Protein AF-A0A377WPY6-F1 (afdb_monomer)

pLDDT: mean 90.61, std 12.96, range [31.94, 98.88]

Nearest PDB structures (foldseek):
  1j2r-assembly1_A  TM=1.000E+00  e=8.757E-26  Escherichia coli
  3txy-assembly1_A-2  TM=9.665E-01  e=1.233E-16  Burkholderia thailandensis E264
  6xj4-assembly1_B  TM=8.701E-01  e=9.859E-12  Herbaspirillum sp. BH-1
  6azn-assembly1_B  TM=8.247E-01  e=2.607E-11  Rhizobium johnstonii 3841
  6azs-assembly1_A  TM=8.216E-01  e=1.786E-11  Rhizobium johnstonii 3841

Foldseek 3Di:
DDDDDLQQEAEEAEAQFPLFQVLQADPAHSVQLLLVLLVVVVVSVVSVHAYEYEHEDAPQVLPLADDDDDPDDDDPDGRDPRSHPHPVSSVDDPRHHYAYDHAQARPPPTCVVVVSVVSNHQEYAYAYPAQQTNRLNNLVVSLVVRHAYDYPLSSHGGSHHVSSVCCVPPPVVVSHPQPPPDDDPPQFAAFEEAQDQDDPLQVVLVRHDNLSSQLQGQEYEDEPQQDDQDDLVVLVVNVVSHDLSHAYEYEHYCCCAPVCVLPPCPVVLVVNCVSNVVCLSRHQEYEHEHDLPCFLVSVVSVLVNLVPDDPSHAYEYEYQHQVCQPPDPSVVSVLQSCLVSQHEYAWEACVQLVVDDCPDPLSVVCVVPPHPYDGDLDGSHQEYEYEYEHEPDLVVSQVVCVVVLQSVLVSSNRHHYYYYFHYSPRSCSLVSLVSNVVSNCVSPVSNDDHRPRDDPPDDD

Structure (mmCIF, N/CA/C/O backbone):
data_AF-A0A377WPY6-F1
#
_entry.id   AF-A0A377WPY6-F1
#
loop_
_atom_site.group_PDB
_atom_site.id
_atom_site.type_symbol
_atom_site.label_atom_id
_atom_site.label_alt_id
_atom_site.label_comp_id
_atom_site.label_asym_id
_atom_site.label_entity_id
_atom_site.label_seq_id
_atom_site.pdbx_PDB_ins_code
_atom_site.Cartn_x
_atom_site.Cartn_y
_atom_site.Cartn_z
_atom_site.occupancy
_atom_site.B_iso_or_equiv
_atom_site.auth_seq_id
_atom_site.auth_comp_id
_atom_site.auth_asym_id
_atom_site.auth_atom_id
_atom_site.pdbx_PDB_model_num
ATOM 1 N N . MET A 1 1 ? 4.861 -14.076 2.832 1.00 40.16 1 MET A N 1
ATOM 2 C CA . MET A 1 1 ? 5.402 -15.209 2.050 1.00 40.16 1 MET A CA 1
ATOM 3 C C . MET A 1 1 ? 4.706 -15.321 0.694 1.00 40.16 1 MET A C 1
ATOM 5 O O . MET A 1 1 ? 3.587 -15.801 0.670 1.00 40.16 1 MET A O 1
ATOM 9 N N . LEU A 1 2 ? 5.323 -14.868 -0.405 1.00 60.47 2 LEU A N 1
ATOM 10 C CA . LEU A 1 2 ? 4.762 -14.931 -1.771 1.00 60.47 2 LEU A CA 1
ATOM 11 C C . LEU A 1 2 ? 4.026 -16.261 -2.053 1.00 60.47 2 LEU A C 1
ATOM 13 O O . LEU A 1 2 ? 4.652 -17.319 -1.989 1.00 60.47 2 LEU A O 1
ATOM 17 N N . GLU A 1 3 ? 2.731 -16.201 -2.384 1.00 77.69 3 GLU A N 1
ATOM 18 C CA . GLU A 1 3 ? 1.949 -17.378 -2.789 1.00 77.69 3 GLU A CA 1
ATOM 19 C C . GLU A 1 3 ? 1.793 -17.418 -4.309 1.00 77.69 3 GLU A C 1
ATOM 21 O O . GLU A 1 3 ? 1.402 -16.433 -4.935 1.00 77.69 3 GLU A O 1
ATOM 26 N N . LEU A 1 4 ? 2.086 -18.576 -4.901 1.00 82.69 4 LEU A N 1
ATOM 27 C CA . LEU A 1 4 ? 1.912 -18.847 -6.324 1.00 82.69 4 LEU A CA 1
ATOM 28 C C . LEU A 1 4 ? 1.083 -20.114 -6.489 1.00 82.69 4 LEU A C 1
ATOM 30 O O . LEU A 1 4 ? 1.363 -21.136 -5.860 1.00 82.69 4 LEU A O 1
ATOM 34 N N . ASN A 1 5 ? 0.088 -20.070 -7.370 1.00 90.62 5 ASN A N 1
ATOM 35 C CA . ASN A 1 5 ? -0.619 -21.272 -7.777 1.00 90.62 5 ASN A CA 1
ATOM 36 C C . ASN A 1 5 ? 0.155 -21.930 -8.925 1.00 90.62 5 ASN A C 1
ATOM 38 O O . ASN A 1 5 ? 0.214 -21.426 -10.043 1.00 90.62 5 ASN A O 1
ATOM 42 N N . ALA A 1 6 ? 0.752 -23.088 -8.658 1.00 90.56 6 ALA A N 1
ATOM 43 C CA . ALA A 1 6 ? 1.558 -23.789 -9.651 1.00 90.56 6 ALA A CA 1
ATOM 44 C C . ALA A 1 6 ? 0.788 -24.122 -10.947 1.00 90.56 6 ALA A C 1
ATOM 46 O O . ALA A 1 6 ? 1.389 -24.176 -12.017 1.00 90.56 6 ALA A O 1
ATOM 47 N N . LYS A 1 7 ? -0.540 -24.306 -10.885 1.00 92.12 7 LYS A N 1
ATOM 48 C CA . LYS A 1 7 ? -1.349 -24.722 -12.045 1.00 92.12 7 LYS A CA 1
ATOM 49 C C . LYS A 1 7 ? -1.511 -23.641 -13.116 1.00 92.12 7 LYS A C 1
ATOM 51 O O . LYS A 1 7 ? -1.719 -23.987 -14.272 1.00 92.12 7 LYS A O 1
ATOM 56 N N . ASN A 1 8 ? -1.454 -22.366 -12.738 1.00 95.69 8 ASN A N 1
ATOM 57 C CA . ASN A 1 8 ? -1.579 -21.214 -13.641 1.00 95.69 8 ASN A CA 1
ATOM 58 C C . ASN A 1 8 ? -0.294 -20.367 -13.678 1.00 95.69 8 ASN A C 1
ATOM 60 O O . ASN A 1 8 ? -0.313 -19.241 -14.174 1.00 95.69 8 ASN A O 1
ATOM 64 N N . THR A 1 9 ? 0.818 -20.911 -13.172 1.00 97.88 9 THR A N 1
ATOM 65 C CA . THR A 1 9 ? 2.132 -20.264 -13.179 1.00 97.88 9 THR A CA 1
ATOM 66 C C . THR A 1 9 ? 3.077 -20.994 -14.124 1.00 97.88 9 THR A C 1
ATOM 68 O O . THR A 1 9 ? 3.122 -22.224 -14.127 1.00 97.88 9 THR A O 1
ATOM 71 N N . ALA A 1 10 ? 3.858 -20.247 -14.902 1.00 98.62 10 ALA A N 1
ATOM 72 C CA . ALA A 1 10 ? 4.946 -20.790 -15.709 1.00 98.62 10 ALA A CA 1
ATOM 73 C C . ALA A 1 10 ? 6.273 -20.085 -15.411 1.00 98.62 10 ALA A C 1
ATOM 75 O O . ALA A 1 10 ? 6.297 -18.901 -15.074 1.00 98.62 10 ALA A O 1
ATOM 76 N N . LEU A 1 11 ? 7.377 -20.811 -15.572 1.00 98.81 11 LEU A N 1
ATOM 77 C CA . LEU A 1 11 ? 8.723 -20.244 -15.549 1.00 98.81 11 LEU A CA 1
ATOM 78 C C . LEU A 1 11 ? 9.145 -19.892 -16.974 1.00 98.81 11 LEU A C 1
ATOM 80 O O . LEU A 1 11 ? 9.112 -20.752 -17.850 1.00 98.81 11 LEU A O 1
ATOM 84 N N . VAL A 1 12 ? 9.588 -18.658 -17.190 1.00 98.88 12 VAL A N 1
ATOM 85 C CA . VAL A 1 12 ? 10.176 -18.199 -18.451 1.00 98.88 12 VAL A CA 1
ATOM 86 C C . VAL A 1 12 ? 11.639 -17.840 -18.195 1.00 98.88 12 VAL A C 1
ATOM 88 O O . VAL A 1 12 ? 11.941 -16.893 -17.469 1.00 98.88 12 VAL A O 1
ATOM 91 N N . VAL A 1 13 ? 12.545 -18.619 -18.787 1.00 98.88 13 VAL A N 1
ATOM 92 C CA . VAL A 1 13 ? 14.000 -18.478 -18.639 1.00 98.88 13 VAL A CA 1
ATOM 93 C C . VAL A 1 13 ? 14.560 -17.778 -19.871 1.00 98.88 13 VAL A C 1
ATOM 95 O O . VAL A 1 13 ? 14.544 -18.348 -20.961 1.00 98.88 13 VAL A O 1
ATOM 98 N N . ILE A 1 14 ? 15.043 -16.546 -19.707 1.00 98.88 14 ILE A N 1
ATOM 99 C CA . ILE A 1 14 ? 15.533 -15.706 -20.804 1.00 98.88 14 ILE A CA 1
ATOM 100 C C . ILE A 1 14 ? 17.021 -15.939 -21.060 1.00 98.88 14 ILE A C 1
ATOM 102 O O . ILE A 1 14 ? 17.868 -15.602 -20.235 1.00 98.88 14 ILE A O 1
ATOM 106 N N . ASP A 1 15 ? 17.315 -16.474 -22.243 1.00 98.62 15 ASP A N 1
ATOM 107 C CA . ASP A 1 15 ? 18.626 -16.483 -22.896 1.00 98.62 15 ASP A CA 1
ATOM 108 C C . ASP A 1 15 ? 19.772 -17.044 -22.038 1.00 98.62 15 ASP A C 1
ATOM 110 O O . ASP A 1 15 ? 20.926 -16.637 -22.167 1.00 98.62 15 ASP A O 1
ATOM 114 N N . LEU A 1 16 ? 19.489 -18.033 -21.184 1.00 98.56 16 LEU A N 1
ATOM 115 C CA . LEU A 1 16 ? 20.530 -18.807 -20.499 1.00 98.56 16 LEU A CA 1
ATOM 116 C C . LEU A 1 16 ? 21.143 -19.839 -21.457 1.00 98.56 16 LEU A C 1
ATOM 118 O O . LEU A 1 16 ? 20.960 -21.045 -21.315 1.00 98.56 16 LEU A O 1
ATOM 122 N N . GLN A 1 17 ? 21.853 -19.324 -22.459 1.00 98.19 17 GLN A N 1
ATOM 123 C CA . GLN A 1 17 ? 22.607 -20.050 -23.481 1.00 98.19 17 GLN A CA 1
ATOM 124 C C . GLN A 1 17 ? 24.083 -19.635 -23.430 1.00 98.19 17 GLN A C 1
ATOM 126 O O . GLN A 1 17 ? 24.389 -18.491 -23.091 1.00 98.19 17 GLN A O 1
ATOM 131 N N . GLU A 1 18 ? 24.999 -20.532 -23.796 1.00 98.00 18 GLU A N 1
ATOM 132 C CA . GLU A 1 18 ? 26.454 -20.322 -23.684 1.00 98.00 18 GLU A CA 1
ATOM 133 C C . GLU A 1 18 ? 26.939 -19.059 -24.415 1.00 98.00 18 GLU A C 1
ATOM 135 O O . GLU A 1 18 ? 27.859 -18.391 -23.953 1.00 98.00 18 GLU A O 1
ATOM 140 N N . GLY A 1 19 ? 26.285 -18.671 -25.517 1.00 96.31 19 GLY A N 1
ATOM 141 C CA . GLY A 1 19 ? 26.597 -17.431 -26.234 1.00 96.31 19 GLY A CA 1
ATOM 142 C C . GLY A 1 19 ? 26.284 -16.139 -25.468 1.00 96.31 19 GLY A C 1
ATOM 143 O O . GLY A 1 19 ? 26.861 -15.099 -25.772 1.00 96.31 19 GLY A O 1
ATOM 144 N N . ILE A 1 20 ? 25.389 -16.194 -24.476 1.00 97.94 20 ILE A N 1
ATOM 145 C CA . ILE A 1 20 ? 24.901 -15.026 -23.727 1.00 97.94 20 ILE A CA 1
ATOM 146 C C . ILE A 1 20 ? 25.497 -14.942 -22.318 1.00 97.94 20 ILE A C 1
ATOM 148 O O . ILE A 1 20 ? 25.654 -13.842 -21.784 1.00 97.94 20 ILE A O 1
ATOM 152 N N . LEU A 1 21 ? 25.898 -16.070 -21.725 1.00 98.12 21 LEU A N 1
ATOM 153 C CA . LEU A 1 21 ? 26.500 -16.093 -20.387 1.00 98.12 21 LEU A CA 1
ATOM 154 C C . LEU A 1 21 ? 27.663 -15.096 -20.186 1.00 98.12 21 LEU A C 1
ATOM 156 O O . LEU A 1 21 ? 27.707 -14.479 -19.118 1.00 98.12 21 LEU A O 1
ATOM 160 N N . PRO A 1 22 ? 28.565 -14.857 -21.164 1.00 97.81 22 PRO A N 1
ATOM 161 C CA . PRO A 1 22 ? 29.652 -13.888 -21.007 1.00 97.81 22 PRO A CA 1
ATOM 162 C C . PRO A 1 22 ? 29.200 -12.437 -20.774 1.00 97.81 22 PRO A C 1
ATOM 164 O O . PRO A 1 22 ? 30.000 -11.626 -20.317 1.00 97.81 22 PRO A O 1
ATOM 167 N N . PHE A 1 23 ? 27.940 -12.094 -21.066 1.00 95.50 23 PHE A N 1
ATOM 168 C CA . PHE A 1 23 ? 27.394 -10.745 -20.872 1.00 95.50 23 PHE A CA 1
ATOM 169 C C . PHE A 1 23 ? 26.854 -10.492 -19.451 1.00 95.50 23 PHE A C 1
ATOM 171 O O . PHE A 1 23 ? 26.382 -9.391 -19.165 1.00 95.50 23 PHE A O 1
ATOM 178 N N . ALA A 1 24 ? 26.921 -11.478 -18.549 1.00 96.69 24 ALA A N 1
ATOM 179 C CA . ALA A 1 24 ? 26.562 -11.321 -17.139 1.00 96.69 24 ALA A CA 1
ATOM 180 C C . ALA A 1 24 ? 27.679 -10.616 -16.346 1.00 96.69 24 ALA A C 1
ATOM 182 O O . ALA A 1 24 ? 28.487 -11.256 -15.671 1.00 96.69 24 ALA A O 1
ATOM 183 N N . GLY A 1 25 ? 27.721 -9.288 -16.429 1.00 91.19 25 GLY A N 1
ATOM 184 C CA . GLY A 1 25 ? 28.657 -8.438 -15.692 1.00 91.19 25 GLY A CA 1
ATOM 185 C C . GLY A 1 25 ? 28.287 -8.194 -14.223 1.00 91.19 25 GLY A C 1
ATOM 186 O O . GLY A 1 25 ? 29.170 -7.868 -13.431 1.00 91.19 25 GLY A O 1
ATOM 187 N N . GLY A 1 26 ? 27.021 -8.367 -13.821 1.00 87.81 26 GLY A N 1
ATOM 188 C CA . GLY A 1 26 ? 26.612 -8.320 -12.411 1.00 87.81 26 GLY A CA 1
ATOM 189 C C . GLY A 1 26 ? 25.138 -7.958 -12.167 1.00 87.81 26 GLY A C 1
ATOM 190 O O . GLY A 1 26 ? 24.416 -7.633 -13.110 1.00 87.81 26 GLY A O 1
ATOM 191 N N . PRO A 1 27 ? 24.676 -7.998 -10.900 1.00 94.75 27 PRO A N 1
ATOM 192 C CA . PRO A 1 27 ? 25.446 -8.296 -9.687 1.00 94.75 27 PRO A CA 1
ATOM 193 C C . PRO A 1 27 ? 25.675 -9.798 -9.473 1.00 94.75 27 PRO A C 1
ATOM 195 O O . PRO A 1 27 ? 26.558 -10.181 -8.711 1.00 94.75 27 PRO A O 1
ATOM 198 N N . HIS A 1 28 ? 24.903 -10.648 -10.149 1.00 96.88 28 HIS A N 1
ATOM 199 C CA . HIS A 1 28 ? 25.000 -12.099 -10.040 1.00 96.88 28 HIS A CA 1
ATOM 200 C C . HIS A 1 28 ? 25.831 -12.665 -11.189 1.00 96.88 28 HIS A C 1
ATOM 202 O O . HIS A 1 28 ? 25.692 -12.248 -12.343 1.00 96.88 28 HIS A O 1
ATOM 208 N N . ARG A 1 29 ? 26.718 -13.612 -10.880 1.00 97.19 29 ARG A N 1
ATOM 209 C CA . ARG A 1 29 ? 27.566 -14.254 -11.890 1.00 97.19 29 ARG A CA 1
ATOM 210 C C . ARG A 1 29 ? 26.741 -15.208 -12.755 1.00 97.19 29 ARG A C 1
ATOM 212 O O . ARG A 1 29 ? 25.747 -15.763 -12.289 1.00 97.19 29 ARG A O 1
ATOM 219 N N . ALA A 1 30 ? 27.172 -15.443 -13.993 1.00 97.69 30 ALA A N 1
ATOM 220 C CA . ALA A 1 30 ? 26.471 -16.334 -14.922 1.00 97.69 30 ALA A CA 1
ATOM 221 C C . ALA A 1 30 ? 26.215 -17.737 -14.340 1.00 97.69 30 ALA A C 1
ATOM 223 O O . ALA A 1 30 ? 25.110 -18.261 -14.456 1.00 97.69 30 ALA A O 1
ATOM 224 N N . ASP A 1 31 ? 27.211 -18.329 -13.677 1.00 97.00 31 ASP A N 1
ATOM 225 C CA . ASP A 1 31 ? 27.114 -19.657 -13.067 1.00 97.00 31 ASP A CA 1
ATOM 226 C C . ASP A 1 31 ? 26.096 -19.703 -11.919 1.00 97.00 31 ASP A C 1
ATOM 228 O O . ASP A 1 31 ? 25.326 -20.660 -11.806 1.00 97.00 31 ASP A O 1
ATOM 232 N N . GLU A 1 32 ? 26.021 -18.639 -11.117 1.00 97.38 32 GLU A N 1
ATOM 233 C CA . GLU A 1 32 ? 25.013 -18.497 -10.065 1.00 97.38 32 GLU A CA 1
ATOM 234 C C . GLU A 1 32 ? 23.602 -18.364 -10.641 1.00 97.38 32 GLU A C 1
ATOM 236 O O . GLU A 1 32 ? 22.684 -19.040 -10.175 1.00 97.38 32 GLU A O 1
ATOM 241 N N . VAL A 1 33 ? 23.429 -17.518 -11.661 1.00 98.44 33 VAL A N 1
ATOM 242 C CA . VAL A 1 33 ? 22.142 -17.318 -12.338 1.00 98.44 33 VAL A CA 1
ATOM 243 C C . VAL A 1 33 ? 21.637 -18.633 -12.925 1.00 98.44 33 VAL A C 1
ATOM 245 O O . VAL A 1 33 ? 20.491 -19.010 -12.680 1.00 98.44 33 VAL A O 1
ATOM 248 N N . VAL A 1 34 ? 22.498 -19.372 -13.631 1.00 98.75 34 VAL A N 1
ATOM 249 C CA . VAL A 1 34 ? 22.153 -20.677 -14.207 1.00 98.75 34 VAL A CA 1
ATOM 250 C C . VAL A 1 34 ? 21.775 -21.680 -13.119 1.00 98.75 34 VAL A C 1
ATOM 252 O O . VAL A 1 34 ? 20.733 -22.324 -13.225 1.00 98.75 34 VAL A O 1
ATOM 255 N N . ALA A 1 35 ? 22.558 -21.781 -12.040 1.00 98.12 35 ALA A N 1
ATOM 256 C CA . ALA A 1 35 ? 22.253 -22.694 -10.940 1.00 98.12 35 ALA A CA 1
ATOM 257 C C . ALA A 1 35 ? 20.924 -22.346 -10.245 1.00 98.12 35 ALA A C 1
ATOM 259 O O . ALA A 1 35 ? 20.143 -23.231 -9.892 1.00 98.12 35 ALA A O 1
ATOM 260 N N . ARG A 1 36 ? 20.627 -21.056 -10.056 1.00 98.44 36 ARG A N 1
ATOM 261 C CA . ARG A 1 36 ? 19.370 -20.592 -9.448 1.00 98.44 36 ARG A CA 1
ATOM 262 C C . ARG A 1 36 ? 18.176 -20.844 -10.368 1.00 98.44 36 ARG A C 1
ATOM 264 O O . ARG A 1 36 ? 17.166 -21.369 -9.898 1.00 98.44 36 ARG A O 1
ATOM 271 N N . ALA A 1 37 ? 18.311 -20.560 -11.663 1.00 98.69 37 ALA A N 1
ATOM 272 C CA . ALA A 1 37 ? 17.295 -20.859 -12.669 1.00 98.69 37 ALA A CA 1
ATOM 273 C C . ALA A 1 37 ? 17.015 -22.366 -12.780 1.00 98.69 37 ALA A C 1
ATOM 275 O O . ALA A 1 37 ? 15.852 -22.756 -12.864 1.00 98.69 37 ALA A O 1
ATOM 276 N N . ALA A 1 38 ? 18.040 -23.218 -12.679 1.00 98.56 38 ALA A N 1
ATOM 277 C CA . ALA A 1 38 ? 17.876 -24.672 -12.643 1.00 98.56 38 ALA A CA 1
ATOM 278 C C . ALA A 1 38 ? 17.015 -25.123 -11.452 1.00 98.56 38 ALA A C 1
ATOM 280 O O . ALA A 1 38 ? 16.070 -25.891 -11.625 1.00 98.56 38 ALA A O 1
ATOM 281 N N . ARG A 1 39 ? 17.253 -24.569 -10.251 1.00 98.56 39 ARG A N 1
ATOM 282 C CA . ARG A 1 39 ? 16.420 -24.856 -9.064 1.00 98.56 39 ARG A CA 1
ATOM 283 C C . ARG A 1 39 ? 14.963 -24.436 -9.260 1.00 98.56 39 ARG A C 1
ATOM 285 O O . ARG A 1 39 ? 14.059 -25.157 -8.836 1.00 98.56 39 ARG A O 1
ATOM 292 N N . LEU A 1 40 ? 14.725 -23.283 -9.893 1.00 98.25 40 LEU A N 1
ATOM 293 C CA . LEU A 1 40 ? 13.372 -22.834 -10.235 1.00 98.25 40 LEU A CA 1
ATOM 294 C C . LEU A 1 40 ? 12.714 -23.784 -11.242 1.00 98.25 40 LEU A C 1
ATOM 296 O O . LEU A 1 40 ? 11.560 -24.166 -11.045 1.00 98.25 40 LEU A O 1
ATOM 300 N N . ALA A 1 41 ? 13.445 -24.194 -12.280 1.00 98.56 41 ALA A N 1
ATOM 301 C CA . ALA A 1 41 ? 12.956 -25.109 -13.305 1.00 98.56 41 ALA A CA 1
ATOM 302 C C . ALA A 1 41 ? 12.591 -26.473 -12.709 1.00 98.56 41 ALA A C 1
ATOM 304 O O . ALA A 1 41 ? 11.481 -26.957 -12.926 1.00 98.56 41 ALA A O 1
ATOM 305 N N . ASP A 1 42 ? 13.459 -27.050 -11.879 1.00 98.25 42 ASP A N 1
ATOM 306 C CA . ASP A 1 42 ? 13.192 -28.314 -11.191 1.00 98.25 42 ASP A CA 1
ATOM 307 C C . ASP A 1 42 ? 11.955 -28.228 -10.303 1.00 98.25 42 ASP A C 1
ATOM 309 O O . ASP A 1 42 ? 11.103 -29.121 -10.326 1.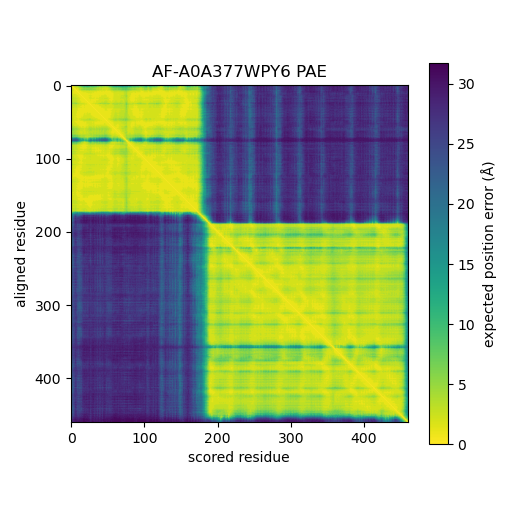00 98.25 42 ASP A O 1
ATOM 313 N N . LYS A 1 43 ? 11.802 -27.126 -9.560 1.00 97.56 43 LYS A N 1
ATOM 314 C CA . LYS A 1 43 ? 10.617 -26.922 -8.730 1.00 97.56 43 LYS A CA 1
ATOM 315 C C . LYS A 1 43 ? 9.349 -26.795 -9.574 1.00 97.56 43 LYS A C 1
ATOM 317 O O . LYS A 1 43 ? 8.341 -27.402 -9.220 1.00 97.56 43 LYS A O 1
ATOM 322 N N . CYS A 1 44 ? 9.393 -26.057 -10.682 1.00 97.75 44 CYS A N 1
ATOM 323 C CA . CYS A 1 44 ? 8.257 -25.908 -11.592 1.00 97.75 44 CYS A CA 1
ATOM 324 C C . CYS A 1 44 ? 7.844 -27.257 -12.191 1.00 97.75 44 CYS A C 1
ATOM 326 O O . CYS A 1 44 ? 6.674 -27.628 -12.102 1.00 97.75 44 CYS A O 1
ATOM 328 N N . ARG A 1 45 ? 8.807 -28.048 -12.681 1.00 97.62 45 ARG A N 1
ATOM 329 C CA . ARG A 1 45 ? 8.560 -29.401 -13.207 1.00 97.62 45 ARG A CA 1
ATOM 330 C C . ARG A 1 45 ? 7.916 -30.311 -12.162 1.00 97.62 45 ARG A C 1
ATOM 332 O O . ARG A 1 45 ? 6.911 -30.952 -12.454 1.00 97.62 45 ARG A O 1
ATOM 339 N N . GLN A 1 46 ? 8.427 -30.316 -10.927 1.00 97.25 46 GLN A N 1
ATOM 340 C CA . GLN A 1 46 ? 7.855 -31.099 -9.819 1.00 97.25 46 GLN A CA 1
ATOM 341 C C . GLN A 1 46 ? 6.404 -30.721 -9.494 1.00 97.25 46 GLN A C 1
ATOM 343 O O . GLN A 1 46 ? 5.665 -31.543 -8.959 1.00 97.25 46 GLN A O 1
ATOM 348 N N . GLN A 1 47 ? 6.001 -29.480 -9.771 1.00 96.12 47 GLN A N 1
ATOM 349 C CA . GLN A 1 47 ? 4.644 -28.988 -9.529 1.00 96.12 47 GLN A CA 1
ATOM 350 C C . GLN A 1 47 ? 3.750 -29.031 -10.780 1.00 96.12 47 GLN A C 1
ATOM 352 O O . GLN A 1 47 ? 2.587 -28.634 -10.713 1.00 96.12 47 GLN A O 1
ATOM 357 N N . GLY A 1 48 ? 4.269 -29.512 -11.915 1.00 95.25 48 GLY A N 1
ATOM 358 C CA . GLY A 1 48 ? 3.555 -29.535 -13.194 1.00 95.25 48 GLY A CA 1
ATOM 359 C C . GLY A 1 48 ? 3.406 -28.163 -13.862 1.00 95.25 48 GLY A C 1
ATOM 360 O O . GLY A 1 48 ? 2.637 -28.035 -14.813 1.00 95.25 48 GLY A O 1
ATOM 361 N N . SER A 1 49 ? 4.125 -27.143 -13.387 1.00 97.44 49 SER A N 1
ATOM 362 C CA . SER A 1 49 ? 4.184 -25.821 -14.013 1.00 97.44 49 SER A CA 1
ATOM 363 C C . SER A 1 49 ? 5.042 -25.877 -15.283 1.00 97.44 49 SER A C 1
ATOM 365 O O . SER A 1 49 ? 6.152 -26.417 -15.232 1.00 97.44 49 SER A O 1
ATOM 367 N N . PRO A 1 50 ? 4.592 -25.307 -16.416 1.00 98.38 50 PRO A N 1
ATOM 368 C CA . PRO A 1 50 ? 5.399 -25.261 -17.628 1.00 98.38 50 PRO A CA 1
ATOM 369 C C . PRO A 1 50 ? 6.713 -24.503 -17.413 1.00 98.38 50 PRO A C 1
ATOM 371 O O . PRO A 1 50 ? 6.731 -23.427 -16.812 1.00 98.38 50 PRO A O 1
ATOM 374 N N . VAL A 1 51 ? 7.798 -25.051 -17.955 1.00 98.81 51 VAL A N 1
ATOM 375 C CA . VAL A 1 51 ? 9.098 -24.383 -18.043 1.00 98.81 51 VAL A CA 1
ATOM 376 C C . VAL A 1 51 ? 9.340 -24.024 -19.502 1.00 98.81 51 VAL A C 1
ATOM 378 O O . VAL A 1 51 ? 9.331 -24.899 -20.368 1.00 98.81 51 VAL A O 1
ATOM 381 N N . ILE A 1 52 ? 9.518 -22.734 -19.771 1.00 98.88 52 ILE A N 1
ATOM 382 C CA . ILE A 1 52 ? 9.778 -22.188 -21.098 1.00 98.88 52 ILE A CA 1
ATOM 383 C C . ILE A 1 52 ? 11.228 -21.717 -21.161 1.00 98.88 52 ILE A C 1
ATOM 385 O O . ILE A 1 52 ? 11.633 -20.797 -20.450 1.00 98.88 52 ILE A O 1
ATOM 389 N N . MET A 1 53 ? 11.995 -22.345 -22.043 1.00 98.75 53 MET A N 1
ATOM 390 C CA . MET A 1 53 ? 13.399 -22.059 -22.297 1.00 98.75 53 MET A CA 1
ATOM 391 C C . MET A 1 53 ? 13.512 -21.153 -23.521 1.00 98.75 53 MET A C 1
ATOM 393 O O . MET A 1 53 ? 13.380 -21.609 -24.661 1.00 98.75 53 MET A O 1
ATOM 397 N N . VAL A 1 54 ? 13.763 -19.867 -23.288 1.00 98.81 54 VAL A N 1
ATOM 398 C CA . VAL A 1 54 ? 13.912 -18.872 -24.351 1.00 98.81 54 VAL A CA 1
ATOM 399 C C . VAL A 1 54 ? 15.381 -18.768 -24.758 1.00 98.81 54 VAL A C 1
ATOM 401 O O . VAL A 1 54 ? 16.262 -18.699 -23.903 1.00 98.81 54 VAL A O 1
ATOM 404 N N . ARG A 1 55 ? 15.639 -18.752 -26.068 1.00 98.50 55 ARG A N 1
ATOM 405 C CA . ARG A 1 55 ? 16.943 -18.430 -26.661 1.00 98.50 55 ARG A CA 1
ATOM 406 C C . ARG A 1 55 ? 16.810 -17.319 -27.690 1.00 98.50 55 ARG A C 1
ATOM 408 O O . ARG A 1 55 ? 15.776 -17.198 -28.352 1.00 98.50 55 ARG A O 1
ATOM 415 N N . VAL A 1 56 ? 17.885 -16.569 -27.890 1.00 98.19 56 VAL A N 1
ATOM 416 C CA . VAL A 1 56 ? 17.992 -15.505 -28.890 1.00 98.19 56 VAL A CA 1
ATOM 417 C C . VAL A 1 56 ? 19.067 -15.818 -29.921 1.00 98.19 56 VAL A C 1
ATOM 419 O O . VAL A 1 56 ? 20.109 -16.389 -29.607 1.00 98.19 56 VAL A O 1
ATOM 422 N N . GLY A 1 57 ? 18.829 -15.418 -31.165 1.00 96.06 57 GLY A N 1
ATOM 423 C CA . GLY A 1 57 ? 19.828 -15.423 -32.231 1.00 96.06 57 GLY A CA 1
ATOM 424 C C . GLY A 1 57 ? 19.179 -15.399 -33.607 1.00 96.06 57 GLY A C 1
ATOM 425 O O . GLY A 1 57 ? 17.961 -15.253 -33.724 1.00 96.06 57 GLY A O 1
ATOM 426 N N . TRP A 1 58 ? 19.981 -15.586 -34.649 1.00 95.69 58 TRP A N 1
ATOM 427 C CA . TRP A 1 58 ? 19.583 -15.417 -36.049 1.00 95.69 58 TRP A CA 1
ATOM 428 C C . TRP A 1 58 ? 20.201 -16.505 -36.926 1.00 95.69 58 TRP A C 1
ATOM 430 O O . TRP A 1 58 ? 21.117 -17.211 -36.494 1.00 95.69 58 TRP A O 1
ATOM 440 N N . SER A 1 59 ? 19.685 -16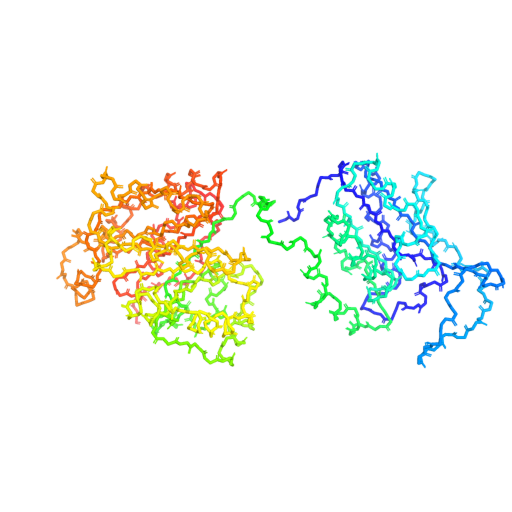.648 -38.143 1.00 93.69 59 SER A N 1
ATOM 441 C CA . SER A 1 59 ? 20.339 -17.422 -39.201 1.00 93.69 59 SER A CA 1
ATOM 442 C C . SER A 1 59 ? 21.700 -16.819 -39.566 1.00 93.69 59 SER A C 1
ATOM 444 O O . SER A 1 59 ? 21.982 -15.659 -39.263 1.00 93.69 59 SER A O 1
ATOM 446 N N . ALA A 1 60 ? 22.559 -17.598 -40.233 1.00 90.94 60 ALA A N 1
ATOM 447 C CA . ALA A 1 60 ? 23.904 -17.156 -40.624 1.00 90.94 60 ALA A CA 1
ATOM 448 C C . ALA A 1 60 ? 23.909 -15.904 -41.527 1.00 90.94 60 ALA A C 1
ATOM 450 O O . ALA A 1 60 ? 24.887 -15.163 -41.548 1.00 90.94 60 ALA A O 1
ATOM 451 N N . ASP A 1 61 ? 22.820 -15.659 -42.256 1.00 91.94 61 ASP A N 1
ATOM 452 C CA . ASP A 1 61 ? 22.621 -14.483 -43.107 1.00 91.94 61 ASP A CA 1
ATOM 453 C C . ASP A 1 61 ? 22.021 -13.274 -42.360 1.00 91.94 61 ASP A C 1
ATOM 455 O O . ASP A 1 61 ? 21.824 -12.213 -42.959 1.00 91.94 61 ASP A O 1
ATOM 459 N N . PHE A 1 62 ? 21.720 -13.421 -41.062 1.00 92.69 62 PHE A N 1
ATOM 460 C CA . PHE A 1 62 ? 21.064 -12.414 -40.228 1.00 92.69 62 PHE A CA 1
ATOM 461 C C . PHE A 1 62 ? 19.775 -11.862 -40.867 1.00 92.69 62 PHE A C 1
ATOM 463 O O . PHE A 1 62 ? 19.436 -10.681 -40.713 1.00 92.69 62 PHE A O 1
ATOM 470 N N . ALA A 1 63 ? 19.042 -12.690 -41.620 1.00 94.06 63 ALA A N 1
ATOM 471 C CA . ALA A 1 63 ? 17.813 -12.269 -42.284 1.00 94.06 63 ALA A CA 1
ATOM 472 C C . ALA A 1 63 ? 16.767 -11.756 -41.284 1.00 94.06 63 ALA A C 1
ATOM 474 O O . ALA A 1 63 ? 16.091 -10.767 -41.569 1.00 94.06 63 ALA A O 1
ATOM 475 N N . GLU A 1 64 ? 16.686 -12.372 -40.102 1.00 95.56 64 GLU A N 1
ATOM 476 C CA . GLU A 1 64 ? 15.679 -12.073 -39.081 1.00 95.56 64 GLU A CA 1
ATOM 477 C C . GLU A 1 64 ? 16.097 -10.957 -38.108 1.00 95.56 64 GLU A C 1
ATOM 479 O O . GLU A 1 64 ? 15.324 -10.593 -37.222 1.00 95.56 64 GLU A O 1
ATOM 484 N N . ALA A 1 65 ? 17.319 -10.428 -38.230 1.00 93.56 65 ALA A N 1
ATOM 485 C CA . ALA A 1 65 ? 17.830 -9.393 -37.337 1.00 93.56 65 ALA A CA 1
ATOM 486 C C . ALA A 1 65 ? 17.235 -8.013 -37.647 1.00 93.56 65 ALA A C 1
ATOM 488 O O . ALA A 1 65 ? 17.011 -7.652 -38.806 1.00 93.56 65 ALA A O 1
ATOM 489 N N . LEU A 1 66 ? 17.047 -7.207 -36.598 1.00 93.38 66 LEU A N 1
ATOM 490 C CA . LEU A 1 66 ? 16.764 -5.778 -36.728 1.00 93.38 66 LEU A CA 1
ATOM 491 C C . LEU A 1 66 ? 17.970 -5.065 -37.363 1.00 93.38 66 LEU A C 1
ATOM 493 O O . LEU A 1 66 ? 19.115 -5.315 -36.992 1.00 93.38 66 LEU A O 1
ATOM 497 N N . LYS A 1 67 ? 17.704 -4.191 -38.341 1.00 92.50 67 LYS A N 1
ATOM 498 C CA . LYS A 1 67 ? 18.717 -3.526 -39.194 1.00 92.50 67 LYS A CA 1
ATOM 499 C C . LYS A 1 67 ? 18.620 -2.001 -39.165 1.00 92.50 67 LYS A C 1
ATOM 501 O O . LYS A 1 67 ? 19.297 -1.319 -39.929 1.00 92.50 67 LYS A O 1
ATOM 506 N N . GLN A 1 68 ? 17.745 -1.465 -38.322 1.00 91.94 68 GLN A N 1
ATOM 507 C CA . GLN A 1 68 ? 17.575 -0.032 -38.144 1.00 91.94 68 GLN A CA 1
ATOM 508 C C . GLN A 1 68 ? 18.861 0.573 -37.553 1.00 91.94 68 GLN A C 1
ATOM 510 O O . GLN A 1 68 ? 19.495 -0.068 -36.711 1.00 91.94 68 GLN A O 1
ATOM 515 N N . PRO A 1 69 ? 19.257 1.786 -37.978 1.00 91.44 69 PRO A N 1
ATOM 516 C CA . PRO A 1 69 ? 20.430 2.452 -37.428 1.00 91.44 69 PRO A CA 1
ATOM 517 C C . PRO A 1 69 ? 20.206 2.806 -35.952 1.00 91.44 69 PRO A C 1
ATOM 519 O O . PRO A 1 69 ? 19.129 3.275 -35.581 1.00 91.44 69 PRO A O 1
ATOM 522 N N . VAL A 1 70 ? 21.232 2.594 -35.128 1.00 91.94 70 VAL A N 1
ATOM 523 C CA . VAL A 1 70 ? 21.253 2.921 -33.694 1.00 91.94 70 VAL A CA 1
ATOM 524 C C . VAL A 1 70 ? 22.634 3.446 -33.300 1.00 91.94 70 VAL A C 1
ATOM 526 O O . VAL A 1 70 ? 23.628 3.096 -33.934 1.00 91.94 70 VAL A O 1
ATOM 529 N N . ASP A 1 71 ? 22.711 4.242 -32.233 1.00 88.81 71 ASP A N 1
ATOM 530 C CA . ASP A 1 71 ? 23.962 4.888 -31.802 1.00 88.81 71 ASP A CA 1
ATOM 531 C C . ASP A 1 71 ? 25.049 3.884 -31.385 1.00 88.81 71 ASP A C 1
ATOM 533 O O . ASP A 1 71 ? 26.232 4.077 -31.657 1.00 88.81 71 ASP A O 1
ATOM 537 N N . ALA A 1 72 ? 24.643 2.787 -30.740 1.00 84.69 72 ALA A N 1
ATOM 538 C CA . ALA A 1 72 ? 25.519 1.709 -30.289 1.00 84.69 72 ALA A CA 1
ATOM 539 C C . ALA A 1 72 ? 25.213 0.423 -31.064 1.00 84.69 72 ALA A C 1
ATOM 541 O O . ALA A 1 72 ? 24.618 -0.523 -30.543 1.00 84.69 72 ALA A O 1
ATOM 542 N N . GLN A 1 73 ? 25.577 0.405 -32.345 1.00 76.94 73 GLN A N 1
ATOM 543 C CA . GLN A 1 73 ? 25.346 -0.757 -33.191 1.00 76.94 73 GLN A CA 1
ATOM 544 C C . GLN A 1 73 ? 26.325 -1.881 -32.838 1.00 76.94 73 GLN A C 1
ATOM 546 O O . GLN A 1 73 ? 27.541 -1.728 -32.952 1.00 76.94 73 GLN A O 1
ATOM 551 N N . ALA A 1 74 ? 25.791 -3.027 -32.416 1.00 70.00 74 ALA A N 1
ATOM 552 C CA . ALA A 1 74 ? 26.592 -4.236 -32.287 1.00 70.00 74 ALA A CA 1
ATOM 553 C C . ALA A 1 74 ? 27.090 -4.657 -33.680 1.00 70.00 74 ALA A C 1
ATOM 555 O O . ALA A 1 74 ? 26.319 -4.665 -34.644 1.00 70.00 74 ALA A O 1
ATOM 556 N N . GLY A 1 75 ? 28.374 -4.998 -33.795 1.00 62.00 75 GLY A N 1
ATOM 557 C CA . GLY A 1 75 ? 28.922 -5.527 -35.041 1.00 62.00 75 GLY A CA 1
ATOM 558 C C . GLY A 1 75 ? 28.221 -6.830 -35.429 1.00 62.00 75 GLY A C 1
ATOM 559 O O . GLY A 1 75 ? 27.983 -7.688 -34.577 1.00 62.00 75 GLY A O 1
ATOM 560 N N . ALA A 1 76 ? 27.892 -6.992 -36.713 1.00 62.56 76 ALA A N 1
ATOM 561 C CA . ALA A 1 76 ? 27.426 -8.269 -37.242 1.00 62.56 76 ALA A CA 1
ATOM 562 C C . ALA A 1 76 ? 28.604 -9.254 -37.246 1.00 62.56 76 ALA A C 1
ATOM 564 O O . ALA A 1 76 ? 29.414 -9.278 -38.172 1.00 62.56 76 ALA A O 1
ATOM 565 N N . HIS A 1 77 ? 28.734 -10.024 -36.170 1.00 71.81 77 HIS A N 1
ATOM 566 C CA . HIS A 1 77 ? 29.742 -11.068 -36.034 1.00 71.81 77 HIS A CA 1
ATOM 567 C C . HIS A 1 77 ? 29.092 -12.434 -36.203 1.00 71.81 77 HIS A C 1
ATOM 569 O O . HIS A 1 77 ? 27.982 -12.656 -35.724 1.00 71.81 77 HIS A O 1
ATOM 575 N N . THR A 1 78 ? 29.795 -13.364 -36.849 1.00 81.06 78 THR A N 1
ATOM 576 C CA . THR A 1 78 ? 29.390 -14.771 -36.880 1.00 81.06 78 THR A CA 1
ATOM 577 C C . THR A 1 78 ? 29.173 -15.262 -35.451 1.00 81.06 78 THR A C 1
ATOM 579 O O . THR A 1 78 ? 30.056 -15.114 -34.604 1.00 81.06 78 THR A O 1
ATOM 582 N N . LEU A 1 79 ? 27.996 -15.827 -35.179 1.00 87.75 79 LEU A N 1
ATOM 583 C CA . LEU A 1 79 ? 27.695 -16.403 -33.872 1.00 87.75 79 LEU A CA 1
ATOM 584 C C . LEU A 1 79 ? 28.650 -17.586 -33.617 1.00 87.75 79 LEU A C 1
ATOM 586 O O . LEU A 1 79 ? 28.841 -18.402 -34.523 1.00 87.75 79 LEU A O 1
ATOM 590 N N . PRO A 1 80 ? 29.261 -17.700 -32.425 1.00 91.00 80 PRO A N 1
ATOM 591 C CA . PRO A 1 80 ? 30.135 -18.824 -32.104 1.00 91.00 80 PRO A CA 1
ATOM 592 C C . PRO A 1 80 ? 29.363 -20.151 -32.151 1.00 91.00 80 PRO A C 1
ATOM 594 O O . PRO A 1 80 ? 28.152 -20.180 -31.938 1.00 91.00 80 PRO A O 1
ATOM 597 N N . GLU A 1 81 ? 30.058 -21.267 -32.388 1.00 93.19 81 GLU A N 1
ATOM 598 C CA . GLU A 1 81 ? 29.421 -22.589 -32.542 1.00 93.19 81 GLU A CA 1
ATOM 599 C C . GLU A 1 81 ? 28.562 -22.993 -31.333 1.00 93.19 81 GLU A C 1
ATOM 601 O O . GLU A 1 81 ? 27.516 -23.621 -31.486 1.00 93.19 81 GLU A O 1
ATOM 606 N N . ASN A 1 82 ? 28.963 -22.587 -30.125 1.00 96.06 82 ASN A N 1
ATOM 607 C CA . ASN A 1 82 ? 28.236 -22.868 -28.891 1.00 96.06 82 ASN A CA 1
ATOM 608 C C . ASN A 1 82 ? 27.091 -21.883 -28.604 1.00 96.06 82 ASN A C 1
ATOM 610 O O . ASN A 1 82 ? 26.440 -22.028 -27.576 1.00 96.06 82 ASN A O 1
ATOM 614 N N . TRP A 1 83 ? 26.816 -20.897 -29.467 1.00 96.75 83 TRP A N 1
ATOM 615 C CA . TRP A 1 83 ? 25.865 -19.814 -29.185 1.00 96.75 83 TRP A CA 1
ATOM 616 C C . TRP A 1 83 ? 24.514 -20.313 -28.670 1.00 96.75 83 TRP A C 1
ATOM 618 O O . TRP A 1 83 ? 23.966 -19.764 -27.717 1.00 96.75 83 TRP A O 1
ATOM 628 N N . TRP A 1 84 ? 23.998 -21.370 -29.296 1.00 96.69 84 TRP A N 1
ATOM 629 C CA . TRP A 1 84 ? 22.692 -21.956 -29.010 1.00 96.69 84 TRP A CA 1
ATOM 630 C C . TRP A 1 84 ? 22.709 -22.991 -27.881 1.00 96.69 84 TRP A C 1
ATOM 632 O O . TRP A 1 84 ? 21.643 -23.445 -27.468 1.00 96.69 84 TRP A O 1
ATOM 642 N N . THR A 1 85 ? 23.878 -23.403 -27.399 1.00 98.00 85 THR A N 1
ATOM 643 C CA . THR A 1 85 ? 24.004 -24.469 -26.403 1.00 98.00 85 THR A CA 1
ATOM 644 C C . THR A 1 85 ? 23.414 -24.018 -25.071 1.00 98.00 85 THR A C 1
ATOM 646 O O . THR A 1 85 ? 23.734 -22.939 -24.579 1.00 98.00 85 THR A O 1
ATOM 649 N N . TYR A 1 86 ? 22.546 -24.838 -24.474 1.00 98.06 86 TYR A N 1
ATOM 650 C CA . TYR A 1 86 ? 22.129 -24.636 -23.088 1.00 98.06 86 TYR A CA 1
ATOM 651 C C . TYR A 1 86 ? 23.221 -25.172 -22.151 1.00 98.06 86 TYR A C 1
ATOM 653 O O . TYR A 1 86 ? 23.691 -26.292 -22.375 1.00 98.06 86 TYR A O 1
ATOM 661 N N . PRO A 1 87 ? 23.587 -24.446 -21.084 1.00 97.50 87 PRO A N 1
ATOM 662 C CA . PRO A 1 87 ? 24.520 -24.949 -20.086 1.00 97.50 87 PRO A CA 1
ATOM 663 C C . PRO A 1 87 ? 23.989 -26.233 -19.455 1.00 97.50 87 PRO A C 1
ATOM 665 O O . PRO A 1 87 ? 22.819 -26.303 -19.072 1.00 97.50 87 PRO A O 1
ATOM 668 N N . ALA A 1 88 ? 24.844 -27.244 -19.293 1.00 97.00 88 ALA A N 1
ATOM 669 C CA . ALA A 1 88 ? 24.430 -28.532 -18.726 1.00 97.00 88 ALA A CA 1
ATOM 670 C C . ALA A 1 88 ? 23.807 -28.381 -17.323 1.00 97.00 88 ALA A C 1
ATOM 672 O O . ALA A 1 88 ? 22.844 -29.065 -16.984 1.00 97.00 88 ALA A O 1
ATOM 673 N N . THR A 1 89 ? 24.312 -27.430 -16.532 1.00 96.00 89 THR A N 1
ATOM 674 C CA . THR A 1 89 ? 23.814 -27.098 -15.189 1.00 96.00 89 THR A CA 1
ATOM 675 C C . THR A 1 89 ? 22.408 -26.505 -15.178 1.00 96.00 89 THR A C 1
ATOM 677 O O . THR A 1 89 ? 21.751 -26.588 -14.146 1.00 96.00 89 THR A O 1
ATOM 680 N N . LEU A 1 90 ? 21.914 -25.960 -16.298 1.00 97.62 90 LEU A N 1
ATOM 681 C CA . LEU A 1 90 ? 20.527 -25.497 -16.412 1.00 97.62 90 LEU A CA 1
ATOM 682 C C . LEU A 1 90 ? 19.532 -26.670 -16.368 1.00 97.62 90 LEU A C 1
ATOM 684 O O . LEU A 1 90 ? 18.357 -26.476 -16.058 1.00 97.62 90 LEU A O 1
ATOM 688 N N . GLY A 1 91 ? 19.995 -27.887 -16.683 1.00 96.81 91 GLY A N 1
ATOM 689 C CA . GLY A 1 91 ? 19.192 -29.102 -16.591 1.00 96.81 91 GLY A CA 1
ATOM 690 C C . GLY A 1 91 ? 17.973 -29.074 -17.510 1.00 96.81 91 GLY A C 1
ATOM 691 O O . GLY A 1 91 ? 16.877 -29.434 -17.082 1.00 96.81 91 GLY A O 1
ATOM 692 N N . LYS A 1 92 ? 18.130 -28.584 -18.746 1.00 97.25 92 LYS A N 1
ATOM 693 C CA . LYS A 1 92 ? 17.063 -28.563 -19.756 1.00 97.25 92 LYS A CA 1
ATOM 694 C C . LYS A 1 92 ? 16.560 -29.987 -20.034 1.00 97.25 92 LYS A C 1
ATOM 696 O O . LYS A 1 92 ? 17.357 -30.886 -20.285 1.00 97.25 92 LYS A O 1
ATOM 701 N N . GLN A 1 93 ? 15.244 -30.167 -20.003 1.00 97.69 93 GLN A N 1
ATOM 702 C CA . GLN A 1 93 ? 14.548 -31.433 -20.235 1.00 97.69 93 GLN A CA 1
ATOM 703 C C . GLN A 1 93 ? 13.811 -31.410 -21.580 1.00 97.69 93 GLN A C 1
ATOM 705 O O . GLN A 1 93 ? 13.503 -30.346 -22.117 1.00 97.69 93 GLN A O 1
ATOM 710 N N . GLU A 1 94 ? 13.481 -32.589 -22.106 1.00 97.12 94 GLU A N 1
ATOM 711 C CA . GLU A 1 94 ? 12.687 -32.734 -23.338 1.00 97.12 94 GLU A CA 1
ATOM 712 C C . GLU A 1 94 ? 11.258 -32.181 -23.185 1.00 97.12 94 GLU A C 1
ATOM 714 O O . GLU A 1 94 ? 10.668 -31.688 -24.140 1.00 97.12 94 GLU A O 1
ATOM 719 N N . SER A 1 95 ? 10.714 -32.200 -21.964 1.00 96.06 95 SER A N 1
ATOM 720 C CA . SER A 1 95 ? 9.392 -31.650 -21.649 1.00 96.06 95 SER A CA 1
ATOM 721 C C . SER A 1 95 ? 9.334 -30.119 -21.616 1.00 96.06 95 SER A C 1
ATOM 723 O O . SER A 1 95 ? 8.239 -29.561 -21.528 1.00 96.06 95 SER A O 1
ATOM 725 N N . ASP A 1 96 ? 10.483 -29.437 -21.606 1.00 98.44 96 ASP A N 1
ATOM 726 C CA . ASP A 1 96 ? 10.522 -27.977 -21.556 1.00 98.44 96 ASP A CA 1
ATOM 727 C C . ASP A 1 96 ? 10.127 -27.389 -22.916 1.00 98.44 96 ASP A C 1
ATOM 729 O O . ASP A 1 96 ? 10.535 -27.871 -23.973 1.00 98.44 96 ASP A O 1
ATOM 733 N N . ILE A 1 97 ? 9.360 -26.303 -22.897 1.00 98.62 97 ILE A N 1
ATOM 734 C CA . ILE A 1 97 ? 8.922 -25.620 -24.115 1.00 98.62 97 ILE A CA 1
ATOM 735 C C . ILE A 1 97 ? 10.071 -24.746 -24.611 1.00 98.62 97 ILE A C 1
ATOM 737 O O . ILE A 1 97 ? 10.600 -23.931 -23.858 1.00 98.62 97 ILE A O 1
ATOM 741 N N . GLU A 1 98 ? 10.447 -24.878 -25.878 1.00 98.50 98 GLU A N 1
ATOM 742 C CA . GLU A 1 98 ? 11.457 -24.015 -26.489 1.00 98.50 98 GLU A CA 1
ATOM 743 C C . GLU A 1 98 ? 10.826 -22.832 -27.209 1.00 98.50 98 GLU A C 1
ATOM 745 O O . GLU A 1 98 ? 9.913 -23.001 -28.013 1.00 98.50 98 GLU A O 1
ATOM 750 N N . VAL A 1 99 ? 11.373 -21.642 -26.973 1.00 98.62 99 VAL A N 1
ATOM 751 C CA . VAL A 1 99 ? 11.020 -20.428 -27.711 1.00 98.62 99 VAL A CA 1
ATOM 752 C C . VAL A 1 99 ? 12.296 -19.810 -28.267 1.00 98.62 99 VAL A C 1
ATOM 754 O O . VAL A 1 99 ? 13.240 -19.535 -27.529 1.00 98.62 99 VAL A O 1
ATOM 757 N N . THR A 1 100 ? 12.326 -19.565 -29.576 1.00 98.44 100 THR A N 1
ATOM 758 C CA . THR A 1 100 ? 13.425 -18.836 -30.224 1.00 98.44 100 THR A CA 1
ATOM 759 C C . THR A 1 100 ? 12.948 -17.448 -30.620 1.00 98.44 100 THR A C 1
ATOM 761 O O . THR A 1 100 ? 12.065 -17.318 -31.466 1.00 98.44 100 THR A O 1
ATOM 764 N N . LYS A 1 101 ? 13.540 -16.406 -30.032 1.00 98.38 101 LYS A N 1
ATOM 765 C CA . LYS A 1 101 ? 13.248 -15.002 -30.359 1.00 98.38 101 LYS A CA 1
ATOM 766 C C . LYS A 1 101 ? 14.352 -14.384 -31.217 1.00 98.38 101 LYS A C 1
ATOM 768 O O . LYS A 1 101 ? 15.502 -14.819 -31.181 1.00 98.38 101 LYS A O 1
ATOM 773 N N . ARG A 1 102 ? 14.004 -13.343 -31.980 1.00 98.00 102 ARG A N 1
ATOM 774 C CA . ARG A 1 102 ? 14.907 -12.656 -32.931 1.00 98.00 102 ARG A CA 1
ATOM 775 C C . ARG A 1 102 ? 15.244 -11.217 -32.516 1.00 98.00 102 ARG A C 1
ATOM 777 O O . ARG A 1 102 ? 15.862 -10.472 -33.270 1.00 98.00 102 ARG A O 1
ATOM 784 N N . GLN A 1 103 ? 14.860 -10.840 -31.300 1.00 97.06 103 GLN A N 1
ATOM 785 C CA . GLN A 1 103 ? 15.065 -9.525 -30.698 1.00 97.06 103 GLN A CA 1
ATOM 786 C C . GLN A 1 103 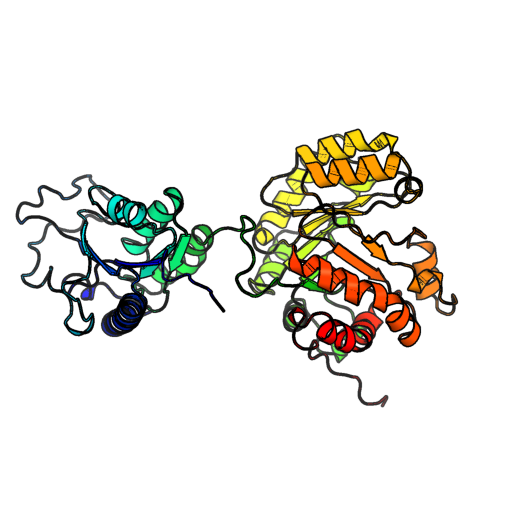? 15.079 -9.649 -29.164 1.00 97.06 103 GLN A C 1
ATOM 788 O O . GLN A 1 103 ? 15.128 -10.754 -28.618 1.00 97.06 103 GLN A O 1
ATOM 793 N N . TRP A 1 104 ? 15.041 -8.520 -28.454 1.00 98.00 104 TRP A N 1
ATOM 794 C CA . TRP A 1 104 ? 15.103 -8.496 -26.991 1.00 98.00 104 TRP A CA 1
ATOM 795 C C . TRP A 1 104 ? 13.894 -9.165 -26.329 1.00 98.00 104 TRP A C 1
ATOM 797 O O . TRP A 1 104 ? 14.082 -10.144 -25.609 1.00 98.00 104 TRP A O 1
ATOM 807 N N . GLY A 1 105 ? 12.675 -8.680 -26.588 1.00 97.25 105 GLY A N 1
ATOM 808 C CA . GLY A 1 105 ? 11.446 -9.221 -25.996 1.00 97.25 105 GLY A CA 1
ATOM 809 C C . GLY A 1 105 ? 11.055 -10.587 -26.565 1.00 97.25 105 GLY A C 1
ATOM 810 O O . GLY A 1 105 ? 11.157 -10.815 -27.773 1.00 97.25 105 GLY A O 1
ATOM 811 N N . ALA A 1 106 ? 10.585 -11.489 -25.702 1.00 98.56 106 ALA A N 1
ATOM 812 C CA . ALA A 1 106 ? 10.282 -12.875 -26.062 1.00 98.56 106 ALA A CA 1
ATOM 813 C C . ALA A 1 106 ? 8.899 -13.107 -26.691 1.00 98.56 106 ALA A C 1
ATOM 815 O O . ALA A 1 106 ? 8.622 -14.231 -27.096 1.00 98.56 106 ALA A O 1
ATOM 816 N N . PHE A 1 107 ? 8.041 -12.086 -26.788 1.00 98.56 107 PHE A N 1
ATOM 817 C CA . PHE A 1 107 ? 6.682 -12.219 -27.333 1.00 98.56 107 PHE A CA 1
ATOM 818 C C . PHE A 1 107 ? 6.596 -11.988 -28.845 1.00 98.56 107 PHE A C 1
ATOM 820 O O . PHE A 1 107 ? 5.919 -12.729 -29.553 1.00 98.56 107 PHE A O 1
ATOM 827 N N . TYR A 1 108 ? 7.269 -10.957 -29.360 1.00 97.44 108 TYR A N 1
ATOM 828 C CA . TYR A 1 108 ? 7.144 -10.580 -30.767 1.00 97.44 108 TYR A CA 1
ATOM 829 C C . TYR A 1 108 ? 7.696 -11.673 -31.696 1.00 97.44 108 TYR A C 1
ATOM 831 O O . TYR A 1 108 ? 8.855 -12.072 -31.580 1.00 97.44 108 TYR A O 1
ATOM 839 N N . GLY A 1 109 ? 6.867 -12.150 -32.628 1.00 97.12 109 GLY A N 1
ATOM 840 C CA . GLY A 1 109 ? 7.258 -13.170 -33.605 1.00 97.12 109 GLY A CA 1
ATOM 841 C C . GLY A 1 109 ? 7.471 -14.575 -33.025 1.00 97.12 109 GLY A C 1
ATOM 842 O O . GLY A 1 109 ? 8.054 -15.413 -33.708 1.00 97.12 109 GLY A O 1
ATOM 843 N N . THR A 1 110 ? 7.019 -14.841 -31.795 1.00 98.62 110 THR A N 1
ATOM 844 C CA . THR A 1 110 ? 7.087 -16.168 -31.161 1.00 98.62 110 THR A CA 1
ATOM 845 C C . THR A 1 110 ? 5.692 -16.696 -30.824 1.00 98.62 110 THR A C 1
ATOM 847 O O . THR A 1 110 ? 4.688 -15.996 -30.963 1.00 98.62 110 THR A O 1
ATOM 850 N N . ASP A 1 111 ? 5.615 -17.938 -30.353 1.00 98.00 111 ASP A N 1
ATOM 851 C CA . ASP A 1 111 ? 4.391 -18.547 -29.837 1.00 98.00 111 ASP A CA 1
ATOM 852 C C . ASP A 1 111 ? 4.250 -18.432 -28.306 1.00 98.00 111 ASP A C 1
ATOM 854 O O . ASP A 1 111 ? 3.353 -19.055 -27.738 1.00 98.00 111 ASP A O 1
ATOM 858 N N . LEU A 1 112 ? 5.072 -17.621 -27.622 1.00 98.75 112 LEU A N 1
ATOM 859 C CA . LEU A 1 112 ? 5.086 -17.536 -26.153 1.00 98.75 112 LEU A CA 1
ATOM 860 C C . LEU A 1 112 ? 3.703 -17.205 -25.566 1.00 98.75 112 LEU A C 1
ATOM 862 O O . LEU A 1 112 ? 3.212 -17.929 -24.701 1.00 98.75 112 LEU A O 1
ATOM 866 N N . GLU A 1 113 ? 3.037 -16.150 -26.049 1.00 98.50 113 GLU A N 1
ATOM 867 C CA . GLU A 1 113 ? 1.691 -15.788 -25.575 1.00 98.50 113 GLU A CA 1
ATOM 868 C C . GLU A 1 113 ? 0.674 -16.901 -25.847 1.00 98.50 113 GLU A C 1
ATOM 870 O O . GLU A 1 113 ? -0.149 -17.223 -24.986 1.00 98.50 113 GLU A O 1
ATOM 875 N N . LEU A 1 114 ? 0.746 -17.516 -27.031 1.00 97.69 114 LEU A N 1
ATOM 876 C CA . LEU A 1 114 ? -0.142 -18.606 -27.421 1.00 97.69 114 LEU A CA 1
ATOM 877 C C . LEU A 1 114 ? 0.013 -19.795 -26.468 1.00 97.69 114 LEU A C 1
ATOM 879 O O . LEU A 1 114 ? -0.996 -20.325 -25.995 1.00 97.69 114 LEU A O 1
ATOM 883 N N . GLN A 1 115 ? 1.253 -20.188 -26.161 1.00 98.19 115 GLN A N 1
ATOM 884 C CA . GLN A 1 115 ? 1.562 -21.266 -25.221 1.00 98.19 115 GLN A CA 1
ATOM 885 C C . GLN A 1 115 ? 1.016 -20.945 -23.829 1.00 98.19 115 GLN A C 1
ATOM 887 O O . GLN A 1 115 ? 0.318 -21.774 -23.246 1.00 98.19 115 GLN A O 1
ATOM 892 N N . LEU A 1 116 ? 1.278 -19.740 -23.315 1.00 98.44 116 LEU A N 1
ATOM 893 C CA . LEU A 1 116 ? 0.829 -19.317 -21.988 1.00 98.44 116 LEU A CA 1
ATOM 894 C C . LEU A 1 116 ? -0.703 -19.331 -21.885 1.00 98.44 116 LEU A C 1
ATOM 896 O O . LEU A 1 116 ? -1.260 -20.007 -21.017 1.00 98.44 116 LEU A O 1
ATOM 900 N N . ARG A 1 117 ? -1.408 -18.670 -22.813 1.00 96.56 117 ARG A N 1
ATOM 901 C CA . ARG A 1 117 ? -2.876 -18.567 -22.766 1.00 96.56 117 ARG A CA 1
ATOM 902 C C . ARG A 1 117 ? -3.567 -19.914 -22.947 1.00 96.56 117 ARG A C 1
ATOM 904 O O . ARG A 1 117 ? -4.493 -20.225 -22.202 1.00 96.56 117 ARG A O 1
ATOM 911 N N . ARG A 1 118 ? -3.124 -20.745 -23.900 1.00 96.12 118 ARG A N 1
ATOM 912 C CA . ARG A 1 118 ? -3.746 -22.063 -24.143 1.00 96.12 118 ARG A CA 1
ATOM 913 C C . ARG A 1 118 ? -3.509 -23.062 -23.015 1.00 96.12 118 ARG A C 1
ATOM 915 O O . ARG A 1 118 ? -4.274 -24.013 -22.890 1.00 96.12 118 ARG A O 1
ATOM 922 N N . ARG A 1 119 ? -2.482 -22.844 -22.193 1.00 97.81 119 ARG A N 1
ATOM 923 C CA . ARG A 1 119 ? -2.182 -23.652 -21.002 1.00 97.81 119 ARG A CA 1
ATOM 924 C C . ARG A 1 119 ? -2.811 -23.087 -19.725 1.00 97.81 119 ARG A C 1
ATOM 926 O O . ARG A 1 119 ? -2.578 -23.639 -18.658 1.00 97.81 119 ARG A O 1
ATOM 933 N N . GLY A 1 120 ? -3.609 -22.019 -19.826 1.00 96.31 120 GLY A N 1
ATOM 934 C CA . GLY A 1 120 ? -4.269 -21.398 -18.677 1.00 96.31 120 GLY A CA 1
ATOM 935 C C . GLY A 1 120 ? -3.304 -20.689 -17.726 1.00 96.31 120 GLY A C 1
ATOM 936 O O . GLY A 1 120 ? -3.598 -20.577 -16.539 1.00 96.31 120 GLY A O 1
ATOM 937 N N . ILE A 1 121 ? -2.149 -20.243 -18.229 1.00 98.19 121 ILE A N 1
ATOM 938 C CA . ILE A 1 121 ? -1.163 -19.511 -17.437 1.00 98.19 121 ILE A CA 1
ATOM 939 C C . ILE A 1 121 ? -1.584 -18.049 -17.348 1.00 98.19 121 ILE A C 1
ATOM 941 O O . ILE A 1 121 ? -1.815 -17.404 -18.369 1.00 98.19 121 ILE A O 1
ATOM 945 N N . ASP A 1 122 ? -1.655 -17.529 -16.128 1.00 94.88 122 ASP A N 1
ATOM 946 C CA . ASP A 1 122 ? -1.879 -16.109 -15.853 1.00 94.88 122 ASP A CA 1
ATOM 947 C C . ASP A 1 122 ? -0.686 -15.452 -15.148 1.00 94.88 122 ASP A C 1
ATOM 949 O O . ASP A 1 122 ? -0.632 -14.227 -15.078 1.00 94.88 122 ASP A O 1
ATOM 953 N N . THR A 1 123 ? 0.277 -16.242 -14.659 1.00 96.44 123 THR A N 1
ATOM 954 C CA . THR A 1 123 ? 1.412 -15.768 -13.864 1.00 96.44 123 THR A CA 1
ATOM 955 C C . THR A 1 123 ? 2.733 -16.288 -14.426 1.00 96.44 123 THR A C 1
ATOM 957 O O . THR A 1 123 ? 2.883 -17.473 -14.719 1.00 96.44 123 THR A O 1
ATOM 960 N N . ILE A 1 124 ? 3.713 -15.398 -14.571 1.00 98.56 124 ILE A N 1
ATOM 961 C CA . ILE A 1 124 ? 5.041 -15.702 -15.103 1.00 98.56 124 ILE A CA 1
ATOM 962 C C . ILE A 1 124 ? 6.086 -15.440 -14.020 1.00 98.56 124 ILE A C 1
ATOM 964 O O . ILE A 1 124 ? 6.211 -14.319 -13.526 1.00 98.56 124 ILE A O 1
ATOM 968 N N . ILE A 1 125 ? 6.871 -16.466 -13.692 1.00 98.44 125 ILE A N 1
ATOM 969 C CA . ILE A 1 125 ? 8.162 -16.296 -13.023 1.00 98.44 125 ILE A CA 1
ATOM 970 C C . ILE A 1 125 ? 9.185 -16.029 -14.124 1.00 98.44 125 ILE A C 1
ATOM 972 O O . ILE A 1 125 ? 9.368 -16.867 -15.005 1.00 98.44 125 ILE A O 1
ATOM 976 N N . LEU A 1 126 ? 9.828 -14.867 -14.100 1.00 98.81 126 LEU A N 1
ATOM 977 C CA . LEU A 1 126 ? 10.772 -14.438 -15.124 1.00 98.81 126 LEU A CA 1
ATOM 978 C C . LEU A 1 126 ? 12.182 -14.350 -14.536 1.00 98.81 126 LEU A C 1
ATOM 980 O O . LEU A 1 126 ? 12.386 -13.749 -13.479 1.00 98.81 126 LEU A O 1
ATOM 984 N N . CYS A 1 127 ? 13.148 -14.942 -15.232 1.00 98.75 127 CYS A N 1
ATOM 985 C CA . CYS A 1 127 ? 14.566 -14.886 -14.886 1.00 98.75 127 CYS A CA 1
ATOM 986 C C . CYS A 1 127 ? 15.438 -14.884 -16.150 1.00 98.75 127 CYS A C 1
ATOM 988 O O . CYS A 1 127 ? 14.928 -15.118 -17.249 1.00 98.75 127 CYS A O 1
ATOM 990 N N . GLY A 1 128 ? 16.743 -14.638 -16.014 1.00 98.69 128 GLY A N 1
ATOM 991 C CA . GLY A 1 128 ? 17.697 -14.779 -17.118 1.00 98.69 128 GLY A CA 1
ATOM 992 C C . GLY A 1 128 ? 18.615 -13.579 -17.356 1.00 98.69 128 GLY A C 1
ATOM 993 O O . GLY A 1 128 ? 18.843 -12.754 -16.470 1.00 98.69 128 GLY A O 1
ATOM 994 N N . ILE A 1 129 ? 19.177 -13.497 -18.565 1.00 98.50 129 ILE A N 1
ATOM 995 C CA . ILE A 1 129 ? 20.167 -12.479 -18.955 1.00 98.50 129 ILE A CA 1
ATOM 996 C C . ILE A 1 129 ? 19.747 -11.837 -20.290 1.00 98.50 129 ILE A C 1
ATOM 998 O O . ILE A 1 129 ? 19.368 -12.532 -21.217 1.00 98.50 129 ILE A O 1
ATOM 1002 N N . SER A 1 130 ? 19.799 -10.517 -20.485 1.00 97.56 130 SER A N 1
ATOM 1003 C CA . SER A 1 130 ? 20.131 -9.462 -19.517 1.00 97.56 130 SER A CA 1
ATOM 1004 C C . SER A 1 130 ? 18.878 -8.866 -18.867 1.00 97.56 130 SER A C 1
ATOM 1006 O O . SER A 1 130 ? 17.853 -8.678 -19.532 1.00 97.56 130 SER A O 1
ATOM 1008 N N . THR A 1 131 ? 19.005 -8.506 -17.590 1.00 97.75 131 THR A N 1
ATOM 1009 C CA . THR A 1 131 ? 17.961 -7.936 -16.724 1.00 97.75 131 THR A CA 1
ATOM 1010 C C . THR A 1 131 ? 17.255 -6.753 -17.370 1.00 97.75 131 THR A C 1
ATOM 1012 O O . THR A 1 131 ? 16.040 -6.778 -17.513 1.00 97.75 131 THR A O 1
ATOM 1015 N N . ASN A 1 132 ? 18.007 -5.751 -17.821 1.00 96.12 132 ASN A N 1
ATOM 1016 C CA . ASN A 1 132 ? 17.472 -4.500 -18.362 1.00 96.12 132 ASN A CA 1
ATOM 1017 C C . ASN A 1 132 ? 17.241 -4.528 -19.885 1.00 96.12 132 ASN A C 1
ATOM 1019 O O . ASN A 1 132 ? 16.886 -3.509 -20.467 1.00 96.12 132 ASN A O 1
ATOM 1023 N N . ILE A 1 133 ? 17.480 -5.668 -20.549 1.00 97.50 133 ILE A N 1
ATOM 1024 C CA . ILE A 1 133 ? 17.387 -5.798 -22.014 1.00 97.50 133 ILE A CA 1
ATOM 1025 C C . ILE A 1 133 ? 16.326 -6.836 -22.387 1.00 97.50 133 ILE A C 1
ATOM 1027 O O . ILE A 1 133 ? 15.171 -6.488 -22.637 1.00 97.50 133 ILE A O 1
ATOM 1031 N N . GLY A 1 134 ? 16.696 -8.120 -22.424 1.00 97.44 134 GLY A N 1
ATOM 1032 C CA . GLY A 1 134 ? 15.806 -9.202 -22.843 1.00 97.44 134 GLY A CA 1
ATOM 1033 C C . GLY A 1 134 ? 14.747 -9.525 -21.793 1.00 97.44 134 GLY A C 1
ATOM 1034 O O . GLY A 1 134 ? 13.569 -9.675 -22.126 1.00 97.44 134 GLY A O 1
ATOM 1035 N N . VAL A 1 135 ? 15.155 -9.571 -20.521 1.00 98.69 135 VAL A N 1
ATOM 1036 C CA . VAL A 1 135 ? 14.251 -9.801 -19.387 1.00 98.69 135 VAL A CA 1
ATOM 1037 C C . VAL A 1 135 ? 13.270 -8.635 -19.269 1.00 98.69 135 VAL A C 1
ATOM 1039 O O . VAL A 1 135 ? 12.064 -8.860 -19.305 1.00 98.69 135 VAL A O 1
ATOM 1042 N N . GLU A 1 136 ? 13.748 -7.388 -19.230 1.00 98.19 136 GLU A N 1
ATOM 1043 C CA . GLU A 1 136 ? 12.880 -6.211 -19.108 1.00 98.19 136 GLU A CA 1
ATOM 1044 C C . GLU A 1 136 ? 11.918 -6.028 -20.284 1.00 98.19 136 GLU A C 1
ATOM 1046 O O . GLU A 1 136 ? 10.729 -5.809 -20.055 1.00 98.19 136 GLU A O 1
ATOM 1051 N N . SER A 1 137 ? 12.378 -6.177 -21.531 1.00 98.06 137 SER A N 1
ATOM 1052 C CA . SER A 1 137 ? 11.481 -6.091 -22.695 1.00 98.06 137 SER A CA 1
ATOM 1053 C C . SER A 1 137 ? 10.367 -7.139 -22.615 1.00 98.06 137 SER A C 1
ATOM 1055 O O . SER A 1 137 ? 9.203 -6.846 -22.882 1.00 98.06 137 SER A O 1
ATOM 1057 N N . THR A 1 138 ? 10.713 -8.359 -22.190 1.00 98.69 138 THR A N 1
ATOM 1058 C CA . THR A 1 138 ? 9.737 -9.437 -21.996 1.00 98.69 138 THR A CA 1
ATOM 1059 C C . THR A 1 138 ? 8.779 -9.128 -20.846 1.00 98.69 138 THR A C 1
ATOM 1061 O O . THR A 1 138 ? 7.580 -9.345 -20.994 1.00 98.69 138 THR A O 1
ATOM 1064 N N . ALA A 1 139 ? 9.270 -8.582 -19.732 1.00 97.94 139 ALA A N 1
ATOM 1065 C CA . ALA A 1 139 ? 8.442 -8.187 -18.595 1.00 97.94 139 ALA A CA 1
ATOM 1066 C C . ALA A 1 139 ? 7.440 -7.086 -18.970 1.00 97.94 139 ALA A C 1
ATOM 1068 O O . ALA A 1 139 ? 6.253 -7.215 -18.683 1.00 97.94 139 ALA A O 1
ATOM 1069 N N . ARG A 1 140 ? 7.886 -6.034 -19.667 1.00 94.69 140 ARG A N 1
ATOM 1070 C CA . ARG A 1 140 ? 7.011 -4.951 -20.143 1.00 94.69 140 ARG A CA 1
ATOM 1071 C C . ARG A 1 140 ? 5.876 -5.502 -21.003 1.00 94.69 140 ARG A C 1
ATOM 1073 O O . ARG A 1 140 ? 4.713 -5.237 -20.717 1.00 94.69 140 ARG A O 1
ATOM 1080 N N . ASN A 1 141 ? 6.201 -6.348 -21.985 1.00 97.00 141 ASN A N 1
ATOM 1081 C CA . ASN A 1 141 ? 5.188 -6.974 -22.835 1.00 97.00 141 ASN A CA 1
ATOM 1082 C C . ASN A 1 141 ? 4.255 -7.908 -22.051 1.00 97.00 141 ASN A C 1
ATOM 1084 O O . ASN A 1 141 ? 3.047 -7.847 -22.243 1.00 97.00 141 ASN A O 1
ATOM 1088 N N . ALA A 1 142 ? 4.778 -8.755 -21.159 1.00 96.56 142 ALA A N 1
ATOM 1089 C CA . ALA A 1 142 ? 3.950 -9.648 -20.348 1.00 96.56 142 ALA A CA 1
ATOM 1090 C C . ALA A 1 142 ? 2.925 -8.873 -19.507 1.00 96.56 142 ALA A C 1
ATOM 1092 O O . ALA A 1 142 ? 1.756 -9.258 -19.462 1.00 96.56 142 ALA A O 1
ATOM 1093 N N . TRP A 1 143 ? 3.351 -7.772 -18.884 1.00 91.69 143 TRP A N 1
ATOM 1094 C CA . TRP A 1 143 ? 2.475 -6.907 -18.100 1.00 91.69 143 TRP A CA 1
ATOM 1095 C C . TRP A 1 143 ? 1.401 -6.237 -18.967 1.00 91.69 143 TRP A C 1
ATOM 1097 O O . TRP A 1 143 ? 0.219 -6.317 -18.637 1.00 91.69 143 TRP A O 1
ATOM 1107 N N . GLU A 1 144 ? 1.779 -5.655 -20.112 1.00 81.44 144 GLU A N 1
ATOM 1108 C CA . GLU A 1 144 ? 0.830 -5.044 -21.060 1.00 81.44 144 GLU A CA 1
ATOM 1109 C C . GLU A 1 144 ? -0.188 -6.058 -21.612 1.00 81.44 144 GLU A C 1
ATOM 1111 O O . GLU A 1 144 ? -1.349 -5.723 -21.838 1.00 81.44 144 GLU A O 1
ATOM 1116 N N . LEU A 1 145 ? 0.221 -7.320 -21.776 1.00 84.50 145 LEU A N 1
ATOM 1117 C CA . LEU A 1 145 ? -0.638 -8.431 -22.203 1.00 84.50 145 LEU A CA 1
ATOM 1118 C C . LEU A 1 145 ? -1.510 -9.007 -21.068 1.00 84.50 145 LEU A C 1
ATOM 1120 O O . LEU A 1 145 ? -2.313 -9.918 -21.313 1.00 84.50 145 LEU A O 1
ATOM 1124 N N . GLY A 1 146 ? -1.381 -8.486 -19.844 1.00 83.25 146 GLY A N 1
ATOM 1125 C CA . GLY A 1 146 ? -2.211 -8.825 -18.689 1.00 83.25 146 GLY A CA 1
ATOM 1126 C C . GLY A 1 146 ? -1.753 -10.040 -17.876 1.00 83.25 146 GLY A C 1
ATOM 1127 O O . GLY A 1 146 ? -2.556 -10.577 -17.111 1.00 83.25 146 GLY A O 1
ATOM 1128 N N . PHE A 1 147 ? -0.506 -10.497 -18.027 1.00 92.62 147 PHE A N 1
ATOM 1129 C CA . PHE A 1 147 ? 0.067 -11.533 -17.161 1.00 92.62 147 PHE A CA 1
ATOM 1130 C C . PHE A 1 147 ? 0.579 -10.929 -15.846 1.00 92.62 147 PHE A C 1
ATOM 1132 O O . PHE A 1 147 ? 1.169 -9.849 -15.824 1.00 92.62 147 PHE A O 1
ATOM 1139 N N . ASN A 1 148 ? 0.412 -11.657 -14.742 1.00 90.88 148 ASN A N 1
ATOM 1140 C CA . ASN A 1 148 ? 1.078 -11.340 -13.482 1.00 90.88 148 ASN A CA 1
ATOM 1141 C C . ASN A 1 148 ? 2.567 -11.696 -13.595 1.00 90.88 148 ASN A C 1
ATOM 1143 O O . ASN A 1 148 ? 2.916 -12.721 -14.183 1.00 90.88 148 ASN A O 1
ATOM 1147 N N . LEU A 1 149 ? 3.444 -10.897 -12.986 1.00 92.38 149 LEU A N 1
ATOM 1148 C CA . LEU A 1 149 ? 4.890 -11.112 -13.040 1.00 92.38 149 LEU A CA 1
ATOM 1149 C C . LEU A 1 149 ? 5.513 -11.259 -11.659 1.00 92.38 149 LEU A C 1
ATOM 1151 O O . LEU A 1 149 ? 5.288 -10.447 -10.760 1.00 92.38 149 LEU A O 1
ATOM 1155 N N . VAL A 1 150 ? 6.386 -12.255 -11.549 1.00 94.62 150 VAL A N 1
ATOM 1156 C CA . VAL A 1 150 ? 7.363 -12.403 -10.474 1.00 94.62 150 VAL A CA 1
ATOM 1157 C C . VAL A 1 150 ? 8.744 -12.424 -11.103 1.00 94.62 150 VAL A C 1
ATOM 1159 O O . VAL A 1 150 ? 9.061 -13.320 -11.878 1.00 94.62 150 VAL A O 1
ATOM 1162 N N . ILE A 1 151 ? 9.579 -11.447 -10.766 1.00 97.12 151 ILE A N 1
ATOM 1163 C CA . ILE A 1 151 ? 10.974 -11.431 -11.206 1.00 97.12 151 ILE A CA 1
ATOM 1164 C C . ILE A 1 151 ? 11.809 -12.148 -10.149 1.00 97.12 151 ILE A C 1
ATOM 1166 O O . ILE A 1 151 ? 11.827 -11.724 -8.992 1.00 97.12 151 ILE A O 1
ATOM 1170 N N . ALA A 1 152 ? 12.485 -13.229 -10.533 1.00 96.62 152 ALA A N 1
ATOM 1171 C CA . ALA A 1 152 ? 13.437 -13.907 -9.660 1.00 96.62 152 ALA A CA 1
ATOM 1172 C C . ALA A 1 152 ? 14.772 -13.154 -9.706 1.00 96.62 152 ALA A C 1
ATOM 1174 O O . ALA A 1 152 ? 15.648 -13.486 -10.499 1.00 96.62 152 ALA A O 1
ATOM 1175 N N . GLU A 1 153 ? 14.877 -12.098 -8.894 1.00 95.50 153 GLU A N 1
ATOM 1176 C CA . GLU A 1 153 ? 15.992 -11.141 -8.896 1.00 95.50 153 GLU A CA 1
ATOM 1177 C C . GLU A 1 153 ? 17.364 -11.817 -8.849 1.00 95.50 153 GLU A C 1
ATOM 1179 O O . GLU A 1 153 ? 18.215 -11.552 -9.693 1.00 95.50 153 GLU A O 1
ATOM 1184 N N . ASP A 1 154 ? 17.554 -12.763 -7.930 1.00 95.06 154 ASP A N 1
ATOM 1185 C CA . ASP A 1 154 ? 18.823 -13.468 -7.773 1.00 95.06 154 ASP A CA 1
ATOM 1186 C C . ASP A 1 154 ? 19.127 -14.436 -8.931 1.00 95.06 154 ASP A C 1
ATOM 1188 O O . ASP A 1 154 ? 20.265 -14.876 -9.086 1.00 95.06 154 ASP A O 1
ATOM 1192 N N . ALA A 1 155 ? 18.150 -14.742 -9.785 1.00 98.25 155 ALA A N 1
ATOM 1193 C CA . ALA A 1 155 ? 18.315 -15.489 -11.030 1.00 98.25 155 ALA A CA 1
ATOM 1194 C C . ALA A 1 155 ? 18.356 -14.569 -12.270 1.00 98.25 155 ALA A C 1
ATOM 1196 O O . ALA A 1 155 ? 18.081 -15.016 -13.386 1.00 98.25 155 ALA A O 1
ATOM 1197 N N . CYS A 1 156 ? 18.710 -13.296 -12.090 1.00 98.50 156 CYS A N 1
ATOM 1198 C CA . CYS A 1 156 ? 18.929 -12.334 -13.165 1.00 98.50 156 CYS A CA 1
ATOM 1199 C C . CYS A 1 156 ? 20.357 -11.776 -13.130 1.00 98.50 156 CYS A C 1
ATOM 1201 O O . CYS A 1 156 ? 21.010 -11.738 -12.094 1.00 98.50 156 CYS A O 1
ATOM 1203 N N . SER A 1 157 ? 20.874 -11.329 -14.271 1.00 98.12 157 SER A N 1
ATOM 1204 C CA . SER A 1 157 ? 22.109 -10.529 -14.320 1.00 98.12 157 SER A CA 1
ATOM 1205 C C . SER A 1 157 ? 22.067 -9.565 -15.497 1.00 98.12 157 SER A C 1
ATOM 1207 O O . SER A 1 157 ? 21.238 -9.721 -16.397 1.00 98.12 157 SER A O 1
ATOM 1209 N N . ALA A 1 158 ? 22.891 -8.526 -15.475 1.00 97.31 158 ALA A N 1
ATOM 1210 C CA . ALA A 1 158 ? 23.010 -7.541 -16.545 1.00 97.31 158 ALA A CA 1
ATOM 1211 C C . ALA A 1 158 ? 24.477 -7.287 -16.898 1.00 97.31 158 ALA A C 1
ATOM 1213 O O . ALA A 1 158 ? 25.372 -7.857 -16.278 1.00 97.31 158 ALA A O 1
ATOM 1214 N N . ALA A 1 159 ? 24.738 -6.410 -17.871 1.00 93.50 159 ALA A N 1
ATOM 1215 C CA . ALA A 1 159 ? 26.108 -6.026 -18.217 1.00 93.50 159 ALA A CA 1
ATOM 1216 C C . ALA A 1 159 ? 26.813 -5.248 -17.085 1.00 93.50 159 ALA A C 1
ATOM 1218 O O . ALA A 1 159 ? 28.040 -5.246 -17.018 1.00 93.50 159 ALA A O 1
ATOM 1219 N N . SER A 1 160 ? 26.063 -4.646 -16.155 1.00 91.75 160 SER A N 1
ATOM 1220 C CA . SER A 1 160 ? 26.585 -4.127 -14.888 1.00 91.75 160 SER A CA 1
ATOM 1221 C C . SER A 1 160 ? 25.558 -4.241 -13.757 1.00 91.75 160 SER A C 1
ATOM 1223 O O . SER A 1 160 ? 24.348 -4.257 -13.990 1.00 91.75 160 SER A O 1
ATOM 1225 N N . ALA A 1 161 ? 26.040 -4.256 -12.510 1.00 82.12 161 ALA A N 1
ATOM 1226 C CA . ALA A 1 161 ? 25.175 -4.244 -11.329 1.00 82.12 161 ALA A CA 1
ATOM 1227 C C . ALA A 1 161 ? 24.265 -3.002 -11.268 1.00 82.12 161 ALA A C 1
ATOM 1229 O O . ALA A 1 161 ? 23.120 -3.103 -10.841 1.00 82.12 161 ALA A O 1
ATOM 1230 N N . GLU A 1 162 ? 24.745 -1.848 -11.738 1.00 88.75 162 GLU A N 1
ATOM 1231 C CA . GLU A 1 162 ? 23.958 -0.611 -11.814 1.00 88.75 162 GLU A CA 1
ATOM 1232 C C . GLU A 1 162 ? 22.760 -0.760 -12.760 1.00 88.75 162 GLU A C 1
ATOM 1234 O O . GLU A 1 162 ? 21.635 -0.413 -12.403 1.00 88.75 162 GLU A O 1
ATOM 1239 N N . GLN A 1 163 ? 22.982 -1.325 -13.949 1.00 84.19 163 GLN A N 1
ATOM 1240 C CA . GLN A 1 163 ? 21.918 -1.546 -14.928 1.00 84.19 163 GLN A CA 1
ATOM 1241 C C . GLN A 1 163 ? 20.878 -2.546 -14.423 1.00 84.19 163 GLN A C 1
ATOM 1243 O O . GLN A 1 163 ? 19.683 -2.307 -14.578 1.00 84.19 163 GLN A O 1
ATOM 1248 N N . HIS A 1 164 ? 21.321 -3.629 -13.779 1.00 93.25 164 HIS A N 1
ATOM 1249 C CA . HIS A 1 164 ? 20.423 -4.556 -13.093 1.00 93.25 164 HIS A CA 1
ATOM 1250 C C . HIS A 1 164 ? 19.583 -3.831 -12.036 1.00 93.25 164 HIS A C 1
ATOM 1252 O O . HIS A 1 164 ? 18.356 -3.937 -12.040 1.00 93.25 164 HIS A O 1
ATOM 1258 N N . GLN A 1 165 ? 20.239 -3.070 -11.152 1.00 79.75 165 GLN A N 1
ATOM 1259 C CA . GLN A 1 165 ? 19.566 -2.400 -10.047 1.00 79.75 165 GLN A CA 1
ATOM 1260 C C . GLN A 1 165 ? 18.542 -1.385 -10.544 1.00 79.75 165 GLN A C 1
ATOM 1262 O O . GLN A 1 165 ? 17.439 -1.347 -10.014 1.00 79.75 165 GLN A O 1
ATOM 1267 N N . SER A 1 166 ? 18.864 -0.621 -11.591 1.00 73.12 166 SER A N 1
ATOM 1268 C CA . SER A 1 166 ? 17.948 0.366 -12.162 1.00 73.12 166 SER A CA 1
ATOM 1269 C C . SER A 1 166 ? 16.615 -0.259 -12.589 1.00 73.12 166 SER A C 1
ATOM 1271 O O . SER A 1 166 ? 15.551 0.257 -12.242 1.00 73.12 166 SER A O 1
ATOM 1273 N N . SER A 1 167 ? 16.649 -1.412 -13.264 1.00 83.12 167 SER A N 1
ATOM 1274 C CA . SER A 1 167 ? 15.429 -2.144 -13.621 1.00 83.12 167 SER A CA 1
ATOM 1275 C C . SER A 1 167 ? 14.711 -2.699 -12.390 1.00 83.12 167 SER A C 1
ATOM 1277 O O . SER A 1 167 ? 13.489 -2.574 -12.293 1.00 83.12 167 SER A O 1
ATOM 1279 N N . MET A 1 168 ? 15.450 -3.266 -11.429 1.00 83.06 168 MET A N 1
ATOM 1280 C CA . MET A 1 168 ? 14.884 -3.823 -10.190 1.00 83.06 168 MET A CA 1
ATOM 1281 C C . MET A 1 168 ? 14.191 -2.782 -9.312 1.00 83.06 168 MET A C 1
ATOM 1283 O O . MET A 1 168 ? 13.179 -3.105 -8.694 1.00 83.06 168 MET A O 1
ATOM 1287 N N . THR A 1 169 ? 14.688 -1.546 -9.266 1.00 68.31 169 THR A N 1
ATOM 1288 C CA . THR A 1 169 ? 14.141 -0.498 -8.394 1.00 68.31 169 THR A CA 1
ATOM 1289 C C . THR A 1 169 ? 13.132 0.398 -9.087 1.00 68.31 169 THR A C 1
ATOM 1291 O O . THR A 1 169 ? 12.188 0.846 -8.443 1.00 68.31 169 THR A O 1
ATOM 1294 N N . HIS A 1 170 ? 13.310 0.682 -10.378 1.00 70.38 170 HIS A N 1
ATOM 1295 C CA . HIS A 1 170 ? 12.523 1.715 -11.057 1.00 70.38 170 HIS A CA 1
ATOM 1296 C C . HIS A 1 170 ? 11.532 1.159 -12.075 1.00 70.38 170 HIS A C 1
ATOM 1298 O O . HIS A 1 170 ? 10.545 1.827 -12.375 1.00 70.38 170 HIS A O 1
ATOM 1304 N N . ILE A 1 171 ? 11.772 -0.042 -12.611 1.00 81.06 171 ILE A N 1
ATOM 1305 C CA . ILE A 1 171 ? 10.960 -0.595 -13.699 1.00 81.06 171 ILE A CA 1
ATOM 1306 C C . ILE A 1 171 ? 10.097 -1.757 -13.217 1.00 81.06 171 ILE A C 1
ATOM 1308 O O . ILE A 1 171 ? 8.870 -1.673 -13.234 1.00 81.06 171 ILE A O 1
ATOM 1312 N N . PHE A 1 172 ? 10.704 -2.845 -12.744 1.00 82.25 172 PHE A N 1
ATOM 1313 C CA . PHE A 1 172 ? 9.957 -4.037 -12.348 1.00 82.25 172 PHE A CA 1
ATOM 1314 C C . PHE A 1 172 ? 8.916 -3.801 -11.251 1.00 82.25 172 PHE A C 1
ATOM 1316 O O . PHE A 1 172 ? 7.855 -4.410 -11.362 1.00 82.25 172 PHE A O 1
ATOM 1323 N N . PRO A 1 173 ? 9.106 -2.922 -10.247 1.00 77.00 173 PRO A N 1
ATOM 1324 C CA . PRO A 1 173 ? 8.062 -2.647 -9.263 1.00 77.00 173 PRO A CA 1
ATOM 1325 C C . PRO A 1 173 ? 6.773 -2.075 -9.870 1.00 77.00 173 PRO A C 1
ATOM 1327 O O . PRO A 1 173 ? 5.702 -2.338 -9.335 1.00 77.00 173 PRO A O 1
ATOM 1330 N N . ALA A 1 174 ? 6.855 -1.369 -11.005 1.00 59.69 174 ALA A N 1
ATOM 1331 C CA . ALA A 1 174 ? 5.689 -0.865 -11.738 1.00 59.69 174 ALA A CA 1
ATOM 1332 C C . ALA A 1 174 ? 4.986 -1.946 -12.589 1.00 59.69 174 ALA A C 1
ATOM 1334 O O . ALA A 1 174 ? 3.815 -1.792 -12.927 1.00 59.69 174 ALA A O 1
ATOM 1335 N N . HIS A 1 175 ? 5.691 -3.033 -12.928 1.00 46.38 175 HIS A N 1
ATOM 1336 C CA . HIS A 1 175 ? 5.173 -4.177 -13.697 1.00 46.38 175 HIS A CA 1
ATOM 1337 C C . HIS A 1 175 ? 4.832 -5.396 -12.834 1.00 46.38 175 HIS A C 1
ATOM 1339 O O . HIS A 1 175 ? 4.179 -6.333 -13.299 1.00 46.38 175 HIS A O 1
ATOM 1345 N N . ARG A 1 176 ? 5.249 -5.399 -11.563 1.00 47.94 176 ARG A N 1
ATOM 1346 C CA . ARG A 1 176 ? 4.617 -6.235 -10.541 1.00 47.94 176 ARG A CA 1
ATOM 1347 C C . ARG A 1 176 ? 3.134 -5.875 -10.526 1.00 47.94 176 ARG A C 1
ATOM 1349 O O . ARG A 1 176 ? 2.808 -4.726 -10.814 1.00 47.94 176 ARG A O 1
ATOM 1356 N N . PRO A 1 177 ? 2.233 -6.815 -10.210 1.00 38.22 177 PRO A N 1
ATOM 1357 C CA . PRO A 1 177 ? 0.817 -6.511 -10.057 1.00 38.22 177 PRO A CA 1
ATOM 1358 C C . PRO A 1 177 ? 0.632 -5.269 -9.172 1.00 38.22 177 PRO A C 1
ATOM 1360 O O . PRO A 1 177 ? 0.757 -5.327 -7.950 1.00 38.22 177 PRO A O 1
ATOM 1363 N N . GLY A 1 178 ? 0.402 -4.119 -9.805 1.00 35.38 178 GLY A N 1
ATOM 1364 C CA . GLY A 1 178 ? 0.153 -2.867 -9.126 1.00 35.38 178 GLY A CA 1
ATOM 1365 C C . GLY A 1 178 ? -1.258 -2.945 -8.596 1.00 35.38 178 GLY A C 1
ATOM 1366 O O . GLY A 1 178 ? -2.179 -2.964 -9.400 1.00 35.38 178 GLY A O 1
ATOM 1367 N N . ALA A 1 179 ? -1.388 -3.081 -7.277 1.00 35.94 179 ALA A N 1
ATOM 1368 C CA . ALA A 1 179 ? -2.449 -2.570 -6.403 1.00 35.94 179 ALA A CA 1
ATOM 1369 C C . ALA A 1 179 ? -3.911 -2.508 -6.911 1.00 35.94 179 ALA A C 1
ATOM 1371 O O . ALA A 1 179 ? -4.737 -1.833 -6.304 1.00 35.94 179 ALA A O 1
ATOM 1372 N N . GLN A 1 180 ? -4.311 -3.254 -7.938 1.00 32.72 180 GLN A N 1
ATOM 1373 C CA . GLN A 1 180 ? -5.681 -3.709 -8.039 1.00 32.72 180 GLN A CA 1
ATOM 1374 C C . GLN A 1 180 ? -5.833 -4.741 -6.944 1.00 32.72 180 GLN A C 1
ATOM 1376 O O . GLN A 1 180 ? -5.154 -5.762 -6.954 1.00 32.72 180 GLN A O 1
ATOM 1381 N N . TYR A 1 181 ? -6.702 -4.410 -5.997 1.00 36.91 181 TYR A N 1
ATOM 1382 C CA . TYR A 1 181 ? -7.166 -5.183 -4.853 1.00 36.91 181 TYR A CA 1
ATOM 1383 C C . TYR A 1 181 ? -7.509 -6.648 -5.209 1.00 36.91 181 TYR A C 1
ATOM 1385 O O . TYR A 1 181 ? -8.672 -7.054 -5.229 1.00 36.91 181 TYR A O 1
ATOM 1393 N N . ARG A 1 182 ? -6.500 -7.465 -5.505 1.00 31.94 182 ARG A N 1
ATOM 1394 C CA . ARG A 1 182 ? -6.552 -8.920 -5.475 1.00 31.94 182 ARG A CA 1
ATOM 1395 C C . ARG A 1 182 ? -6.098 -9.298 -4.079 1.00 31.94 182 ARG A C 1
ATOM 1397 O O . ARG A 1 182 ? -5.068 -8.816 -3.621 1.00 31.94 182 ARG A O 1
ATOM 1404 N N . GLY A 1 183 ? -6.958 -10.043 -3.389 1.00 31.95 183 GLY A N 1
ATOM 1405 C CA . GLY A 1 183 ? -6.799 -10.397 -1.985 1.00 31.95 183 GLY A CA 1
ATOM 1406 C C . GLY A 1 183 ? -5.368 -10.805 -1.653 1.00 31.95 183 GLY A C 1
ATOM 1407 O O . GLY A 1 183 ? -4.727 -11.534 -2.403 1.00 31.95 183 GLY A O 1
ATOM 1408 N N . ASP A 1 184 ? -4.908 -10.267 -0.535 1.00 33.25 184 ASP A N 1
ATOM 1409 C CA . ASP A 1 184 ? -3.610 -10.503 0.072 1.00 33.25 184 ASP A CA 1
ATOM 1410 C C . ASP A 1 184 ? -3.267 -12.008 0.132 1.00 33.25 184 ASP A C 1
ATOM 1412 O O . ASP A 1 184 ? -4.032 -12.771 0.732 1.00 33.25 184 ASP A O 1
ATOM 1416 N N . PRO A 1 185 ? -2.144 -12.456 -0.463 1.00 32.00 185 PRO A N 1
ATOM 1417 C CA . PRO A 1 185 ? -1.658 -13.826 -0.335 1.00 32.00 185 PRO A CA 1
ATOM 1418 C C . PRO A 1 185 ? -1.024 -14.099 1.042 1.00 32.00 185 PRO A C 1
ATOM 1420 O O . PRO A 1 185 ? -0.450 -15.159 1.269 1.00 32.00 185 PRO A O 1
ATOM 1423 N N . HIS A 1 186 ? -1.072 -13.166 1.998 1.00 38.56 186 HIS A N 1
ATOM 1424 C CA . HIS A 1 186 ? -0.852 -13.438 3.421 1.00 38.56 186 HIS A CA 1
ATOM 1425 C C . HIS A 1 186 ? -2.154 -13.093 4.122 1.00 38.56 186 HIS A C 1
ATOM 1427 O O . HIS A 1 186 ? -2.520 -11.928 4.157 1.00 38.56 186 HIS A O 1
ATOM 1433 N N . GLY A 1 187 ? -2.886 -14.102 4.607 1.00 41.12 187 GLY A N 1
ATOM 1434 C CA . GLY A 1 187 ? -4.269 -13.968 5.080 1.00 41.12 187 GLY A CA 1
ATOM 1435 C C . GLY A 1 187 ? -4.605 -12.597 5.671 1.00 41.12 187 GLY A C 1
ATOM 1436 O O . GLY A 1 187 ? -4.205 -12.328 6.791 1.00 41.12 187 GLY A O 1
ATOM 1437 N N . ALA A 1 188 ? -5.301 -11.765 4.890 1.00 50.53 188 ALA A N 1
ATOM 1438 C CA . ALA A 1 188 ? -5.654 -10.366 5.149 1.00 50.53 188 ALA A CA 1
ATOM 1439 C C . ALA A 1 188 ? -4.719 -9.596 6.122 1.00 50.53 188 ALA A C 1
ATOM 1441 O O . ALA A 1 188 ? -4.742 -9.750 7.335 1.00 50.53 188 ALA A O 1
ATOM 1442 N N . MET A 1 189 ? -3.909 -8.660 5.651 1.00 73.94 189 MET A N 1
ATOM 1443 C CA . MET A 1 189 ? -3.186 -7.793 6.590 1.00 73.94 189 MET A CA 1
ATOM 1444 C C . MET A 1 189 ? -4.147 -6.841 7.344 1.00 73.94 189 MET A C 1
ATOM 1446 O O . MET A 1 189 ? -5.134 -6.352 6.789 1.00 73.94 189 MET A O 1
ATOM 1450 N N . ILE A 1 190 ? -3.879 -6.581 8.630 1.00 90.00 190 ILE A N 1
ATOM 1451 C CA . ILE A 1 190 ? -4.466 -5.464 9.393 1.00 90.00 190 ILE A CA 1
ATOM 1452 C C . ILE A 1 190 ? -3.395 -4.389 9.578 1.00 90.00 190 ILE A C 1
ATOM 1454 O O . ILE A 1 190 ? -2.247 -4.691 9.907 1.00 90.00 190 ILE A O 1
ATOM 1458 N N . TYR A 1 191 ? -3.770 -3.127 9.390 1.00 94.88 191 TYR A N 1
ATOM 1459 C CA . TYR A 1 191 ? -2.881 -1.995 9.630 1.00 94.88 191 TYR A CA 1
ATOM 1460 C C . TYR A 1 191 ? -3.184 -1.369 10.985 1.00 94.88 191 TYR A C 1
ATOM 1462 O O . TYR A 1 191 ? -4.321 -0.977 11.243 1.00 94.88 191 TYR A O 1
ATOM 1470 N N . ILE A 1 192 ? -2.176 -1.288 11.852 1.00 95.81 192 ILE A N 1
ATOM 1471 C CA . ILE A 1 192 ? -2.308 -0.764 13.209 1.00 95.81 192 ILE A CA 1
ATOM 1472 C C . ILE A 1 192 ? -1.251 0.311 13.422 1.00 95.81 192 ILE A C 1
ATOM 1474 O O . ILE A 1 192 ? -0.055 0.065 13.265 1.00 95.81 192 ILE A O 1
ATOM 1478 N N . GLY A 1 193 ? -1.705 1.499 13.805 1.00 95.88 193 GLY A N 1
ATOM 1479 C CA . GLY A 1 193 ? -0.851 2.667 13.942 1.00 95.88 193 GLY A CA 1
ATOM 1480 C C . GLY A 1 193 ? -1.341 3.653 14.991 1.00 95.88 193 GLY A C 1
ATOM 1481 O O . GLY A 1 193 ? -2.333 3.440 15.692 1.00 95.88 193 GLY A O 1
ATOM 1482 N N . LEU A 1 194 ? -0.624 4.766 15.078 1.00 95.88 194 LEU A N 1
ATOM 1483 C CA . LEU A 1 194 ? -0.857 5.882 15.991 1.00 95.88 194 LEU A CA 1
ATOM 1484 C C . LEU A 1 194 ? -1.157 7.161 15.176 1.00 95.88 194 LEU A C 1
ATOM 1486 O O . LEU A 1 194 ? -0.829 7.228 13.991 1.00 95.88 194 LEU A O 1
ATOM 1490 N N . PRO A 1 195 ? -1.750 8.205 15.780 1.00 92.56 195 PRO A N 1
ATOM 1491 C CA . PRO A 1 195 ? -2.039 9.503 15.135 1.00 92.56 195 PRO A CA 1
ATOM 1492 C C . PRO A 1 195 ? -0.836 10.412 14.874 1.00 92.56 195 PRO A C 1
ATOM 1494 O O . PRO A 1 195 ? -1.006 11.541 14.404 1.00 92.56 195 PRO A O 1
ATOM 1497 N N . GLN A 1 196 ? 0.356 9.957 15.252 1.00 92.12 196 GLN A N 1
ATOM 1498 C CA . GLN A 1 196 ? 1.638 10.598 15.002 1.00 92.12 196 GLN A CA 1
ATOM 1499 C C . GLN A 1 196 ? 2.759 9.582 15.233 1.00 92.12 196 GLN A C 1
ATOM 1501 O O . GLN A 1 196 ? 2.568 8.590 15.936 1.00 92.12 196 GLN A O 1
ATOM 1506 N N . TRP A 1 197 ? 3.936 9.860 14.681 1.00 91.56 197 TRP A N 1
ATOM 1507 C CA . TRP A 1 197 ? 5.111 8.986 14.762 1.00 91.56 197 TRP A CA 1
ATOM 1508 C C . TRP A 1 197 ? 6.185 9.470 15.747 1.00 91.56 197 TRP A C 1
ATOM 1510 O O . TRP A 1 197 ? 7.200 8.807 15.925 1.00 91.56 197 TRP A O 1
ATOM 1520 N N . SER A 1 198 ? 6.005 10.625 16.392 1.00 89.25 198 SER A N 1
ATOM 1521 C CA . SER A 1 198 ? 6.970 11.143 17.367 1.00 89.25 198 SER A CA 1
ATOM 1522 C C . SER A 1 198 ? 6.289 11.899 18.502 1.00 89.25 198 SER A C 1
ATOM 1524 O O . SER A 1 198 ? 5.256 12.538 18.318 1.00 89.25 198 SER A O 1
ATOM 1526 N N . HIS A 1 199 ? 6.871 11.830 19.698 1.00 90.50 199 HIS A N 1
ATOM 1527 C CA . HIS A 1 199 ? 6.463 12.614 20.861 1.00 90.50 199 HIS A CA 1
ATOM 1528 C C . HIS A 1 199 ? 7.650 12.720 21.837 1.00 90.50 199 HIS A C 1
ATOM 1530 O O . HIS A 1 199 ? 8.358 11.727 22.010 1.00 90.50 199 HIS A O 1
ATOM 1536 N N . PRO A 1 200 ? 7.876 13.849 22.542 1.00 90.25 200 PRO A N 1
ATOM 1537 C CA . PRO A 1 200 ? 9.018 13.984 23.457 1.00 90.25 200 PRO A CA 1
ATOM 1538 C C . PRO A 1 200 ? 9.100 12.878 24.523 1.00 90.25 200 PRO A C 1
ATOM 1540 O O . PRO A 1 200 ? 10.169 12.336 24.788 1.00 90.25 200 PRO A O 1
ATOM 1543 N N . LYS A 1 201 ? 7.955 12.464 25.085 1.00 87.88 201 LYS A N 1
ATOM 1544 C CA . LYS A 1 201 ? 7.886 11.359 26.065 1.00 87.88 201 LYS A CA 1
ATOM 1545 C C . LYS A 1 201 ? 8.123 9.962 25.461 1.00 87.88 201 LYS A C 1
ATOM 1547 O O . LYS A 1 201 ? 8.209 9.004 26.226 1.00 87.88 201 LYS A O 1
ATOM 1552 N N . TRP A 1 202 ? 8.204 9.831 24.135 1.00 89.62 202 TRP A N 1
ATOM 1553 C CA . TRP A 1 202 ? 8.515 8.570 23.448 1.00 89.62 202 TRP A CA 1
ATOM 1554 C C . TRP A 1 202 ? 10.005 8.407 23.138 1.00 89.62 202 TRP A C 1
ATOM 1556 O O . TRP A 1 202 ? 10.437 7.292 22.873 1.00 89.62 202 TRP A O 1
ATOM 1566 N N . VAL A 1 203 ? 10.812 9.468 23.266 1.00 85.44 203 VAL A N 1
ATOM 1567 C CA . VAL A 1 203 ? 12.275 9.408 23.081 1.00 85.44 203 VAL A CA 1
ATOM 1568 C C . VAL A 1 203 ? 12.903 8.352 23.993 1.00 85.44 203 VAL A C 1
ATOM 1570 O O . VAL A 1 203 ? 13.706 7.539 23.550 1.00 85.44 203 VAL A O 1
ATOM 1573 N N . ARG A 1 204 ? 12.461 8.297 25.256 1.00 80.75 204 ARG A N 1
ATOM 1574 C CA . ARG A 1 204 ? 12.877 7.279 26.240 1.00 80.75 204 ARG A CA 1
ATOM 1575 C C . ARG A 1 204 ? 12.449 5.847 25.892 1.00 80.75 204 ARG A C 1
ATOM 1577 O O . ARG A 1 204 ? 12.955 4.912 26.492 1.00 80.75 204 ARG A O 1
ATOM 1584 N N . LEU A 1 205 ? 11.505 5.689 24.965 1.00 80.62 205 LEU A N 1
ATOM 1585 C CA . LEU A 1 205 ? 11.034 4.402 24.450 1.00 80.62 205 LEU A CA 1
ATOM 1586 C C . LEU A 1 205 ? 11.756 4.023 23.142 1.00 80.62 205 LEU A C 1
ATOM 1588 O O . LEU A 1 205 ? 11.358 3.071 22.486 1.00 80.62 205 LEU A O 1
ATOM 1592 N N . GLY A 1 206 ? 12.767 4.791 22.720 1.00 80.38 206 GLY A N 1
ATOM 1593 C CA . GLY A 1 206 ? 13.495 4.575 21.465 1.00 80.38 206 GLY A CA 1
ATOM 1594 C C . GLY A 1 206 ? 12.825 5.172 20.222 1.00 80.38 206 GLY A C 1
ATOM 1595 O O . GLY A 1 206 ? 13.465 5.283 19.182 1.00 80.38 206 GLY A O 1
ATOM 1596 N N . ILE A 1 207 ? 11.581 5.654 20.318 1.00 87.56 207 ILE A N 1
ATOM 1597 C CA . ILE A 1 207 ? 10.851 6.232 19.180 1.00 87.56 207 ILE A CA 1
ATOM 1598 C C . ILE A 1 207 ? 11.202 7.720 19.053 1.00 87.56 207 ILE A C 1
ATOM 1600 O O . ILE A 1 207 ? 10.538 8.599 19.611 1.00 87.56 207 ILE A O 1
ATOM 1604 N N . THR A 1 208 ? 12.286 8.000 18.331 1.00 87.12 208 THR A N 1
ATOM 1605 C CA . THR A 1 208 ? 12.820 9.362 18.124 1.00 87.12 208 THR A CA 1
ATOM 1606 C C . THR A 1 208 ? 12.584 9.905 16.716 1.00 87.12 208 THR A C 1
ATOM 1608 O O . THR A 1 208 ? 12.652 11.115 16.495 1.00 87.12 208 THR A O 1
ATOM 1611 N N . SER A 1 209 ? 12.274 9.028 15.763 1.00 91.62 209 SER A N 1
ATOM 1612 C CA . SER A 1 209 ? 12.108 9.346 14.349 1.00 91.62 209 SER A CA 1
ATOM 1613 C C . SER A 1 209 ? 10.990 8.503 13.729 1.00 91.62 209 SER A C 1
ATOM 1615 O O . SER A 1 209 ? 10.505 7.546 14.333 1.00 91.62 209 SER A O 1
ATOM 1617 N N . LEU A 1 210 ? 10.588 8.856 12.505 1.00 93.88 210 LEU A N 1
ATOM 1618 C CA . LEU A 1 210 ? 9.663 8.042 11.713 1.00 93.88 210 LEU A CA 1
ATOM 1619 C C . LEU A 1 210 ? 10.253 6.664 11.374 1.00 93.88 210 LEU A C 1
ATOM 1621 O O . LEU A 1 210 ? 9.513 5.690 11.334 1.00 93.88 210 LEU A O 1
ATOM 1625 N N . GLU A 1 211 ? 11.570 6.579 11.181 1.00 92.19 211 GLU A N 1
ATOM 1626 C CA . GLU A 1 211 ? 12.257 5.313 10.917 1.00 92.19 211 GLU A CA 1
ATOM 1627 C C . GLU A 1 211 ? 12.144 4.361 12.109 1.00 92.19 211 GLU A C 1
ATOM 1629 O O . GLU A 1 211 ? 11.743 3.213 11.943 1.00 92.19 211 GLU A O 1
ATOM 1634 N N . GLU A 1 212 ? 12.404 4.852 13.324 1.00 90.00 212 GLU A N 1
ATOM 1635 C CA . GLU A 1 212 ? 12.226 4.052 14.540 1.00 90.00 212 GLU A CA 1
ATOM 1636 C C . GLU A 1 212 ? 10.753 3.689 14.753 1.00 90.00 212 GLU A C 1
ATOM 1638 O O . GLU A 1 212 ? 10.429 2.552 15.081 1.00 90.00 212 GLU A O 1
ATOM 1643 N N . TYR A 1 213 ? 9.832 4.621 14.494 1.00 93.50 213 TYR A N 1
ATOM 1644 C CA . TYR A 1 213 ? 8.398 4.342 14.554 1.00 93.50 213 TYR A CA 1
ATOM 1645 C C . TYR A 1 213 ? 7.975 3.211 13.599 1.00 93.50 213 TYR A C 1
ATOM 1647 O O . TYR A 1 213 ? 7.225 2.316 13.996 1.00 93.50 213 TYR A O 1
ATOM 1655 N N . ALA A 1 214 ? 8.480 3.219 12.362 1.00 91.62 214 ALA A N 1
ATOM 1656 C CA . ALA A 1 214 ? 8.163 2.226 11.337 1.00 91.62 214 ALA A CA 1
ATOM 1657 C C . ALA A 1 214 ? 8.700 0.820 11.658 1.00 91.62 214 ALA A C 1
ATOM 1659 O O . ALA A 1 214 ? 8.229 -0.157 11.087 1.00 91.62 214 ALA A O 1
ATOM 1660 N N . ARG A 1 215 ? 9.628 0.682 12.615 1.00 88.44 215 ARG A N 1
ATOM 1661 C CA . ARG A 1 215 ? 10.049 -0.632 13.139 1.00 88.44 215 ARG A CA 1
ATOM 1662 C C . ARG A 1 215 ? 9.014 -1.259 14.077 1.00 88.44 215 ARG A C 1
ATOM 1664 O O . ARG A 1 215 ? 9.064 -2.462 14.323 1.00 88.44 215 ARG A O 1
ATOM 1671 N N . HIS A 1 216 ? 8.094 -0.458 14.617 1.00 87.75 216 HIS A N 1
ATOM 1672 C CA . HIS A 1 216 ? 7.106 -0.882 15.612 1.00 87.75 216 HIS A CA 1
ATOM 1673 C C . HIS A 1 216 ? 5.682 -0.976 15.057 1.00 87.75 216 HIS A C 1
ATOM 1675 O O . HIS A 1 216 ? 4.905 -1.808 15.520 1.00 87.75 216 HIS A O 1
ATOM 1681 N N . PHE A 1 217 ? 5.338 -0.133 14.084 1.00 92.62 217 PHE A N 1
ATOM 1682 C CA . PHE A 1 217 ? 4.002 -0.050 13.498 1.00 92.62 217 PHE A CA 1
ATOM 1683 C C . PHE A 1 217 ? 4.079 -0.118 11.976 1.00 92.62 217 PHE A C 1
ATOM 1685 O O . PHE A 1 217 ? 5.027 0.380 11.378 1.00 92.62 217 PHE A O 1
ATOM 1692 N N . ASN A 1 218 ? 3.056 -0.691 11.343 1.00 92.62 218 ASN A N 1
ATOM 1693 C CA . ASN A 1 218 ? 2.991 -0.821 9.884 1.00 92.62 218 ASN A CA 1
ATOM 1694 C C . ASN A 1 218 ? 2.235 0.333 9.205 1.00 92.62 218 ASN A C 1
ATOM 1696 O O . ASN A 1 218 ? 2.188 0.404 7.976 1.00 92.62 218 ASN A O 1
ATOM 1700 N N . CYS A 1 219 ? 1.636 1.245 9.972 1.00 96.19 219 CYS A N 1
ATOM 1701 C CA . CYS A 1 219 ? 1.025 2.444 9.424 1.00 96.19 219 CYS A CA 1
ATOM 1702 C C . CYS A 1 219 ? 1.051 3.623 10.395 1.00 96.19 219 CYS A C 1
ATOM 1704 O O . CYS A 1 219 ? 1.271 3.464 11.595 1.00 96.19 219 CYS A O 1
ATOM 1706 N N . VAL A 1 220 ? 0.776 4.819 9.872 1.00 96.44 220 VAL A N 1
ATOM 1707 C CA . VAL A 1 220 ? 0.568 6.017 10.691 1.00 96.44 220 VAL A CA 1
ATOM 1708 C C . VAL A 1 220 ? -0.578 6.875 10.171 1.00 96.44 220 VAL A C 1
ATOM 1710 O O . VAL A 1 220 ? -0.761 7.044 8.963 1.00 96.44 220 VAL A O 1
ATOM 1713 N N . GLU A 1 221 ? -1.349 7.437 11.102 1.00 94.81 221 GLU A N 1
ATOM 1714 C CA . GLU A 1 221 ? -2.373 8.439 10.818 1.00 94.81 221 GLU A CA 1
ATOM 1715 C C . GLU A 1 221 ? -1.696 9.821 10.769 1.00 94.81 221 GLU A C 1
ATOM 1717 O O . GLU A 1 221 ? -1.356 10.422 11.783 1.00 94.81 221 GLU A O 1
ATOM 1722 N N . GLY A 1 222 ? -1.476 10.330 9.560 1.00 84.31 222 GLY A N 1
ATOM 1723 C CA . GLY A 1 222 ? -0.899 11.636 9.275 1.00 84.31 222 GLY A CA 1
ATOM 1724 C C . GLY A 1 222 ? -1.926 12.762 9.394 1.00 84.31 222 GLY A C 1
ATOM 1725 O O . GLY A 1 222 ? -2.719 13.018 8.487 1.00 84.31 222 GLY A O 1
ATOM 1726 N N . ASN A 1 223 ? -1.879 13.478 10.518 1.00 82.75 223 ASN A N 1
ATOM 1727 C CA . ASN A 1 223 ? -2.740 14.634 10.791 1.00 82.75 223 ASN A CA 1
ATOM 1728 C C . ASN A 1 223 ? -2.188 15.970 10.266 1.00 82.75 223 ASN A C 1
ATOM 1730 O O . ASN A 1 223 ? -2.920 16.957 10.214 1.00 82.75 223 ASN A O 1
ATOM 1734 N N . THR A 1 224 ? -0.910 16.021 9.892 1.00 81.50 224 THR A N 1
ATOM 1735 C CA . THR A 1 224 ? -0.210 17.252 9.486 1.00 81.50 224 THR A CA 1
ATOM 1736 C C . THR A 1 224 ? -0.864 17.922 8.279 1.00 81.50 224 THR A C 1
ATOM 1738 O O . THR A 1 224 ? -1.087 19.132 8.296 1.00 81.50 224 THR A O 1
ATOM 1741 N N . THR A 1 225 ? -1.267 17.121 7.292 1.00 88.12 225 THR A N 1
ATOM 1742 C CA . THR A 1 225 ? -1.889 17.566 6.037 1.00 88.12 225 THR A CA 1
ATOM 1743 C C . THR A 1 225 ? -3.232 18.262 6.226 1.00 88.12 225 THR A C 1
ATOM 1745 O O . THR A 1 225 ? -3.629 19.041 5.365 1.00 88.12 225 THR A O 1
ATOM 1748 N N . LEU A 1 226 ? -3.915 18.045 7.358 1.00 90.25 226 LEU A N 1
ATOM 1749 C CA . LEU A 1 226 ? -5.139 18.774 7.693 1.00 90.25 226 LEU A CA 1
ATOM 1750 C C . LEU A 1 226 ? -4.867 20.276 7.863 1.00 90.25 226 LEU A C 1
ATOM 1752 O O . LEU A 1 226 ? -5.699 21.095 7.478 1.00 90.25 226 LEU A O 1
ATOM 1756 N N . TYR A 1 227 ? -3.721 20.629 8.451 1.00 88.00 227 TYR A N 1
ATOM 1757 C CA . TYR A 1 227 ? -3.384 22.004 8.823 1.00 88.00 227 TYR A CA 1
ATOM 1758 C C . TYR A 1 227 ? -2.480 22.688 7.801 1.00 88.00 227 TYR A C 1
ATOM 1760 O O . TYR A 1 227 ? -2.636 23.880 7.554 1.00 88.00 227 TYR A O 1
ATOM 1768 N N . ALA A 1 228 ? -1.534 21.947 7.222 1.00 90.06 228 ALA A N 1
ATOM 1769 C CA . ALA A 1 228 ? -0.598 22.473 6.241 1.00 90.06 228 ALA A CA 1
ATOM 1770 C C . ALA A 1 228 ? -0.096 21.364 5.314 1.00 90.06 228 ALA A C 1
ATOM 1772 O O . ALA A 1 228 ? 0.152 20.237 5.747 1.00 90.06 228 ALA A O 1
ATOM 1773 N N . LEU A 1 229 ? 0.114 21.704 4.043 1.00 91.19 229 LEU A N 1
ATOM 1774 C CA . LEU A 1 229 ? 0.777 20.798 3.115 1.00 91.19 229 LEU A CA 1
ATOM 1775 C C . LEU A 1 229 ? 2.275 20.710 3.445 1.00 91.19 229 LEU A C 1
ATOM 1777 O O . LEU A 1 229 ? 2.918 21.742 3.660 1.00 91.19 229 LEU A O 1
ATOM 1781 N N . PRO A 1 230 ? 2.851 19.497 3.490 1.00 92.12 230 PRO A N 1
ATOM 1782 C CA . PRO A 1 230 ? 4.278 19.332 3.705 1.00 92.12 230 PRO A CA 1
ATOM 1783 C C . PRO A 1 230 ? 5.073 19.867 2.511 1.00 92.12 230 PRO A C 1
ATOM 1785 O O . PRO A 1 230 ? 4.621 19.862 1.361 1.00 92.12 230 PRO A O 1
ATOM 1788 N N . LYS A 1 231 ? 6.300 20.312 2.785 1.00 92.56 231 LYS A N 1
ATOM 1789 C CA . LYS A 1 231 ? 7.243 20.660 1.722 1.00 92.56 231 LYS A CA 1
ATOM 1790 C C . LYS A 1 231 ? 7.757 19.385 1.025 1.00 92.56 231 LYS A C 1
ATOM 1792 O O . LYS A 1 231 ? 7.851 18.356 1.699 1.00 92.56 231 LYS A O 1
ATOM 1797 N N . PRO A 1 232 ? 8.107 19.426 -0.274 1.00 91.19 232 PRO A N 1
ATOM 1798 C CA . PRO A 1 232 ? 8.533 18.239 -1.020 1.00 91.19 232 PRO A CA 1
ATOM 1799 C C . PRO A 1 232 ? 9.704 17.490 -0.372 1.00 91.19 232 PRO A C 1
ATOM 1801 O O . PRO A 1 232 ? 9.689 16.266 -0.306 1.00 91.19 232 PRO A O 1
ATOM 1804 N N . GLU A 1 233 ? 10.671 18.212 0.196 1.00 93.56 233 GLU A N 1
ATOM 1805 C CA . GLU A 1 233 ? 11.824 17.633 0.891 1.00 93.56 233 GLU A CA 1
ATOM 1806 C C . GLU A 1 233 ? 11.432 16.833 2.144 1.00 93.56 233 GLU A C 1
ATOM 1808 O O . GLU A 1 233 ? 12.070 15.838 2.482 1.00 93.56 233 GLU A O 1
ATOM 1813 N N . ILE A 1 234 ? 10.347 17.225 2.818 1.00 93.31 234 ILE A N 1
ATOM 1814 C CA . ILE A 1 234 ? 9.819 16.493 3.974 1.00 93.31 234 ILE A CA 1
ATOM 1815 C C . ILE A 1 234 ? 9.148 15.197 3.516 1.00 93.31 234 ILE A C 1
ATOM 1817 O O . ILE A 1 234 ? 9.328 14.161 4.149 1.00 93.31 234 ILE A O 1
ATOM 1821 N N . VAL A 1 235 ? 8.416 15.244 2.401 1.00 94.69 235 VAL A N 1
ATOM 1822 C CA . VAL A 1 235 ? 7.753 14.071 1.813 1.00 94.69 235 VAL A CA 1
ATOM 1823 C C . VAL A 1 235 ? 8.782 13.051 1.321 1.00 94.69 235 VAL A C 1
ATOM 1825 O O . VAL A 1 235 ? 8.650 11.867 1.623 1.00 94.69 235 VAL A O 1
ATOM 1828 N N . ALA A 1 236 ? 9.839 13.507 0.642 1.00 91.50 236 ALA A N 1
ATOM 1829 C CA . ALA A 1 236 ? 10.953 12.656 0.223 1.00 91.50 236 ALA A CA 1
ATOM 1830 C C . ALA A 1 236 ? 11.627 11.980 1.427 1.00 91.50 236 ALA A C 1
ATOM 1832 O O . ALA A 1 236 ? 11.817 10.767 1.438 1.00 91.50 236 ALA A O 1
ATOM 1833 N N . ARG A 1 237 ? 11.875 12.735 2.504 1.00 94.19 237 ARG A N 1
ATOM 1834 C CA . ARG A 1 237 ? 12.433 12.176 3.739 1.00 94.19 237 ARG A CA 1
ATOM 1835 C C . ARG A 1 237 ? 11.515 11.136 4.386 1.00 94.19 237 ARG A C 1
ATOM 1837 O O . ARG A 1 237 ? 12.004 10.143 4.912 1.00 94.19 237 ARG A O 1
ATOM 1844 N N . TRP A 1 238 ? 10.195 11.334 4.366 1.00 95.88 238 TRP A N 1
ATOM 1845 C CA . TRP A 1 238 ? 9.256 10.322 4.866 1.00 95.88 238 TRP A CA 1
ATOM 1846 C C . TRP A 1 238 ? 9.322 9.021 4.064 1.00 95.88 238 TRP A C 1
ATOM 1848 O O . TRP A 1 238 ? 9.221 7.942 4.650 1.00 95.88 238 TRP A O 1
ATOM 1858 N N . TYR A 1 239 ? 9.529 9.116 2.748 1.00 93.75 239 TYR A N 1
ATOM 1859 C CA . TYR A 1 239 ? 9.774 7.954 1.900 1.00 93.75 239 TYR A CA 1
ATOM 1860 C C . TYR A 1 239 ? 11.088 7.263 2.298 1.00 93.75 239 TYR A C 1
ATOM 1862 O O . TYR A 1 239 ? 11.098 6.080 2.611 1.00 93.75 239 TYR A O 1
ATOM 1870 N N . GLU A 1 240 ? 12.198 7.987 2.401 1.00 93.88 240 GLU A N 1
ATOM 1871 C CA . GLU A 1 240 ? 13.492 7.391 2.777 1.00 93.88 240 GLU A CA 1
ATOM 1872 C C . GLU A 1 240 ? 13.477 6.713 4.159 1.00 93.88 240 GLU A C 1
ATOM 1874 O O . GLU A 1 240 ? 14.140 5.702 4.365 1.00 93.88 240 GLU A O 1
ATOM 1879 N N . GLN A 1 241 ? 12.696 7.243 5.103 1.00 93.50 241 GLN A N 1
ATOM 1880 C CA . GLN A 1 241 ? 12.618 6.744 6.480 1.00 93.50 241 GLN A CA 1
ATOM 1881 C C . GLN A 1 241 ? 11.657 5.566 6.677 1.00 93.50 241 GLN A C 1
ATOM 1883 O O . GLN A 1 241 ? 11.506 5.095 7.800 1.00 93.50 241 GLN A O 1
ATOM 1888 N N . THR A 1 242 ? 10.963 5.104 5.637 1.00 93.50 242 THR A N 1
ATOM 1889 C CA . THR A 1 242 ? 9.993 4.004 5.754 1.00 93.50 242 THR A CA 1
ATOM 1890 C C . THR A 1 242 ? 10.301 2.878 4.767 1.00 93.50 242 THR A C 1
ATOM 1892 O O . THR A 1 242 ? 11.026 3.069 3.792 1.00 93.50 242 THR A O 1
ATOM 1895 N N . HIS A 1 243 ? 9.780 1.679 5.032 1.00 86.69 243 HIS A N 1
ATOM 1896 C CA . HIS A 1 243 ? 9.902 0.518 4.141 1.00 86.69 243 HIS A CA 1
ATOM 1897 C C . HIS A 1 243 ? 8.632 0.337 3.295 1.00 86.69 243 HIS A C 1
ATOM 1899 O O . HIS A 1 243 ? 7.604 0.964 3.551 1.00 86.69 243 HIS A O 1
ATOM 1905 N N . ASP A 1 244 ? 8.687 -0.541 2.293 1.00 86.25 244 ASP A N 1
ATOM 1906 C CA . ASP A 1 244 ? 7.625 -0.695 1.286 1.00 86.25 244 ASP A CA 1
ATOM 1907 C C . ASP A 1 244 ? 6.315 -1.291 1.809 1.00 86.25 244 ASP A C 1
ATOM 1909 O O . ASP A 1 244 ? 5.283 -1.136 1.159 1.00 86.25 244 ASP A O 1
ATOM 1913 N N . ASP A 1 245 ? 6.314 -1.911 2.989 1.00 87.12 245 ASP A N 1
ATOM 1914 C CA . ASP A 1 245 ? 5.090 -2.413 3.636 1.00 87.12 245 ASP A CA 1
ATOM 1915 C C . ASP A 1 245 ? 4.443 -1.373 4.563 1.00 87.12 245 ASP A C 1
ATOM 1917 O O . ASP A 1 245 ? 3.304 -1.551 4.998 1.00 87.12 245 ASP A O 1
ATOM 1921 N N . PHE A 1 246 ? 5.138 -0.267 4.846 1.00 93.56 246 PHE A N 1
ATOM 1922 C CA . PHE A 1 246 ? 4.618 0.801 5.688 1.00 93.56 246 PHE A CA 1
ATOM 1923 C C . PHE A 1 246 ? 3.590 1.644 4.929 1.00 93.56 246 PHE A C 1
ATOM 1925 O O . PHE A 1 246 ? 3.745 1.925 3.736 1.00 93.56 246 PHE A O 1
ATOM 1932 N N . ARG A 1 247 ? 2.520 2.066 5.609 1.00 96.44 247 ARG A N 1
ATOM 1933 C CA . ARG A 1 247 ? 1.440 2.846 4.992 1.00 96.44 247 ARG A CA 1
ATOM 1934 C C . ARG A 1 247 ? 1.151 4.151 5.723 1.00 96.44 247 ARG A C 1
ATOM 1936 O O . ARG A 1 247 ? 0.880 4.177 6.920 1.00 96.44 247 ARG A O 1
ATOM 1943 N N . PHE A 1 248 ? 1.107 5.243 4.973 1.00 96.94 248 PHE A N 1
ATOM 1944 C CA . PHE A 1 248 ? 0.609 6.524 5.456 1.00 96.94 248 PHE A CA 1
ATOM 1945 C C . PHE A 1 248 ? -0.879 6.642 5.171 1.00 96.94 248 PHE A C 1
ATOM 1947 O O . PHE A 1 248 ? -1.326 6.415 4.048 1.00 96.94 248 PHE A O 1
ATOM 1954 N N . CYS A 1 249 ? -1.647 7.063 6.165 1.00 97.31 249 CYS A N 1
ATOM 1955 C CA . CYS A 1 249 ? -2.978 7.589 5.920 1.00 97.31 249 CYS A CA 1
ATOM 1956 C C . CYS A 1 249 ? -2.917 9.100 6.111 1.00 97.31 249 CYS A C 1
ATOM 1958 O O . CYS A 1 249 ? -2.498 9.540 7.177 1.00 97.31 249 CYS A O 1
ATOM 1960 N N . PHE A 1 250 ? -3.401 9.902 5.161 1.00 96.94 250 PHE A N 1
ATOM 1961 C CA . PHE A 1 250 ? -3.427 11.364 5.308 1.00 96.94 250 PHE A CA 1
ATOM 1962 C C . PHE A 1 250 ? -4.837 11.942 5.270 1.00 96.94 250 PHE A C 1
ATOM 1964 O O . PHE A 1 250 ? -5.668 11.571 4.438 1.00 96.94 250 PHE A O 1
ATOM 1971 N N . LYS A 1 251 ? -5.086 12.925 6.140 1.00 96.19 251 LYS A N 1
ATOM 1972 C CA . LYS A 1 251 ? -6.281 13.765 6.034 1.00 96.19 251 LYS A CA 1
ATOM 1973 C C . LYS A 1 251 ? -6.180 14.675 4.825 1.00 96.19 251 LYS A C 1
ATOM 1975 O O . LYS A 1 251 ? -5.119 15.243 4.565 1.00 96.19 251 LYS A O 1
ATOM 1980 N N . PHE A 1 252 ? -7.303 14.901 4.162 1.00 97.12 252 PHE A N 1
ATOM 1981 C CA . PHE A 1 252 ? -7.418 16.050 3.275 1.00 97.12 252 PHE A CA 1
ATOM 1982 C C . PHE A 1 252 ? -7.273 17.360 4.073 1.00 97.12 252 PHE A C 1
ATOM 1984 O O . PHE A 1 252 ? -7.723 17.428 5.224 1.00 97.12 252 PHE A O 1
ATOM 1991 N N . PRO A 1 253 ? -6.705 18.416 3.466 1.00 97.31 253 PRO A N 1
ATOM 1992 C CA . PRO A 1 253 ? -6.606 19.737 4.076 1.00 97.31 253 PRO A CA 1
ATOM 1993 C C . PRO A 1 253 ? -7.942 20.300 4.578 1.00 97.31 253 PRO A C 1
ATOM 1995 O O . PRO A 1 253 ? -9.011 20.069 3.999 1.00 97.31 253 PRO A O 1
ATOM 1998 N N . ALA A 1 254 ? -7.887 21.107 5.640 1.00 95.75 254 ALA A N 1
ATOM 1999 C CA . ALA A 1 254 ? -9.049 21.836 6.149 1.00 95.75 254 ALA A CA 1
ATOM 2000 C C . ALA A 1 254 ? -9.570 22.874 5.141 1.00 95.75 254 ALA A C 1
ATOM 2002 O O . ALA A 1 254 ? -10.764 23.175 5.137 1.00 95.75 254 ALA A O 1
ATOM 2003 N N . THR A 1 255 ? -8.710 23.377 4.251 1.00 96.12 255 THR A N 1
ATOM 2004 C CA . THR A 1 255 ? -9.105 24.247 3.131 1.00 96.12 255 THR A CA 1
ATOM 2005 C C . THR A 1 255 ? -10.116 23.556 2.213 1.00 96.12 255 THR A C 1
ATOM 2007 O O . THR A 1 255 ? -11.087 24.182 1.809 1.00 96.12 255 THR A O 1
ATOM 2010 N N . ILE A 1 256 ? -9.966 22.248 1.981 1.00 96.62 256 ILE A N 1
ATOM 2011 C CA . ILE A 1 256 ? -10.894 21.435 1.181 1.00 96.62 256 ILE A CA 1
ATOM 2012 C C . ILE A 1 256 ? -12.139 21.057 1.996 1.00 96.62 256 ILE A C 1
ATOM 2014 O O . ILE A 1 256 ? -13.273 21.301 1.585 1.00 96.62 256 ILE A O 1
ATOM 2018 N N . SER A 1 257 ? -11.935 20.461 3.173 1.00 94.75 257 SER A N 1
ATOM 2019 C CA . SER A 1 257 ? -13.015 19.821 3.941 1.00 94.75 257 SER A CA 1
ATOM 2020 C C . SER A 1 257 ? -13.874 20.782 4.770 1.00 94.75 257 SER A C 1
ATOM 2022 O O . SER A 1 257 ? -15.064 20.530 4.940 1.00 94.75 257 SER A O 1
ATOM 2024 N N . HIS A 1 258 ? -13.297 21.869 5.295 1.00 94.25 258 HIS A N 1
ATOM 2025 C CA . HIS A 1 258 ? -13.974 22.786 6.222 1.00 94.25 258 HIS A CA 1
ATOM 2026 C C . HIS A 1 258 ? -14.255 24.156 5.597 1.00 94.25 258 HIS A C 1
ATOM 2028 O O . HIS A 1 258 ? -15.342 24.687 5.794 1.00 94.25 258 HIS A O 1
ATOM 2034 N N . GLN A 1 259 ? -13.294 24.732 4.867 1.00 94.19 259 GLN A N 1
ATOM 2035 C CA . GLN A 1 259 ? -13.423 26.094 4.330 1.00 94.19 259 GLN A CA 1
ATOM 2036 C C . GLN A 1 259 ? -14.202 26.105 3.013 1.00 94.19 259 GLN 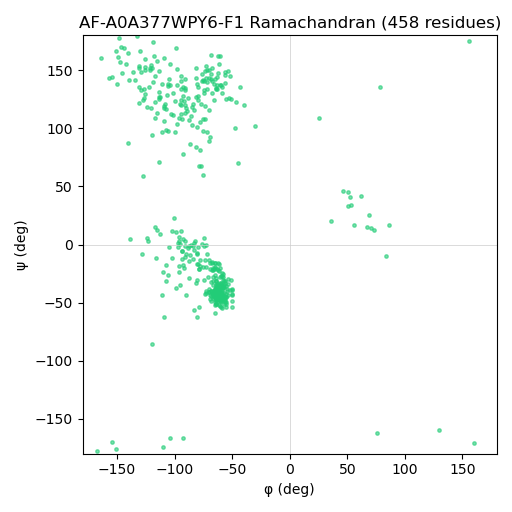A C 1
ATOM 2038 O O . GLN A 1 259 ? -15.237 26.757 2.918 1.00 94.19 259 GLN A O 1
ATOM 2043 N N . ALA A 1 260 ? -13.748 25.337 2.019 1.00 94.50 260 ALA A N 1
ATOM 2044 C CA . ALA A 1 260 ? -14.434 25.201 0.736 1.00 94.50 260 ALA A CA 1
ATOM 2045 C C . ALA A 1 260 ? -15.650 24.260 0.803 1.00 94.50 260 ALA A C 1
ATOM 2047 O O . ALA A 1 260 ? -16.462 24.224 -0.122 1.00 94.50 260 ALA A O 1
ATOM 2048 N N . ALA A 1 261 ? -15.777 23.482 1.888 1.00 95.12 261 ALA A N 1
ATOM 2049 C CA . ALA A 1 261 ? -16.845 22.504 2.094 1.00 95.12 261 ALA A CA 1
ATOM 2050 C C . ALA A 1 261 ? -17.077 21.630 0.845 1.00 95.12 261 ALA A C 1
ATOM 2052 O O . ALA A 1 261 ? -18.217 21.432 0.417 1.00 95.12 261 ALA A O 1
ATOM 2053 N N . LEU A 1 262 ? -15.972 21.141 0.265 1.00 97.31 262 LEU A N 1
ATOM 2054 C CA . LEU A 1 262 ? -15.913 20.268 -0.915 1.00 97.31 262 LEU A CA 1
ATOM 2055 C C . LEU A 1 262 ? -16.375 20.896 -2.242 1.00 97.31 262 LEU A C 1
ATOM 2057 O O . LEU A 1 262 ? -16.620 20.177 -3.208 1.00 97.31 262 LEU A O 1
ATOM 2061 N N . ARG A 1 263 ? -16.506 22.224 -2.321 1.00 96.06 263 ARG A N 1
ATOM 2062 C CA . ARG A 1 263 ? -16.940 22.938 -3.534 1.00 96.06 263 ARG A CA 1
ATOM 2063 C C . ARG A 1 263 ? -15.755 23.636 -4.192 1.00 96.06 263 ARG A C 1
ATOM 2065 O O . ARG A 1 263 ? -14.938 24.222 -3.491 1.00 96.06 263 ARG A O 1
ATOM 2072 N N . HIS A 1 264 ? -15.669 23.580 -5.523 1.00 94.56 264 HIS A N 1
ATOM 2073 C CA . HIS A 1 264 ? -14.611 24.238 -6.311 1.00 94.56 264 HIS A CA 1
ATOM 2074 C C . HIS A 1 264 ? -13.189 23.921 -5.801 1.00 94.56 264 HIS A C 1
ATOM 2076 O O . HIS A 1 264 ? -12.365 24.810 -5.606 1.00 94.56 264 HIS A O 1
ATOM 2082 N N . CYS A 1 265 ? -12.924 22.642 -5.517 1.00 94.62 265 CYS A N 1
ATOM 2083 C CA . CYS A 1 265 ? -11.692 22.185 -4.865 1.00 94.62 265 CYS A CA 1
ATOM 2084 C C . CYS A 1 265 ? -10.635 21.643 -5.844 1.00 94.62 265 CYS A C 1
ATOM 2086 O O . CYS A 1 265 ? -9.674 21.032 -5.387 1.00 94.62 265 CYS A O 1
ATOM 2088 N N . ASP A 1 266 ? -10.792 21.815 -7.158 1.00 93.06 266 ASP A N 1
ATOM 2089 C CA . ASP A 1 266 ? -9.951 21.145 -8.164 1.00 93.06 266 ASP A CA 1
ATOM 2090 C C . ASP A 1 266 ? -8.464 21.506 -8.028 1.00 93.06 266 ASP A C 1
ATOM 2092 O O . ASP A 1 266 ? -7.606 20.621 -7.984 1.00 93.06 266 ASP A O 1
ATOM 2096 N N . GLU A 1 267 ? -8.156 22.796 -7.868 1.00 94.81 267 GLU A N 1
ATOM 2097 C CA . GLU A 1 267 ? -6.783 23.279 -7.663 1.00 94.81 267 GLU A CA 1
ATOM 2098 C C . GLU A 1 267 ? -6.205 22.797 -6.325 1.00 94.81 267 GLU A C 1
ATOM 2100 O O . GLU A 1 267 ? -5.083 22.294 -6.279 1.00 94.81 267 GLU A O 1
ATOM 2105 N N . LEU A 1 268 ? -6.994 22.872 -5.245 1.00 95.56 268 LEU A N 1
ATOM 2106 C CA . LEU A 1 268 ? -6.575 22.427 -3.911 1.00 95.56 268 LEU A CA 1
ATOM 2107 C C . LEU A 1 268 ? -6.288 20.919 -3.876 1.00 95.56 268 LEU A C 1
ATOM 2109 O O . LEU A 1 268 ? -5.315 20.482 -3.262 1.00 95.56 268 LEU A O 1
ATOM 2113 N N . SER A 1 269 ? -7.131 20.121 -4.533 1.00 95.00 269 SER A N 1
ATOM 2114 C CA . SER A 1 269 ? -6.953 18.674 -4.658 1.00 95.00 269 SER A CA 1
ATOM 2115 C C . SER A 1 269 ? -5.728 18.348 -5.504 1.00 95.00 269 SER A C 1
ATOM 2117 O O . SER A 1 269 ? -4.925 17.504 -5.109 1.00 95.00 269 SER A O 1
ATOM 2119 N N . SER A 1 270 ? -5.547 19.045 -6.628 1.00 94.88 270 SER A N 1
ATOM 2120 C CA . SER A 1 270 ? -4.384 18.868 -7.502 1.00 94.88 270 SER A CA 1
ATOM 2121 C C . SER A 1 270 ? -3.083 19.182 -6.769 1.00 94.88 270 SER A C 1
ATOM 2123 O O . SER A 1 270 ? -2.143 18.390 -6.837 1.00 94.88 270 SER A O 1
ATOM 2125 N N . GLU A 1 271 ? -3.033 20.277 -6.001 1.00 95.56 271 GLU A N 1
ATOM 2126 C CA . GLU A 1 271 ? -1.863 20.591 -5.182 1.00 95.56 271 GLU A CA 1
ATOM 2127 C C . GLU A 1 271 ? -1.633 19.510 -4.118 1.00 95.56 271 GLU A C 1
ATOM 2129 O O . GLU A 1 271 ? -0.518 19.007 -3.991 1.00 95.56 271 GLU A O 1
ATOM 2134 N N . PHE A 1 272 ? -2.673 19.100 -3.387 1.00 96.06 272 PHE A N 1
ATOM 2135 C CA . PHE A 1 272 ? -2.566 18.058 -2.363 1.00 96.06 272 PHE A CA 1
ATOM 2136 C C . PHE A 1 272 ? -1.973 16.751 -2.914 1.00 96.06 272 PHE A C 1
ATOM 2138 O O . PHE A 1 272 ? -1.012 16.226 -2.343 1.00 96.06 272 PHE A O 1
ATOM 2145 N N . PHE A 1 273 ? -2.490 16.254 -4.041 1.00 95.62 273 PHE A N 1
ATOM 2146 C CA . PHE A 1 273 ? -1.974 15.037 -4.668 1.00 95.62 273 PHE A CA 1
ATOM 2147 C C . PHE A 1 273 ? -0.569 15.230 -5.236 1.00 95.62 273 PHE A C 1
ATOM 2149 O O . PHE A 1 273 ? 0.270 14.354 -5.049 1.00 95.62 273 PHE A O 1
ATOM 2156 N N . ALA A 1 274 ? -0.267 16.375 -5.855 1.00 93.62 274 ALA A N 1
ATOM 2157 C CA . ALA A 1 274 ? 1.074 16.661 -6.360 1.00 93.62 274 ALA A CA 1
ATOM 2158 C C . ALA A 1 274 ? 2.123 16.666 -5.236 1.00 93.62 274 ALA A C 1
ATOM 2160 O O . ALA A 1 274 ? 3.214 16.122 -5.405 1.00 93.62 274 ALA A O 1
ATOM 2161 N N . ARG A 1 275 ? 1.790 17.220 -4.060 1.00 94.19 275 ARG A N 1
ATOM 2162 C CA . ARG A 1 275 ? 2.692 17.210 -2.895 1.00 94.19 275 ARG A CA 1
ATOM 2163 C C . ARG A 1 275 ? 2.971 15.806 -2.379 1.00 94.19 275 ARG A C 1
ATOM 2165 O O . ARG A 1 275 ? 4.088 15.547 -1.943 1.00 94.19 275 ARG A O 1
ATOM 2172 N N . LEU A 1 276 ? 1.974 14.924 -2.398 1.00 95.38 276 LEU A N 1
ATOM 2173 C CA . LEU A 1 276 ? 2.076 13.568 -1.850 1.00 95.38 276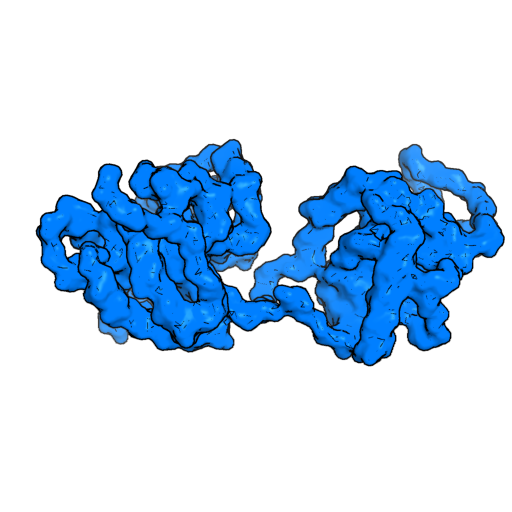 LEU A CA 1
ATOM 2174 C C . LEU A 1 276 ? 2.400 12.498 -2.897 1.00 95.38 276 LEU A C 1
ATOM 2176 O O . LEU A 1 276 ? 2.616 11.348 -2.526 1.00 95.38 276 LEU A O 1
ATOM 2180 N N . ALA A 1 277 ? 2.506 12.866 -4.176 1.00 92.94 277 ALA A N 1
ATOM 2181 C CA . ALA A 1 277 ? 2.853 11.962 -5.268 1.00 92.94 277 ALA A CA 1
ATOM 2182 C C . ALA A 1 277 ? 4.118 11.118 -5.001 1.00 92.94 277 ALA A C 1
ATOM 2184 O O . ALA A 1 277 ? 4.073 9.921 -5.284 1.00 92.94 277 ALA A O 1
ATOM 2185 N N . PRO A 1 278 ? 5.202 11.643 -4.382 1.00 94.06 278 PRO A N 1
ATOM 2186 C CA . PRO A 1 278 ? 6.369 10.818 -4.054 1.00 94.06 278 PRO A CA 1
ATOM 2187 C C . PRO A 1 278 ? 6.076 9.670 -3.074 1.00 94.06 278 PRO A C 1
ATOM 2189 O O . PRO A 1 278 ? 6.817 8.696 -3.035 1.00 94.06 278 PRO A O 1
ATOM 2192 N N . LEU A 1 279 ? 5.000 9.762 -2.286 1.00 93.94 279 LEU A N 1
ATOM 2193 C CA . LEU A 1 279 ? 4.560 8.716 -1.361 1.00 93.94 279 LEU A CA 1
ATOM 2194 C C . LEU A 1 279 ? 3.478 7.802 -1.945 1.00 93.94 279 LEU A C 1
ATOM 2196 O O . LEU A 1 279 ? 3.006 6.936 -1.216 1.00 93.94 279 LEU A O 1
ATOM 2200 N N . ALA A 1 280 ? 3.074 7.963 -3.212 1.00 92.19 280 ALA A N 1
ATOM 2201 C CA . ALA A 1 280 ? 1.894 7.300 -3.780 1.00 92.19 280 ALA A CA 1
ATOM 2202 C C . ALA A 1 280 ? 1.856 5.779 -3.537 1.00 92.19 280 ALA A C 1
ATOM 2204 O O . ALA A 1 280 ? 0.819 5.255 -3.134 1.00 92.19 280 ALA A O 1
ATOM 2205 N N . SER A 1 281 ? 2.991 5.085 -3.683 1.00 89.00 281 SER A N 1
ATOM 2206 C CA . SER A 1 281 ? 3.114 3.634 -3.453 1.00 89.00 281 SER A CA 1
ATOM 2207 C C . SER A 1 281 ? 2.945 3.206 -1.987 1.00 89.00 281 SER A C 1
ATOM 2209 O O . SER A 1 281 ? 2.714 2.032 -1.704 1.00 89.00 281 SER A O 1
ATOM 2211 N N . ARG A 1 282 ? 3.040 4.150 -1.046 1.00 94.38 282 ARG A N 1
ATOM 2212 C CA . ARG A 1 282 ? 2.943 3.936 0.405 1.00 94.38 282 ARG A CA 1
ATOM 2213 C C . ARG A 1 282 ? 1.736 4.629 1.024 1.00 94.38 282 ARG A C 1
ATOM 2215 O O . ARG A 1 282 ? 1.636 4.713 2.247 1.00 94.38 282 ARG A O 1
ATOM 2222 N N . ILE A 1 283 ? 0.792 5.101 0.215 1.00 95.94 283 ILE A N 1
ATOM 2223 C CA . ILE A 1 283 ? -0.486 5.597 0.719 1.00 95.94 283 ILE A CA 1
ATOM 2224 C C . ILE A 1 283 ? -1.406 4.416 1.020 1.00 95.94 283 ILE A C 1
ATOM 2226 O O . ILE A 1 283 ? -1.695 3.591 0.160 1.00 95.94 283 ILE A O 1
ATOM 2230 N N . GLY A 1 284 ? -1.882 4.353 2.261 1.00 94.88 284 GLY A N 1
ATOM 2231 C CA . GLY A 1 284 ? -2.957 3.462 2.678 1.00 94.88 284 GLY A CA 1
ATOM 2232 C C . GLY A 1 284 ? -4.324 4.030 2.319 1.00 94.88 284 GLY A C 1
ATOM 2233 O O . GLY A 1 284 ? -5.057 3.455 1.520 1.00 94.88 284 GLY A O 1
ATOM 2234 N N . GLN A 1 285 ? -4.661 5.184 2.898 1.00 96.12 285 GLN A N 1
ATOM 2235 C CA . GLN A 1 285 ? -5.945 5.842 2.674 1.00 96.12 285 GLN A CA 1
ATOM 2236 C C . GLN A 1 285 ? -5.831 7.364 2.806 1.00 96.12 285 GLN A C 1
ATOM 2238 O O . GLN A 1 285 ? -5.226 7.878 3.749 1.00 96.12 285 GLN A O 1
ATOM 2243 N N . TYR A 1 286 ? -6.484 8.093 1.905 1.00 97.69 286 TYR A N 1
ATOM 2244 C CA . TYR A 1 286 ? -6.792 9.506 2.115 1.00 97.69 286 TYR A CA 1
ATOM 2245 C C . TYR A 1 286 ? -8.177 9.639 2.734 1.00 97.69 286 TYR A C 1
ATOM 2247 O O . TYR A 1 286 ? -9.105 8.988 2.264 1.00 97.69 286 TYR A O 1
ATOM 2255 N N . TRP A 1 287 ? -8.380 10.484 3.745 1.00 96.94 287 TRP A N 1
ATOM 2256 C CA . TRP A 1 287 ? -9.738 10.660 4.275 1.00 96.94 287 TRP A CA 1
ATOM 2257 C C . TRP A 1 287 ? -10.149 12.093 4.559 1.00 96.94 287 TRP A C 1
ATOM 2259 O O . TRP A 1 287 ? -9.356 12.965 4.918 1.00 96.94 287 TRP A O 1
ATOM 2269 N N . LEU A 1 288 ? -11.446 12.322 4.381 1.00 97.00 288 LEU A N 1
ATOM 2270 C CA . LEU A 1 288 ? -12.127 13.569 4.666 1.00 97.00 288 LEU A CA 1
ATOM 2271 C C . LEU A 1 288 ? -12.631 13.537 6.102 1.00 97.00 288 LEU A C 1
ATOM 2273 O O . LEU A 1 288 ? -13.486 12.725 6.444 1.00 97.00 288 LEU A O 1
ATOM 2277 N N . GLN A 1 289 ? -12.139 14.445 6.938 1.00 96.25 289 GLN A N 1
ATOM 2278 C CA . GLN A 1 289 ? -12.764 14.731 8.223 1.00 96.25 289 GLN A CA 1
ATOM 2279 C C . GLN A 1 289 ? -13.722 15.906 8.045 1.00 96.25 289 GLN A C 1
ATOM 2281 O O . GLN A 1 289 ? -13.269 17.035 7.883 1.00 96.25 289 GLN A O 1
ATOM 2286 N N . LEU A 1 290 ? -15.029 15.652 8.074 1.00 96.94 290 LEU A N 1
ATOM 2287 C CA . LEU A 1 290 ? -16.045 16.682 7.858 1.00 96.94 290 LEU A CA 1
ATOM 2288 C C . LEU A 1 290 ? -16.465 17.338 9.186 1.00 96.94 290 LEU A C 1
ATOM 2290 O O . LEU A 1 290 ? -16.558 16.651 10.212 1.00 96.94 290 LEU A O 1
ATOM 2294 N N . PRO A 1 291 ? -16.715 18.662 9.208 1.00 95.06 291 PRO A N 1
ATOM 2295 C CA . PRO A 1 291 ? -17.162 19.354 10.412 1.00 95.06 291 PRO A CA 1
ATOM 2296 C C . PRO A 1 291 ? -18.584 18.939 10.811 1.00 95.06 291 PRO A C 1
ATOM 2298 O O . PRO A 1 291 ? -19.351 18.412 10.009 1.00 95.06 291 PRO A O 1
ATOM 2301 N N . ALA A 1 292 ? -18.970 19.229 12.056 1.00 94.56 292 ALA A N 1
ATOM 2302 C CA . ALA A 1 292 ? -20.323 18.952 12.548 1.00 94.56 292 ALA A CA 1
ATOM 2303 C C . ALA A 1 292 ? -21.414 19.768 11.833 1.00 94.56 292 ALA A C 1
ATOM 2305 O O . ALA A 1 292 ? -22.580 19.413 11.930 1.00 94.56 292 ALA A O 1
ATOM 2306 N N . THR A 1 293 ? -21.040 20.835 11.122 1.00 95.62 293 THR A N 1
ATOM 2307 C CA . THR A 1 293 ? -21.934 21.654 10.292 1.00 95.62 293 THR A CA 1
ATOM 2308 C C . THR A 1 293 ? -22.224 21.040 8.923 1.00 95.62 293 THR A C 1
ATOM 2310 O O . THR A 1 293 ? -23.181 21.459 8.285 1.00 95.62 293 THR A O 1
ATOM 2313 N N . PHE A 1 294 ? -21.430 20.063 8.467 1.00 97.62 294 PHE A N 1
ATOM 2314 C CA . PHE A 1 294 ? -21.653 19.381 7.192 1.00 97.62 294 PHE A CA 1
ATOM 2315 C C . PHE A 1 294 ? -22.780 18.361 7.358 1.00 97.62 294 PHE A C 1
ATOM 2317 O O . PHE A 1 294 ? -22.585 17.322 7.994 1.00 97.62 294 PHE A O 1
ATOM 2324 N N . GLY A 1 295 ? -23.960 18.668 6.824 1.00 97.12 295 GLY A N 1
ATOM 2325 C CA . GLY A 1 295 ? -25.181 17.900 7.060 1.00 97.12 295 GLY A CA 1
ATOM 2326 C C . GLY A 1 295 ? -25.670 17.125 5.834 1.00 97.12 295 GLY A C 1
ATOM 2327 O O . GLY A 1 295 ? -25.026 17.119 4.784 1.00 97.12 295 GLY A O 1
ATOM 2328 N N . PRO A 1 296 ? -26.850 16.485 5.920 1.00 97.69 296 PRO A N 1
ATOM 2329 C CA . PRO A 1 296 ? -27.417 15.699 4.817 1.00 97.69 296 PRO A CA 1
ATOM 2330 C C . PRO A 1 296 ? -27.628 16.505 3.528 1.00 97.69 296 PRO A C 1
ATOM 2332 O O . PRO A 1 296 ? -27.484 15.979 2.427 1.00 97.69 296 PRO A O 1
ATOM 2335 N N . ARG A 1 297 ? -27.901 17.810 3.653 1.00 97.56 297 ARG A N 1
ATOM 2336 C CA . ARG A 1 297 ? -28.072 18.730 2.516 1.00 97.56 297 ARG A CA 1
ATOM 2337 C C . ARG A 1 297 ? -26.794 18.920 1.692 1.00 97.56 297 ARG A C 1
ATOM 2339 O O . ARG A 1 297 ? -26.883 19.338 0.542 1.00 97.56 297 ARG A O 1
ATOM 2346 N N . ASP A 1 298 ? -25.632 18.610 2.262 1.00 98.00 298 ASP A N 1
ATOM 2347 C CA . ASP A 1 298 ? -24.329 18.753 1.615 1.00 98.00 298 ASP A CA 1
ATOM 2348 C C . ASP A 1 298 ? -23.855 17.471 0.910 1.00 98.00 298 ASP A C 1
ATOM 2350 O O . ASP A 1 298 ? -22.851 17.503 0.198 1.00 98.00 298 ASP A O 1
ATOM 2354 N N . LEU A 1 299 ? -24.580 16.350 1.042 1.00 98.38 299 LEU A N 1
ATOM 2355 C CA . LEU A 1 299 ? -24.226 15.082 0.391 1.00 98.38 299 LEU A CA 1
ATOM 2356 C C . LEU A 1 299 ? -23.973 15.206 -1.126 1.00 98.38 299 LEU A C 1
ATOM 2358 O O . LEU A 1 299 ? -23.001 14.612 -1.587 1.00 98.38 299 LEU A O 1
ATOM 2362 N N . PRO A 1 300 ? -24.730 15.999 -1.915 1.00 98.31 300 PRO A N 1
ATOM 2363 C CA . PRO A 1 300 ? -24.413 16.191 -3.332 1.00 98.31 300 PRO A CA 1
ATOM 2364 C C . PRO A 1 300 ? -23.005 16.752 -3.586 1.00 98.31 300 PRO A C 1
ATOM 2366 O O . PRO A 1 300 ? -22.351 16.337 -4.539 1.00 98.31 300 PRO A O 1
ATOM 2369 N N . ALA A 1 301 ? -22.512 17.651 -2.723 1.00 98.19 301 ALA A N 1
ATOM 2370 C CA . ALA A 1 301 ? -21.150 18.177 -2.827 1.00 98.19 301 ALA A CA 1
ATOM 2371 C C . ALA A 1 301 ? -20.107 17.104 -2.482 1.00 98.19 301 ALA A C 1
ATOM 2373 O O . ALA A 1 301 ? -19.086 17.005 -3.159 1.00 98.19 301 ALA A O 1
ATOM 2374 N N . LEU A 1 302 ? -20.387 16.255 -1.483 1.00 98.56 302 LEU A N 1
ATOM 2375 C CA . LEU A 1 302 ? -19.538 15.104 -1.164 1.00 98.56 302 LEU A CA 1
ATOM 2376 C C . LEU A 1 302 ? -19.427 14.142 -2.350 1.00 98.56 302 LEU A C 1
ATOM 2378 O O . LEU A 1 302 ? -18.327 13.721 -2.689 1.00 98.56 302 LEU A O 1
ATOM 2382 N N . TRP A 1 303 ? -20.549 13.814 -2.989 1.00 98.38 303 TRP A N 1
ATOM 2383 C CA . TRP A 1 303 ? -20.574 12.916 -4.141 1.00 98.38 303 TRP A CA 1
ATOM 2384 C C . TRP A 1 303 ? -19.798 13.479 -5.319 1.00 98.38 303 TRP A C 1
ATOM 2386 O O . TRP A 1 303 ? -18.910 12.801 -5.822 1.00 98.38 303 TRP A O 1
ATOM 2396 N N . HIS A 1 304 ? -20.056 14.736 -5.682 1.00 98.00 304 HIS A N 1
ATOM 2397 C CA . HIS A 1 304 ? -19.325 15.402 -6.753 1.00 98.00 304 HIS A CA 1
ATOM 2398 C C . HIS A 1 304 ? -17.810 15.414 -6.499 1.00 98.00 304 HIS A C 1
ATOM 2400 O O . HIS A 1 304 ? -17.036 15.063 -7.386 1.00 98.00 304 HIS A O 1
ATOM 2406 N N . PHE A 1 305 ? -17.394 15.742 -5.271 1.00 98.31 305 PHE A N 1
ATOM 2407 C CA . PHE A 1 305 ? -15.986 15.731 -4.888 1.00 98.31 305 PHE A CA 1
ATOM 2408 C C . PHE A 1 305 ? -15.372 14.332 -5.006 1.00 98.31 305 PHE A C 1
ATOM 2410 O O . PHE A 1 305 ? -14.358 14.175 -5.676 1.00 98.31 305 PHE A O 1
ATOM 2417 N N . LEU A 1 306 ? -15.993 13.311 -4.398 1.00 98.19 306 LEU A N 1
ATOM 2418 C CA . LEU A 1 306 ? -15.496 11.929 -4.427 1.00 98.19 306 LEU A CA 1
ATOM 2419 C C . LEU A 1 306 ? -15.441 11.356 -5.852 1.00 98.19 306 LEU A C 1
ATOM 2421 O O . LEU A 1 306 ? -14.504 10.632 -6.192 1.00 98.19 306 LEU A O 1
ATOM 2425 N N . ASP A 1 307 ? -16.417 11.694 -6.694 1.00 97.12 307 ASP A N 1
ATOM 2426 C CA . ASP A 1 307 ? -16.480 11.231 -8.081 1.00 97.12 307 ASP A CA 1
ATOM 2427 C C . ASP A 1 307 ? -15.334 11.818 -8.924 1.00 97.12 307 ASP A C 1
ATOM 2429 O O . ASP A 1 307 ? -14.811 11.118 -9.796 1.00 97.12 307 ASP A O 1
ATOM 2433 N N . GLY A 1 308 ? -14.874 13.032 -8.598 1.00 95.62 308 GLY A N 1
ATOM 2434 C CA . GLY A 1 308 ? -13.729 13.700 -9.227 1.00 95.62 308 GLY A CA 1
ATOM 2435 C C . GLY A 1 308 ? -12.345 13.264 -8.728 1.00 95.62 308 GLY A C 1
ATOM 2436 O O . GLY A 1 308 ? -11.340 13.654 -9.320 1.00 95.62 308 GLY A O 1
ATOM 2437 N N . LEU A 1 309 ? -12.250 12.453 -7.667 1.00 96.50 309 LEU A N 1
ATOM 2438 C CA . LEU A 1 309 ? -10.954 12.007 -7.144 1.00 96.50 309 LEU A CA 1
ATOM 2439 C C . LEU A 1 309 ? -10.283 10.947 -8.044 1.00 96.50 309 LEU A C 1
ATOM 2441 O O . LEU A 1 309 ? -10.997 10.133 -8.655 1.00 96.50 309 LEU A O 1
ATOM 2445 N N . PRO A 1 310 ? -8.930 10.901 -8.078 1.00 94.62 310 PRO A N 1
ATOM 2446 C CA . PRO A 1 310 ? -8.168 9.845 -8.751 1.00 94.62 310 PRO A CA 1
ATOM 2447 C C . PRO A 1 310 ? -8.611 8.439 -8.327 1.00 94.62 310 PRO A C 1
ATOM 2449 O O . PRO A 1 310 ? -8.973 8.218 -7.178 1.00 94.62 310 PRO A O 1
ATOM 2452 N N . LYS A 1 311 ? -8.586 7.460 -9.236 1.00 90.69 311 LYS A N 1
ATOM 2453 C CA . LYS A 1 311 ? -9.102 6.105 -8.943 1.00 90.69 311 LYS A CA 1
ATOM 2454 C C . LYS A 1 311 ? -8.059 5.142 -8.370 1.00 90.69 311 LYS A C 1
ATOM 2456 O O . LYS A 1 311 ? -8.433 4.072 -7.902 1.00 90.69 311 LYS A O 1
ATOM 2461 N N . ASP A 1 312 ? -6.792 5.547 -8.346 1.00 87.56 312 ASP A N 1
ATOM 2462 C CA . ASP A 1 312 ? -5.675 4.709 -7.888 1.00 87.56 312 ASP A CA 1
ATOM 2463 C C . ASP A 1 312 ? -5.526 4.665 -6.358 1.00 87.56 312 ASP A C 1
ATOM 2465 O O . ASP A 1 312 ? -4.726 3.892 -5.833 1.00 87.56 312 ASP A O 1
ATOM 2469 N N . PHE A 1 313 ? -6.293 5.475 -5.619 1.00 95.06 313 PHE A N 1
ATOM 2470 C CA . PHE A 1 313 ? -6.218 5.547 -4.160 1.00 95.06 313 PHE A CA 1
ATOM 2471 C C . PHE A 1 313 ? -7.500 5.076 -3.480 1.00 95.06 313 PHE A C 1
ATOM 2473 O O . PHE A 1 313 ? -8.596 5.109 -4.036 1.00 95.06 313 PHE A O 1
ATOM 2480 N N . SER A 1 314 ? -7.354 4.688 -2.215 1.00 96.00 314 SER A N 1
ATOM 2481 C CA . SER A 1 314 ? -8.481 4.402 -1.333 1.00 96.00 314 SER A CA 1
ATOM 2482 C C . SER A 1 314 ? -8.854 5.629 -0.510 1.00 96.00 314 SER A C 1
ATOM 2484 O O . SER A 1 314 ? -7.986 6.356 -0.016 1.00 96.00 314 SER A O 1
ATOM 2486 N N . TYR A 1 315 ? -10.161 5.829 -0.331 1.00 98.19 315 TYR A N 1
ATOM 2487 C CA . TYR A 1 315 ? -10.706 7.007 0.336 1.00 98.19 315 TYR A CA 1
ATOM 2488 C C . TYR A 1 315 ? -11.542 6.662 1.564 1.00 98.19 315 TYR A C 1
ATOM 2490 O O . TYR A 1 315 ? -12.163 5.597 1.633 1.00 98.19 315 TYR A O 1
ATOM 2498 N N . GLY A 1 316 ? -11.574 7.589 2.519 1.00 97.94 316 GLY A N 1
ATOM 2499 C CA . GLY A 1 316 ? -12.400 7.530 3.717 1.00 97.94 316 GLY A CA 1
ATOM 2500 C C . GLY A 1 316 ? -13.189 8.820 3.964 1.00 97.94 316 GLY A C 1
ATOM 2501 O O . GLY A 1 316 ? -12.757 9.909 3.586 1.00 97.94 316 GLY A O 1
ATOM 2502 N N . VAL A 1 317 ? -14.329 8.720 4.646 1.00 98.31 317 VAL A N 1
ATOM 2503 C CA . VAL A 1 317 ? -15.126 9.863 5.117 1.00 98.31 317 VAL A CA 1
ATOM 2504 C C . VAL A 1 317 ? -15.472 9.689 6.594 1.00 98.31 317 VAL A C 1
ATOM 2506 O O . VAL A 1 317 ? -16.126 8.722 6.983 1.00 98.31 317 VAL A O 1
ATOM 2509 N N . GLU A 1 318 ? -15.060 10.650 7.416 1.00 97.19 318 GLU A N 1
ATOM 2510 C CA . GLU A 1 318 ? -15.434 10.797 8.823 1.00 97.19 318 GLU A CA 1
ATOM 2511 C C . GLU A 1 318 ? -16.478 11.916 8.942 1.00 97.19 318 GLU A C 1
ATOM 2513 O O . GLU A 1 318 ? -16.170 13.091 8.735 1.00 97.19 318 GLU A O 1
ATOM 2518 N N . VAL A 1 319 ? -17.715 11.558 9.293 1.00 96.75 319 VAL A N 1
ATOM 2519 C CA . VAL A 1 319 ? -18.813 12.509 9.530 1.00 96.75 319 VAL A CA 1
ATOM 2520 C C . VAL A 1 319 ? -18.989 12.809 11.015 1.00 96.75 319 VAL A C 1
ATOM 2522 O O . VAL A 1 319 ? -18.719 11.964 11.868 1.00 96.75 319 VAL A O 1
ATOM 2525 N N . ARG A 1 320 ? -19.481 14.011 11.332 1.00 95.75 320 ARG A N 1
ATOM 2526 C CA . ARG A 1 320 ? -19.699 14.462 12.720 1.00 95.75 320 ARG A CA 1
ATOM 2527 C C . ARG A 1 320 ? -21.103 14.996 12.994 1.00 95.75 320 ARG A C 1
ATOM 2529 O O . ARG A 1 320 ? -21.433 15.246 14.149 1.00 95.75 320 ARG A O 1
ATOM 2536 N N . HIS A 1 321 ? -21.919 15.164 11.957 1.00 95.88 321 HIS A N 1
ATOM 2537 C CA . HIS A 1 321 ? -23.282 15.667 12.090 1.00 95.88 321 HIS A CA 1
ATOM 2538 C C . HIS A 1 321 ? -24.213 14.588 12.682 1.00 95.88 321 HIS A C 1
ATOM 2540 O O . HIS A 1 321 ? -24.231 13.471 12.155 1.00 95.88 321 HIS A O 1
ATOM 2546 N N . PRO A 1 322 ? -25.010 14.887 13.731 1.00 95.06 322 PRO A N 1
ATOM 2547 C CA . PRO A 1 322 ? -25.831 13.895 14.438 1.00 95.06 322 PRO A CA 1
ATOM 2548 C C . PRO A 1 322 ? -26.799 13.097 13.555 1.00 95.06 322 PRO A C 1
ATOM 2550 O O . PRO A 1 322 ? -26.987 11.904 13.776 1.00 95.06 322 PRO A O 1
ATOM 2553 N N . GLU A 1 323 ? -27.378 13.721 12.524 1.00 95.94 323 GLU A N 1
ATOM 2554 C CA . GLU A 1 323 ? -28.311 13.042 11.605 1.00 95.94 323 GLU A CA 1
ATOM 2555 C C . GLU A 1 323 ? -27.702 11.833 10.878 1.00 95.94 323 GLU A C 1
ATOM 2557 O O . GLU A 1 323 ? -28.416 10.878 10.573 1.00 95.94 323 GLU A O 1
ATOM 2562 N N . PHE A 1 324 ? -26.380 11.800 10.674 1.00 96.81 324 PHE A N 1
ATOM 2563 C CA . PHE A 1 324 ? -25.702 10.642 10.081 1.00 96.81 324 PHE A CA 1
ATOM 2564 C C . PHE A 1 324 ? -25.535 9.452 11.041 1.00 96.81 324 PHE A C 1
ATOM 2566 O O . PHE A 1 324 ? -24.967 8.428 10.660 1.00 96.81 324 PHE A O 1
ATOM 2573 N N . PHE A 1 325 ? -26.018 9.577 12.277 1.00 95.38 325 PHE A N 1
ATOM 2574 C CA . PHE A 1 325 ? -26.010 8.530 13.301 1.00 95.38 325 PHE A CA 1
ATOM 2575 C C . PHE A 1 325 ? -27.416 8.225 13.835 1.00 95.38 325 PHE A C 1
ATOM 2577 O O . PHE A 1 325 ? -27.578 7.430 14.760 1.00 95.38 325 PHE A O 1
ATOM 2584 N N . ALA A 1 326 ? -28.449 8.864 13.282 1.00 93.00 326 ALA A N 1
ATOM 2585 C CA . ALA A 1 326 ? -29.820 8.737 13.762 1.00 93.00 326 ALA A CA 1
ATOM 2586 C C . ALA A 1 326 ? -30.544 7.483 13.232 1.00 93.00 326 ALA A C 1
ATOM 2588 O O . ALA A 1 326 ? -31.732 7.321 13.497 1.00 93.00 326 ALA A O 1
ATOM 2589 N N . LYS A 1 327 ? -29.871 6.610 12.459 1.00 91.44 327 LYS A N 1
ATOM 2590 C CA . LYS A 1 327 ? -30.458 5.437 11.777 1.00 91.44 327 LYS A CA 1
ATOM 2591 C C . LYS A 1 327 ? -31.634 5.766 10.841 1.00 91.44 327 LYS A C 1
ATOM 2593 O O . LYS A 1 327 ? -32.385 4.874 10.449 1.00 91.44 327 LYS A O 1
ATOM 2598 N N . GLY A 1 328 ? -31.784 7.040 10.478 1.00 94.19 328 GLY A N 1
ATOM 2599 C CA . GLY A 1 328 ? -32.797 7.546 9.556 1.00 94.19 328 GLY A CA 1
ATOM 2600 C C . GLY A 1 328 ? -32.310 7.603 8.108 1.00 94.19 328 GLY A C 1
ATOM 2601 O O . GLY A 1 328 ? -31.264 7.057 7.755 1.00 94.19 328 GLY A O 1
ATOM 2602 N N . GLU A 1 329 ? -33.068 8.306 7.269 1.00 97.19 329 GLU A N 1
ATOM 2603 C CA . GLU A 1 329 ? -32.793 8.426 5.835 1.00 97.19 329 GLU A CA 1
ATOM 2604 C C . GLU A 1 329 ? -31.408 9.027 5.545 1.00 97.19 329 GLU A C 1
ATOM 2606 O O . GLU A 1 329 ? -30.672 8.494 4.720 1.00 97.19 329 GLU A O 1
ATOM 2611 N N . ALA A 1 330 ? -31.009 10.070 6.278 1.00 97.12 330 ALA A N 1
ATOM 2612 C CA . ALA A 1 330 ? -29.708 10.721 6.124 1.00 97.12 330 ALA A CA 1
ATOM 2613 C C . ALA A 1 330 ? -28.522 9.748 6.255 1.00 97.12 330 ALA A C 1
ATOM 2615 O O . ALA A 1 330 ? -27.592 9.766 5.449 1.00 97.12 330 ALA A O 1
ATOM 2616 N N . GLU A 1 331 ? -28.558 8.869 7.259 1.00 96.62 331 GLU A N 1
ATOM 2617 C CA . GLU A 1 331 ? -27.524 7.855 7.455 1.00 96.62 331 GLU A CA 1
ATOM 2618 C C . GLU A 1 331 ? -27.550 6.792 6.347 1.00 96.62 331 GLU A C 1
ATOM 2620 O O . GLU A 1 331 ? -26.495 6.370 5.867 1.00 96.62 331 GLU A O 1
ATOM 2625 N N . GLN A 1 332 ? -28.740 6.370 5.912 1.00 96.88 332 GLN A N 1
ATOM 2626 C CA . GLN A 1 332 ? -28.881 5.402 4.823 1.00 96.88 332 GLN A CA 1
ATOM 2627 C C . GLN A 1 332 ? -28.356 5.959 3.496 1.00 96.88 332 GLN A C 1
ATOM 2629 O O . GLN A 1 332 ? -27.645 5.249 2.785 1.00 96.88 332 GLN A O 1
ATOM 2634 N N . GLN A 1 333 ? -28.665 7.221 3.183 1.00 98.00 333 GLN A N 1
ATOM 2635 C CA . GLN A 1 333 ? -28.165 7.908 1.992 1.00 98.00 333 GLN A CA 1
ATOM 2636 C C . GLN A 1 333 ? -26.637 8.020 2.018 1.00 98.00 333 GLN A C 1
ATOM 2638 O O . GLN A 1 333 ? -25.990 7.679 1.028 1.00 98.00 333 GLN A O 1
ATOM 2643 N N . LEU A 1 334 ? -26.049 8.420 3.154 1.00 98.31 334 LEU A N 1
ATOM 2644 C CA . LEU A 1 334 ? -24.594 8.462 3.321 1.00 98.31 334 LEU A CA 1
ATOM 2645 C C . LEU A 1 334 ? -23.967 7.079 3.096 1.00 98.31 334 LEU A C 1
ATOM 2647 O O . LEU A 1 334 ? -23.073 6.935 2.267 1.00 98.31 334 LEU A O 1
ATOM 2651 N N . ASN A 1 335 ? -24.430 6.054 3.816 1.00 97.75 335 ASN A N 1
ATOM 2652 C CA . ASN A 1 335 ? -23.836 4.717 3.740 1.00 97.75 335 ASN A CA 1
ATOM 2653 C C . ASN A 1 335 ? -23.962 4.115 2.333 1.00 97.75 335 ASN A C 1
ATOM 2655 O O . ASN A 1 335 ? -23.011 3.505 1.850 1.00 97.75 335 ASN A O 1
ATOM 2659 N N . ARG A 1 336 ? -25.107 4.311 1.665 1.00 98.00 336 ARG A N 1
ATOM 2660 C CA . ARG A 1 336 ? -25.328 3.850 0.290 1.00 98.00 336 ARG A CA 1
ATOM 2661 C C . ARG A 1 336 ? -24.413 4.568 -0.696 1.00 98.00 336 ARG A C 1
ATOM 2663 O O . ARG A 1 336 ? -23.726 3.901 -1.459 1.00 98.00 336 ARG A O 1
ATOM 2670 N N . GLY A 1 337 ? -24.349 5.898 -0.636 1.00 98.31 337 GLY A N 1
ATOM 2671 C CA . GLY A 1 337 ? -23.515 6.682 -1.549 1.00 98.31 337 GLY A CA 1
ATOM 2672 C C . GLY A 1 337 ? -22.019 6.398 -1.389 1.00 98.31 337 GLY A C 1
ATOM 2673 O O . GLY A 1 337 ? -21.298 6.360 -2.386 1.00 98.31 337 GLY A O 1
ATOM 2674 N N . LEU A 1 338 ? -21.561 6.129 -0.158 1.00 98.38 338 LEU A N 1
ATOM 2675 C CA . LEU A 1 338 ? -20.200 5.652 0.110 1.00 98.38 338 LEU A CA 1
ATOM 2676 C C . LEU A 1 338 ? -19.970 4.242 -0.451 1.00 98.38 338 LEU A C 1
ATOM 2678 O O . LEU A 1 338 ? -18.926 3.991 -1.049 1.00 98.38 338 LEU A O 1
ATOM 2682 N N . HIS A 1 339 ? -20.941 3.339 -0.293 1.00 97.38 339 HIS A N 1
ATOM 2683 C CA . HIS A 1 339 ? -20.849 1.971 -0.798 1.00 97.38 339 HIS A CA 1
ATOM 2684 C C . HIS A 1 339 ? -20.770 1.907 -2.327 1.00 97.38 339 HIS A C 1
ATOM 2686 O O . HIS A 1 339 ? -19.886 1.247 -2.866 1.00 97.38 339 HIS A O 1
ATOM 2692 N N . GLU A 1 340 ? -21.629 2.655 -3.023 1.00 97.31 340 GLU A N 1
ATOM 2693 C CA . GLU A 1 340 ? -21.637 2.763 -4.490 1.00 97.31 340 GLU A CA 1
ATOM 2694 C C . GLU A 1 340 ? -20.294 3.252 -5.054 1.00 97.31 340 GLU A C 1
ATOM 2696 O O . GLU A 1 340 ? -19.898 2.859 -6.148 1.00 97.31 340 GLU A O 1
ATOM 2701 N N . ARG A 1 341 ? -19.574 4.082 -4.290 1.00 97.12 341 ARG A N 1
ATOM 2702 C CA . ARG A 1 341 ? -18.277 4.660 -4.674 1.00 97.12 341 ARG A CA 1
ATOM 2703 C C . ARG A 1 341 ? -17.076 3.872 -4.157 1.00 97.12 341 ARG A C 1
ATOM 2705 O O . ARG A 1 341 ? -15.946 4.290 -4.391 1.00 97.12 341 ARG A O 1
ATOM 2712 N N . ASN A 1 342 ? -17.297 2.768 -3.439 1.00 96.38 342 ASN A N 1
ATOM 2713 C CA . ASN A 1 342 ? -16.246 2.020 -2.745 1.00 96.38 342 ASN A CA 1
ATOM 2714 C C . ASN A 1 342 ? -15.382 2.920 -1.825 1.00 96.38 342 ASN A C 1
ATOM 2716 O O . ASN A 1 342 ? -14.162 2.780 -1.747 1.00 96.38 342 ASN A O 1
ATOM 2720 N N . VAL A 1 343 ? -16.026 3.849 -1.110 1.00 98.19 343 VAL A N 1
ATOM 2721 C CA . VAL A 1 343 ? -15.387 4.759 -0.146 1.00 98.19 343 VAL A CA 1
ATOM 2722 C C . VAL A 1 343 ? -15.690 4.300 1.278 1.00 98.19 343 VAL A C 1
ATOM 2724 O O . VAL A 1 343 ? -16.813 3.915 1.610 1.00 98.19 343 VAL A O 1
ATOM 2727 N N . ASN A 1 344 ? -14.686 4.333 2.151 1.00 98.00 344 ASN A N 1
ATOM 2728 C CA . ASN A 1 344 ? -14.796 3.851 3.524 1.00 98.00 344 ASN A CA 1
ATOM 2729 C C . ASN A 1 344 ? -15.472 4.890 4.427 1.00 98.00 344 ASN A C 1
ATOM 2731 O O . ASN A 1 344 ? -15.162 6.076 4.375 1.00 98.00 344 ASN A O 1
ATOM 2735 N N . ARG A 1 345 ? -16.363 4.457 5.317 1.00 97.06 345 ARG A N 1
ATOM 2736 C CA . ARG A 1 345 ? -16.805 5.274 6.447 1.00 97.06 345 ARG A CA 1
ATOM 2737 C C . ARG A 1 345 ? -15.773 5.130 7.558 1.00 97.06 345 ARG A C 1
ATOM 2739 O O . ARG A 1 345 ? -15.576 4.038 8.081 1.00 97.06 345 ARG A O 1
ATOM 2746 N N . VAL A 1 346 ? -15.111 6.227 7.903 1.00 97.00 346 VAL A N 1
ATOM 2747 C CA . VAL A 1 346 ? -14.155 6.278 9.013 1.00 97.00 346 VAL A CA 1
ATOM 2748 C C . VAL A 1 346 ? -14.949 6.323 10.313 1.00 97.00 346 VAL A C 1
ATOM 2750 O O . VAL A 1 346 ? -15.759 7.230 10.525 1.00 97.00 346 VAL A O 1
ATOM 2753 N N . ILE A 1 347 ? -14.732 5.339 11.184 1.00 96.88 347 ILE A N 1
ATOM 2754 C CA . ILE A 1 347 ? -15.399 5.252 12.479 1.00 96.88 347 ILE A CA 1
ATOM 2755 C C . ILE A 1 347 ? -14.517 5.885 13.548 1.00 96.88 347 ILE A C 1
ATOM 2757 O O . ILE A 1 347 ? -13.412 5.422 13.816 1.00 96.88 347 ILE A O 1
ATOM 2761 N N . LEU A 1 348 ? -15.036 6.919 14.203 1.00 95.38 348 LEU A N 1
ATOM 2762 C CA . LEU A 1 348 ? -14.450 7.475 15.414 1.00 95.38 348 LEU A CA 1
ATOM 2763 C C . LEU A 1 348 ? -15.129 6.853 16.636 1.00 95.38 348 LEU A C 1
ATOM 2765 O O . LEU A 1 348 ? -16.335 7.012 16.819 1.00 95.38 348 LEU A O 1
ATOM 2769 N N . ASP A 1 349 ? -14.354 6.197 17.493 1.00 96.31 349 ASP A N 1
ATOM 2770 C CA . ASP A 1 349 ? -14.815 5.734 18.798 1.00 96.31 349 ASP A CA 1
ATOM 2771 C C . ASP A 1 349 ? -14.240 6.618 19.901 1.00 96.31 349 ASP A C 1
ATOM 2773 O O . ASP A 1 349 ? -13.102 6.453 20.331 1.00 96.31 349 ASP A O 1
ATOM 2777 N N . SER A 1 350 ? -15.045 7.582 20.341 1.00 94.75 350 SER A N 1
ATOM 2778 C CA . SER A 1 350 ? -14.743 8.482 21.456 1.00 94.75 350 SER A CA 1
ATOM 2779 C C . SER A 1 350 ? -15.477 8.092 22.745 1.00 94.75 350 SER A C 1
ATOM 2781 O O . SER A 1 350 ? -15.491 8.879 23.694 1.00 94.75 350 SER A O 1
ATOM 2783 N N . ARG A 1 351 ? -16.090 6.895 22.815 1.00 94.62 351 ARG A N 1
ATOM 2784 C CA . ARG A 1 351 ? -16.802 6.437 24.024 1.00 94.62 351 ARG A CA 1
ATOM 2785 C C . ARG A 1 351 ? -15.907 6.469 25.263 1.00 94.62 351 ARG A C 1
ATOM 2787 O O . ARG A 1 351 ? -16.382 7.002 26.266 1.00 94.62 351 ARG A O 1
ATOM 2794 N N . PRO A 1 352 ? -14.640 5.999 25.226 1.00 92.94 352 PRO A N 1
ATOM 2795 C CA . PRO A 1 352 ? -13.791 6.038 26.414 1.00 92.94 352 PRO A CA 1
ATOM 2796 C C . PRO A 1 352 ? -13.608 7.459 26.955 1.00 92.94 352 PRO A C 1
ATOM 2798 O O . PRO A 1 352 ? -13.859 7.694 28.133 1.00 92.94 352 PRO A O 1
ATOM 2801 N N . VAL A 1 353 ? -13.316 8.428 26.080 1.00 90.69 353 VAL A N 1
ATOM 2802 C CA . VAL A 1 353 ? -13.180 9.854 26.435 1.00 90.69 353 VAL A CA 1
ATOM 2803 C C . VAL A 1 353 ? -14.442 10.414 27.098 1.00 90.69 353 VAL A C 1
ATOM 2805 O O . VAL A 1 353 ? -14.356 11.091 28.117 1.00 90.69 353 VAL A O 1
ATOM 2808 N N . HIS A 1 354 ? -15.624 10.129 26.545 1.00 91.38 354 HIS A N 1
ATOM 2809 C CA . HIS A 1 354 ? -16.894 10.690 27.036 1.00 91.38 354 HIS A CA 1
ATOM 2810 C C . HIS A 1 354 ? -17.509 9.933 28.219 1.00 91.38 354 HIS A C 1
ATOM 2812 O O . HIS A 1 354 ? -18.464 10.424 28.820 1.00 91.38 354 HIS A O 1
ATOM 2818 N N . SER A 1 355 ? -17.004 8.737 28.523 1.00 88.06 355 SER A N 1
ATOM 2819 C CA . SER A 1 355 ? -17.429 7.924 29.672 1.00 88.06 355 SER A CA 1
ATOM 2820 C C . SER A 1 355 ? -16.529 8.092 30.900 1.00 88.06 355 SER A C 1
ATOM 2822 O O . SER A 1 355 ? -16.958 7.779 32.007 1.00 88.06 355 SER A O 1
ATOM 2824 N N . ALA A 1 356 ? -15.308 8.602 30.715 1.00 84.81 356 ALA A N 1
ATOM 2825 C CA . ALA A 1 356 ? -14.368 8.874 31.793 1.00 84.81 356 ALA A CA 1
ATOM 2826 C C . ALA A 1 356 ? -14.659 10.213 32.492 1.00 84.81 356 ALA A C 1
ATOM 2828 O O . ALA A 1 356 ? -15.153 11.171 31.889 1.00 84.81 356 ALA A O 1
ATOM 2829 N N . ALA A 1 357 ? -14.299 10.301 33.774 1.00 81.12 357 ALA A N 1
ATOM 2830 C CA . ALA A 1 357 ? -14.315 11.563 34.503 1.00 81.12 357 ALA A CA 1
ATOM 2831 C C . ALA A 1 357 ? -13.245 12.525 33.953 1.00 81.12 357 ALA A C 1
ATOM 2833 O O . ALA A 1 357 ? -12.125 12.120 33.642 1.00 81.12 357 ALA A O 1
ATOM 2834 N N . ALA A 1 358 ? -13.582 13.812 33.862 1.00 81.50 358 ALA A N 1
ATOM 2835 C CA . ALA A 1 358 ? -12.710 14.857 33.329 1.00 81.50 358 ALA A CA 1
ATOM 2836 C C . ALA A 1 358 ? -11.656 15.305 34.363 1.00 81.50 358 ALA A C 1
ATOM 2838 O O . ALA A 1 358 ? -11.725 16.408 34.902 1.00 81.50 358 ALA A O 1
ATOM 2839 N N . THR A 1 359 ? -10.716 14.423 34.703 1.00 82.94 359 THR A N 1
ATOM 2840 C CA . THR A 1 359 ? -9.769 14.628 35.816 1.00 82.94 359 THR A CA 1
ATOM 2841 C C . THR A 1 359 ? -8.444 15.270 35.401 1.00 82.94 359 THR A C 1
ATOM 2843 O O . THR A 1 359 ? -7.744 15.812 36.254 1.00 82.94 359 THR A O 1
ATOM 2846 N N . SER A 1 360 ? -8.098 15.252 34.109 1.00 86.19 360 SER A N 1
ATOM 2847 C CA . SER A 1 360 ? -6.862 15.832 33.568 1.00 86.19 360 SER A CA 1
ATOM 2848 C C . SER A 1 360 ? -7.144 16.935 32.531 1.00 86.19 360 SER A C 1
ATOM 2850 O O . SER A 1 360 ? -8.159 16.874 31.830 1.00 86.19 360 SER A O 1
ATOM 2852 N N . PRO A 1 361 ? -6.253 17.938 32.358 1.00 87.75 361 PRO A N 1
ATOM 2853 C CA . PRO A 1 361 ? -6.409 18.955 31.311 1.00 87.75 361 PRO A CA 1
ATOM 2854 C C . PRO A 1 361 ? -6.506 18.362 29.900 1.00 87.75 361 PRO A C 1
ATOM 2856 O O . PRO A 1 361 ? -7.281 18.846 29.079 1.00 87.75 361 PRO A O 1
ATOM 2859 N N . ALA A 1 362 ? -5.759 17.286 29.632 1.00 87.25 362 ALA A N 1
ATOM 2860 C CA . ALA A 1 362 ? -5.809 16.577 28.356 1.00 87.25 362 ALA A CA 1
ATOM 2861 C C . ALA A 1 362 ? -7.168 15.895 28.132 1.00 87.25 362 ALA A C 1
ATOM 2863 O O . ALA A 1 362 ? -7.703 15.949 27.026 1.00 87.25 362 ALA A O 1
ATOM 2864 N N . MET A 1 363 ? -7.758 15.305 29.178 1.00 88.75 363 MET A N 1
ATOM 2865 C CA . MET A 1 363 ? -9.104 14.736 29.108 1.00 88.75 363 MET A CA 1
ATOM 2866 C C . MET A 1 363 ? -10.158 15.810 28.831 1.00 88.75 363 MET A C 1
ATOM 2868 O O . MET A 1 363 ? -11.002 15.625 27.957 1.00 88.75 363 MET A O 1
ATOM 2872 N N . ILE A 1 364 ? -10.088 16.948 29.531 1.00 87.75 364 ILE A N 1
ATOM 2873 C CA . ILE A 1 364 ? -11.011 18.076 29.333 1.00 87.75 364 ILE A CA 1
ATOM 2874 C C . ILE A 1 364 ? -10.926 18.585 27.887 1.00 87.75 364 ILE A C 1
ATOM 2876 O O . ILE A 1 364 ? -11.952 18.722 27.219 1.00 87.75 364 ILE A O 1
ATOM 2880 N N . ASP A 1 365 ? -9.713 18.810 27.375 1.00 87.81 365 ASP A N 1
ATOM 2881 C CA . ASP A 1 365 ? -9.493 19.250 25.992 1.00 87.81 365 ASP A CA 1
ATOM 2882 C C . ASP A 1 365 ? -10.031 18.231 24.973 1.00 87.81 365 ASP A C 1
ATOM 2884 O O . ASP A 1 365 ? -10.708 18.593 24.004 1.00 87.81 365 ASP A O 1
ATOM 2888 N N . ALA A 1 366 ? -9.803 16.935 25.214 1.00 87.62 366 ALA A N 1
ATOM 2889 C CA . ALA A 1 366 ? -10.318 15.876 24.357 1.00 87.62 366 ALA A CA 1
ATOM 2890 C C . ALA A 1 366 ? -11.852 15.816 24.367 1.00 87.62 366 ALA A C 1
ATOM 2892 O O . ALA A 1 366 ? -12.453 15.717 23.297 1.00 87.62 366 ALA A O 1
ATOM 2893 N N . GLN A 1 367 ? -12.502 15.925 25.527 1.00 90.44 367 GLN A N 1
ATOM 2894 C CA . GLN A 1 367 ? -13.965 15.943 25.629 1.00 90.44 367 GLN A CA 1
ATOM 2895 C C . GLN A 1 367 ? -14.586 17.145 24.906 1.00 90.44 367 GLN A C 1
ATOM 2897 O O . GLN A 1 367 ? -15.648 17.011 24.301 1.00 90.44 367 GLN A O 1
ATOM 2902 N N . GLN A 1 368 ? -13.914 18.299 24.911 1.00 88.50 368 GLN A N 1
ATOM 2903 C CA . GLN A 1 368 ? -14.375 19.492 24.197 1.00 88.50 368 GLN A CA 1
ATOM 2904 C C . GLN A 1 368 ? -14.214 19.370 22.675 1.00 88.50 368 GLN A C 1
ATOM 2906 O O . GLN A 1 368 ? -15.098 19.773 21.920 1.00 88.50 368 GLN A O 1
ATOM 2911 N N . LYS A 1 369 ? -13.088 18.820 22.201 1.00 86.88 369 LYS A N 1
ATOM 2912 C CA . LYS A 1 369 ? -12.760 18.774 20.763 1.00 86.88 369 LYS A CA 1
ATOM 2913 C C . LYS A 1 369 ? -13.313 17.552 20.031 1.00 86.88 369 LYS A C 1
ATOM 2915 O O . LYS A 1 369 ? -13.511 17.603 18.812 1.00 86.88 369 LYS A O 1
ATOM 2920 N N . LYS A 1 370 ? -13.485 16.417 20.716 1.00 88.31 370 LYS A N 1
ATOM 2921 C CA . LYS A 1 370 ? -13.931 15.162 20.094 1.00 88.31 370 LYS A CA 1
ATOM 2922 C C . LYS A 1 370 ? -15.461 15.101 20.105 1.00 88.31 370 LYS A C 1
ATOM 2924 O O . LYS A 1 370 ? -16.062 15.197 21.172 1.00 88.31 370 LYS A O 1
ATOM 2929 N N . PRO A 1 371 ? -16.115 14.884 18.950 1.00 88.50 371 PRO A N 1
ATOM 2930 C CA . PRO A 1 371 ? -17.568 14.839 18.893 1.00 88.50 371 PRO A CA 1
ATOM 2931 C C . PRO A 1 371 ? -18.101 13.674 19.736 1.00 88.50 371 PRO A C 1
ATOM 2933 O O . PRO A 1 371 ? -17.499 12.595 19.793 1.00 88.50 371 PRO A O 1
ATOM 2936 N N . LYS A 1 372 ? -19.245 13.900 20.384 1.00 90.62 372 LYS A N 1
ATOM 2937 C CA . LYS A 1 372 ? -19.998 12.874 21.107 1.00 90.62 372 LYS A CA 1
ATOM 2938 C C . LYS A 1 372 ? -21.047 12.278 20.170 1.00 90.62 372 LYS A C 1
ATOM 2940 O O . LYS A 1 372 ? -22.215 12.650 20.214 1.00 90.62 372 LYS A O 1
ATOM 2945 N N . VAL A 1 373 ? -20.597 11.395 19.282 1.00 89.00 373 VAL A N 1
ATOM 2946 C CA . VAL A 1 373 ? -21.445 10.693 18.307 1.00 89.00 373 VAL A CA 1
ATOM 2947 C C . VAL A 1 373 ? -21.498 9.193 18.616 1.00 89.00 373 VAL A C 1
ATOM 2949 O O . VAL A 1 373 ? -20.529 8.653 19.156 1.00 89.00 373 VAL A O 1
ATOM 2952 N N . PRO A 1 374 ? -22.612 8.504 18.309 1.00 89.69 374 PRO A N 1
ATOM 2953 C CA . PRO A 1 374 ? -22.697 7.053 18.428 1.00 89.69 374 PRO A CA 1
ATOM 2954 C C . PRO A 1 374 ? -21.620 6.325 17.617 1.00 89.69 374 PRO A C 1
ATOM 2956 O O . PRO A 1 374 ? -21.259 6.732 16.514 1.00 89.69 374 PRO A O 1
ATOM 2959 N N . VAL A 1 375 ? -21.155 5.192 18.140 1.00 91.25 375 VAL A N 1
ATOM 2960 C CA . VAL A 1 375 ? -20.207 4.323 17.435 1.00 91.25 375 VAL A CA 1
ATOM 2961 C C . VAL A 1 375 ? -20.975 3.355 16.558 1.00 91.25 375 VAL A C 1
ATOM 2963 O O . VAL A 1 375 ? -21.610 2.423 17.050 1.00 91.25 375 VAL A O 1
ATOM 2966 N N . HIS A 1 376 ? -20.928 3.588 15.252 1.00 88.00 376 HIS A N 1
ATOM 2967 C CA . HIS A 1 376 ? -21.578 2.746 14.255 1.00 88.00 376 HIS A CA 1
ATOM 2968 C C . HIS A 1 376 ? -20.520 1.953 13.491 1.00 88.00 376 HIS A C 1
ATOM 2970 O O . HIS A 1 376 ? -19.890 2.464 12.568 1.00 88.00 376 HIS A O 1
ATOM 2976 N N . ALA A 1 377 ? -20.322 0.695 13.886 1.00 90.88 377 ALA A N 1
ATOM 2977 C CA . ALA A 1 377 ? -19.457 -0.236 13.175 1.00 90.88 377 ALA A CA 1
ATOM 2978 C C . ALA A 1 377 ? -20.115 -0.656 11.851 1.00 90.88 377 ALA A C 1
ATOM 2980 O O . ALA A 1 377 ? -20.947 -1.561 11.813 1.00 90.88 377 ALA A O 1
ATOM 2981 N N . VAL A 1 378 ? -19.737 0.008 10.760 1.00 92.62 378 VAL A N 1
ATOM 2982 C CA . VAL A 1 378 ? -20.227 -0.280 9.409 1.00 92.62 378 VAL A CA 1
ATOM 2983 C C . VAL A 1 378 ? -19.070 -0.317 8.421 1.00 92.62 378 VAL A C 1
ATOM 2985 O O . VAL A 1 378 ? -18.143 0.483 8.499 1.00 92.62 378 VAL A O 1
ATOM 2988 N N . MET A 1 379 ? -19.144 -1.251 7.480 1.00 94.06 379 MET A N 1
ATOM 2989 C CA . MET A 1 379 ? -18.180 -1.397 6.400 1.00 94.06 379 MET A CA 1
ATOM 2990 C C . MET A 1 379 ? -18.859 -0.976 5.097 1.00 94.06 379 MET A C 1
ATOM 2992 O O . MET A 1 379 ? -19.725 -1.685 4.593 1.00 94.06 379 MET A O 1
ATOM 2996 N N . THR A 1 380 ? -18.506 0.200 4.578 1.00 96.50 380 THR A N 1
ATOM 2997 C CA . THR A 1 380 ? -19.018 0.696 3.287 1.00 96.50 380 THR A CA 1
ATOM 2998 C C . THR A 1 380 ? -18.108 0.311 2.119 1.00 96.50 380 THR A C 1
ATOM 3000 O O . THR A 1 380 ? -18.580 0.244 0.991 1.00 96.50 380 THR A O 1
ATOM 3003 N N . ALA A 1 381 ? -16.842 -0.019 2.385 1.00 95.25 381 ALA A N 1
ATOM 3004 C CA . ALA A 1 381 ? -15.855 -0.484 1.412 1.00 95.25 381 ALA A CA 1
ATOM 3005 C C . ALA A 1 381 ? -14.861 -1.459 2.072 1.00 95.25 381 ALA A C 1
ATOM 3007 O O . ALA A 1 381 ? -14.961 -1.739 3.265 1.00 95.25 381 ALA A O 1
ATOM 3008 N N . ARG A 1 382 ? -13.920 -2.017 1.301 1.00 93.00 382 ARG A N 1
ATOM 3009 C CA . ARG A 1 382 ? -13.041 -3.117 1.755 1.00 93.00 382 ARG A CA 1
ATOM 3010 C C . ARG A 1 382 ? -11.925 -2.710 2.724 1.00 93.00 382 ARG A C 1
ATOM 3012 O O . ARG A 1 382 ? -11.191 -3.583 3.168 1.00 93.00 382 ARG A O 1
ATOM 3019 N N . GLN A 1 383 ? -11.791 -1.432 3.072 1.00 94.94 383 GLN A N 1
ATOM 3020 C CA . GLN A 1 383 ? -10.714 -0.909 3.920 1.00 94.94 383 GLN A CA 1
ATOM 3021 C C . GLN A 1 383 ? -11.247 -0.083 5.106 1.00 94.94 383 GLN A C 1
ATOM 3023 O O . GLN A 1 383 ? -10.948 1.115 5.218 1.00 94.94 383 GLN A O 1
ATOM 3028 N N . PRO A 1 384 ? -12.081 -0.670 5.985 1.00 95.12 384 PRO A N 1
ATOM 3029 C CA . PRO A 1 384 ? -12.711 0.084 7.061 1.00 95.12 384 PRO A CA 1
ATOM 3030 C C . PRO A 1 384 ? -11.658 0.649 8.021 1.00 95.12 384 PRO A C 1
ATOM 3032 O O . PRO A 1 384 ? -10.725 -0.053 8.405 1.00 95.12 384 PRO A O 1
ATOM 3035 N N . MET A 1 385 ? -11.828 1.907 8.431 1.00 96.94 385 MET A N 1
ATOM 3036 C CA . MET A 1 385 ? -10.901 2.602 9.327 1.00 96.94 385 MET A CA 1
ATOM 3037 C C . MET A 1 385 ? -11.563 2.900 10.670 1.00 96.94 385 MET A C 1
ATOM 3039 O O . MET A 1 385 ? -12.597 3.561 10.722 1.00 96.94 385 MET A O 1
ATOM 3043 N N . VAL A 1 386 ? -10.937 2.454 11.756 1.00 97.56 386 VAL A N 1
ATOM 3044 C CA . VAL A 1 386 ? -11.352 2.694 13.139 1.00 97.56 386 VAL A CA 1
ATOM 3045 C C . VAL A 1 386 ? -10.323 3.578 13.823 1.00 97.56 386 VAL A C 1
ATOM 3047 O O . VAL A 1 386 ? -9.139 3.258 13.871 1.00 97.56 386 VAL A O 1
ATOM 3050 N N . ARG A 1 387 ? -10.790 4.677 14.405 1.00 96.75 387 ARG A N 1
ATOM 3051 C CA . ARG A 1 387 ? -10.008 5.573 15.255 1.00 96.75 387 ARG A CA 1
ATOM 3052 C C . ARG A 1 387 ? -10.525 5.426 16.678 1.00 96.75 387 ARG A C 1
ATOM 3054 O O . ARG A 1 387 ? -11.540 6.029 17.030 1.00 96.75 387 ARG A O 1
ATOM 3061 N N . PHE A 1 388 ? -9.860 4.597 17.475 1.00 97.44 388 PHE A N 1
ATOM 3062 C CA . PHE A 1 388 ? -10.236 4.350 18.864 1.00 97.44 388 PHE A CA 1
ATOM 3063 C C . PHE A 1 388 ? -9.513 5.334 19.780 1.00 97.44 388 PHE A C 1
ATOM 3065 O O . PHE A 1 388 ? -8.287 5.304 19.897 1.00 97.44 388 PHE A O 1
ATOM 3072 N N . ILE A 1 389 ? -10.274 6.224 20.413 1.00 95.31 389 ILE A N 1
ATOM 3073 C CA . ILE A 1 389 ? -9.754 7.230 21.335 1.00 95.31 389 ILE A CA 1
ATOM 3074 C C . ILE A 1 389 ? -9.974 6.723 22.759 1.00 95.31 389 ILE A C 1
ATOM 3076 O O . ILE A 1 389 ? -11.064 6.865 23.313 1.00 95.31 389 ILE A O 1
ATOM 3080 N N . GLY A 1 390 ? -8.936 6.121 23.336 1.00 93.00 390 GLY A N 1
ATOM 3081 C CA . GLY A 1 390 ? -8.909 5.725 24.739 1.00 93.00 390 GLY A CA 1
ATOM 3082 C C . GLY A 1 390 ? -9.061 6.925 25.677 1.00 93.00 390 GLY A C 1
ATOM 3083 O O . GLY A 1 390 ? -8.878 8.075 25.277 1.00 93.00 390 GLY A O 1
ATOM 3084 N N . GLY A 1 391 ? -9.416 6.648 26.926 1.00 90.12 391 GLY A N 1
ATOM 3085 C CA . GLY A 1 391 ? -9.348 7.574 28.047 1.00 90.12 391 GLY A CA 1
ATOM 3086 C C . GLY A 1 391 ? -8.166 7.264 28.969 1.00 90.12 391 GLY A C 1
ATOM 3087 O O . GLY A 1 391 ? -7.280 6.486 28.612 1.00 90.12 391 GLY A O 1
ATOM 3088 N N . ASP A 1 392 ? -8.170 7.855 30.163 1.00 87.69 392 ASP A N 1
ATOM 3089 C CA . ASP A 1 392 ? -7.066 7.735 31.127 1.00 87.69 392 ASP A CA 1
ATOM 3090 C C . ASP A 1 392 ? -7.077 6.385 31.886 1.00 87.69 392 ASP A C 1
ATOM 3092 O O . ASP A 1 392 ? -6.052 5.968 32.422 1.00 87.69 392 ASP A O 1
ATOM 3096 N N . ASP A 1 393 ? -8.207 5.666 31.894 1.00 90.69 393 ASP A N 1
ATOM 3097 C CA . ASP A 1 393 ? -8.352 4.343 32.517 1.00 90.69 393 ASP A CA 1
ATOM 3098 C C . ASP A 1 393 ? -8.162 3.213 31.489 1.00 90.69 393 ASP A C 1
ATOM 3100 O O . ASP A 1 393 ? -9.014 2.966 30.631 1.00 90.69 393 ASP A O 1
ATOM 3104 N N . MET A 1 394 ? -7.040 2.497 31.596 1.00 92.19 394 MET A N 1
ATOM 3105 C CA . MET A 1 394 ? -6.684 1.399 30.693 1.00 92.19 394 MET A CA 1
ATOM 3106 C C . MET A 1 394 ? -7.586 0.165 30.838 1.00 92.19 394 MET A C 1
ATOM 3108 O O . MET A 1 394 ? -7.845 -0.512 29.840 1.00 92.19 394 MET A O 1
ATOM 3112 N N . ALA A 1 395 ? -8.105 -0.124 32.034 1.00 93.31 395 ALA A N 1
ATOM 3113 C CA . ALA A 1 395 ? -9.030 -1.240 32.229 1.00 93.31 395 ALA A CA 1
ATOM 3114 C C . ALA A 1 395 ? -10.367 -0.949 31.535 1.00 93.31 395 ALA A C 1
ATOM 3116 O O . ALA A 1 395 ? -10.875 -1.786 30.785 1.00 93.31 395 ALA A O 1
ATOM 3117 N N . HIS A 1 396 ? -10.869 0.276 31.696 1.00 94.19 396 HIS A N 1
ATOM 3118 C CA . HIS A 1 396 ? -12.079 0.738 31.018 1.00 94.19 396 HIS A CA 1
ATOM 3119 C C . HIS A 1 396 ? -11.908 0.807 29.492 1.00 94.19 396 HIS A C 1
ATOM 3121 O O . HIS A 1 396 ? -12.791 0.406 28.731 1.00 94.19 396 HIS A O 1
ATOM 3127 N N . ASN A 1 397 ? -10.732 1.240 29.019 1.00 95.31 397 ASN A N 1
ATOM 3128 C CA . ASN A 1 397 ? -10.384 1.199 27.596 1.00 95.31 397 ASN A CA 1
ATOM 3129 C C . ASN A 1 397 ? -10.488 -0.223 27.034 1.00 95.31 397 ASN A C 1
ATOM 3131 O O . ASN A 1 397 ? -11.103 -0.424 25.986 1.00 95.31 397 ASN A O 1
ATOM 3135 N N . ARG A 1 398 ? -9.919 -1.209 27.738 1.00 95.81 398 ARG A N 1
ATOM 3136 C CA . ARG A 1 398 ? -9.966 -2.625 27.352 1.00 95.81 398 ARG A CA 1
ATOM 3137 C C . ARG A 1 398 ? -11.396 -3.158 27.293 1.00 95.81 398 ARG A C 1
ATOM 3139 O O . ARG A 1 398 ? -11.738 -3.856 26.339 1.00 95.81 398 ARG A O 1
ATOM 3146 N N . GLU A 1 399 ? -12.242 -2.796 28.258 1.00 96.00 399 GLU A N 1
ATOM 3147 C CA . GLU A 1 399 ? -13.659 -3.173 28.267 1.00 96.00 399 GLU A CA 1
ATOM 3148 C C . GLU A 1 399 ? -14.394 -2.642 27.028 1.00 96.00 399 GLU A C 1
ATOM 3150 O O . GLU A 1 399 ? -14.982 -3.417 26.268 1.00 96.00 399 GLU A O 1
ATOM 3155 N N . LEU A 1 400 ? -14.303 -1.335 26.767 1.00 95.38 400 LEU A N 1
ATOM 3156 C CA . LEU A 1 400 ? -14.979 -0.700 25.631 1.00 95.38 400 LEU A CA 1
ATOM 3157 C C . LEU A 1 400 ? -14.435 -1.162 24.272 1.00 95.38 400 LEU A C 1
ATOM 3159 O O . LEU A 1 400 ? -15.181 -1.185 23.281 1.00 95.38 400 LEU A O 1
ATOM 3163 N N . PHE A 1 401 ? -13.160 -1.560 24.222 1.00 97.00 401 PHE A N 1
ATOM 3164 C CA . PHE A 1 401 ? -12.513 -2.078 23.022 1.00 97.00 401 PHE A CA 1
ATOM 3165 C C . PHE A 1 401 ? -12.968 -3.498 22.648 1.00 97.00 401 PHE A C 1
ATOM 3167 O O . PHE A 1 401 ? -12.855 -3.877 21.482 1.00 97.00 401 PHE A O 1
ATOM 3174 N N . ARG A 1 402 ? -13.559 -4.285 23.564 1.00 95.25 402 ARG A N 1
ATOM 3175 C CA . ARG A 1 402 ? -13.981 -5.675 23.272 1.00 95.25 402 ARG A CA 1
ATOM 3176 C C . ARG A 1 402 ? -14.888 -5.809 22.049 1.00 95.25 402 ARG A C 1
ATOM 3178 O O . ARG A 1 402 ? -14.796 -6.808 21.337 1.00 95.25 402 ARG A O 1
ATOM 3185 N N . VAL A 1 403 ? -15.747 -4.822 21.783 1.00 94.25 403 VAL A N 1
ATOM 3186 C CA . VAL A 1 403 ? -16.637 -4.852 20.607 1.00 94.25 403 VAL A CA 1
ATOM 3187 C C . VAL A 1 403 ? -15.844 -4.831 19.294 1.00 94.25 403 VAL A C 1
ATOM 3189 O O . VAL A 1 403 ? -16.248 -5.443 18.302 1.00 94.25 403 VAL A O 1
ATOM 3192 N N . TRP A 1 404 ? -14.681 -4.173 19.295 1.00 97.00 404 TRP A N 1
ATOM 3193 C CA . TRP A 1 404 ? -13.800 -4.085 18.139 1.00 97.00 404 TRP A CA 1
ATOM 3194 C C . TRP A 1 404 ? -13.057 -5.385 17.877 1.00 97.00 404 TRP A C 1
ATOM 3196 O O . TRP A 1 404 ? -12.852 -5.706 16.716 1.00 97.00 404 TRP A O 1
ATOM 3206 N N . LEU A 1 405 ? -12.750 -6.185 18.899 1.00 95.94 405 LEU A N 1
ATOM 3207 C CA . LEU A 1 405 ? -12.116 -7.496 18.716 1.00 95.94 405 LEU A CA 1
ATOM 3208 C C . LEU A 1 405 ? -12.943 -8.402 17.794 1.00 95.94 405 LEU A C 1
ATOM 3210 O O . LEU A 1 405 ? -12.424 -8.965 16.835 1.00 95.94 405 LEU A O 1
ATOM 3214 N N . GLN A 1 406 ? -14.253 -8.483 18.042 1.00 93.75 406 GLN A N 1
ATOM 3215 C CA . GLN A 1 406 ? -15.174 -9.264 17.210 1.00 93.75 406 GLN A CA 1
ATOM 3216 C C . GLN A 1 406 ? -15.376 -8.624 15.832 1.00 93.75 406 GLN A C 1
ATOM 3218 O O . GLN A 1 406 ? -15.418 -9.311 14.812 1.00 93.75 406 GLN A O 1
ATOM 3223 N N . THR A 1 407 ? -15.500 -7.296 15.799 1.00 95.56 407 THR A N 1
ATOM 3224 C CA . THR A 1 407 ? -15.786 -6.546 14.571 1.00 95.56 407 THR A CA 1
ATOM 3225 C C . THR A 1 407 ? -14.611 -6.582 13.594 1.00 95.56 407 THR A C 1
ATOM 3227 O O . THR A 1 407 ? -14.805 -6.898 12.423 1.00 95.56 407 THR A O 1
ATOM 3230 N N . LEU A 1 408 ? -13.394 -6.308 14.068 1.00 95.62 408 LEU A N 1
ATOM 3231 C CA . LEU A 1 408 ? -12.172 -6.318 13.263 1.00 95.62 408 LEU A CA 1
ATOM 3232 C C . LEU A 1 408 ? -11.879 -7.723 12.737 1.00 95.62 408 LEU A C 1
ATOM 3234 O O . LEU A 1 408 ? -11.609 -7.864 11.548 1.00 95.62 408 LEU A O 1
ATOM 3238 N N . ALA A 1 409 ? -12.024 -8.759 13.574 1.00 92.94 409 ALA A N 1
ATOM 3239 C CA . ALA A 1 409 ? -11.877 -10.150 13.144 1.00 92.94 409 ALA A CA 1
ATO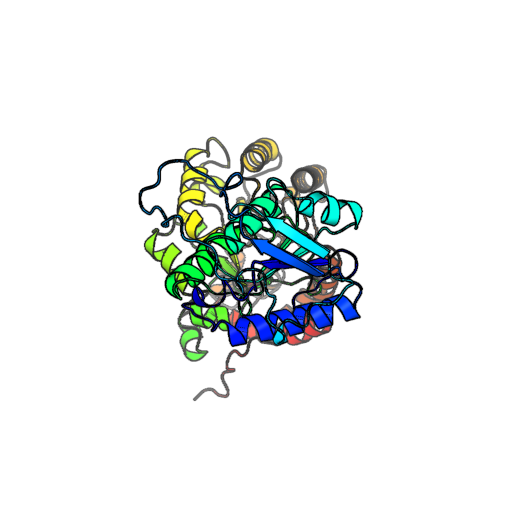M 3240 C C . ALA A 1 409 ? -12.890 -10.537 12.054 1.00 92.94 409 ALA A C 1
ATOM 3242 O O . ALA A 1 409 ? -12.553 -11.260 11.120 1.00 92.94 409 ALA A O 1
ATOM 3243 N N . LYS A 1 410 ? -14.127 -10.027 12.128 1.00 93.25 410 LYS A N 1
ATOM 3244 C CA . LYS A 1 410 ? -15.133 -10.227 11.078 1.00 93.25 410 LYS A CA 1
ATOM 3245 C C . LYS A 1 410 ? -14.784 -9.474 9.792 1.00 93.25 410 LYS A C 1
ATOM 3247 O O . LYS A 1 410 ? -14.891 -10.042 8.712 1.00 93.25 410 LYS A O 1
ATOM 3252 N N . TRP A 1 411 ? -14.400 -8.201 9.879 1.00 93.94 411 TRP A N 1
ATOM 3253 C CA . TRP A 1 411 ? -14.077 -7.390 8.697 1.00 93.94 411 TRP A CA 1
ATOM 3254 C C . TRP A 1 411 ? -12.853 -7.905 7.953 1.00 93.94 411 TRP A C 1
ATOM 3256 O O . TRP A 1 411 ? -12.869 -7.960 6.727 1.00 93.94 411 TRP A O 1
ATOM 3266 N N . HIS A 1 412 ? -11.851 -8.365 8.694 1.00 91.31 412 HIS A N 1
ATOM 3267 C CA . HIS A 1 412 ? -10.643 -8.996 8.175 1.00 91.31 412 HIS A CA 1
ATOM 3268 C C . HIS A 1 412 ? -10.910 -10.186 7.237 1.00 91.31 412 HIS A C 1
ATOM 3270 O O . HIS A 1 412 ? -10.179 -10.383 6.275 1.00 91.31 412 HIS A O 1
ATOM 3276 N N . GLN A 1 413 ? -12.019 -10.912 7.410 1.00 88.81 413 GLN A N 1
ATOM 3277 C CA . GLN A 1 413 ? -12.393 -12.016 6.510 1.00 88.81 413 GLN A CA 1
ATOM 3278 C C . GLN A 1 413 ? -12.702 -11.564 5.072 1.00 88.81 413 GLN A C 1
ATOM 3280 O O . GLN A 1 413 ? -12.727 -12.385 4.160 1.00 88.81 413 GLN A O 1
ATOM 3285 N N . SER A 1 414 ? -13.000 -10.278 4.864 1.00 85.75 414 SER A N 1
ATOM 3286 C CA . SER A 1 414 ? -13.504 -9.748 3.585 1.00 85.75 414 SER A CA 1
ATOM 3287 C C . SER A 1 414 ? -12.900 -8.396 3.186 1.00 85.75 414 SER A C 1
ATOM 3289 O O . SER A 1 414 ? -13.296 -7.809 2.176 1.00 85.75 414 SER A O 1
ATOM 3291 N N . GLY A 1 415 ? -11.938 -7.904 3.966 1.00 90.50 415 GLY A N 1
ATOM 3292 C CA . GLY A 1 415 ? -11.336 -6.588 3.821 1.00 90.50 415 GLY A CA 1
ATOM 3293 C C . GLY A 1 415 ? -10.069 -6.439 4.659 1.00 90.50 415 GLY A C 1
ATOM 3294 O O . GLY A 1 415 ? -9.634 -7.367 5.332 1.00 90.50 415 GLY A O 1
ATOM 3295 N N . THR A 1 416 ? -9.489 -5.245 4.621 1.00 93.44 416 THR A N 1
ATOM 3296 C CA . THR A 1 416 ? -8.220 -4.885 5.264 1.00 93.44 416 THR A CA 1
ATOM 3297 C C . THR A 1 416 ? -8.495 -3.761 6.263 1.00 93.44 416 THR A C 1
ATOM 3299 O O . THR A 1 416 ? -8.568 -2.595 5.865 1.00 93.44 416 THR A O 1
ATOM 3302 N N . PRO A 1 417 ? -8.734 -4.075 7.548 1.00 95.06 417 PRO A N 1
ATOM 3303 C CA . PRO A 1 417 ? -9.043 -3.056 8.537 1.00 95.06 417 PRO A CA 1
ATOM 3304 C C . PRO A 1 417 ? -7.836 -2.157 8.836 1.00 95.06 417 PRO A C 1
ATOM 3306 O O . PRO A 1 417 ? -6.693 -2.614 8.871 1.00 95.06 417 PRO A O 1
ATOM 3309 N N . TRP A 1 418 ? -8.119 -0.890 9.124 1.00 96.81 418 TRP A N 1
ATOM 3310 C CA . TRP A 1 418 ? -7.166 0.087 9.645 1.00 96.81 418 TRP A CA 1
ATOM 3311 C C . TRP A 1 418 ? -7.575 0.453 11.067 1.00 96.81 418 TRP A C 1
ATOM 3313 O O . TRP A 1 418 ? -8.722 0.836 11.299 1.00 96.81 418 TRP A O 1
ATOM 3323 N N . LEU A 1 419 ? -6.656 0.348 12.018 1.00 97.56 419 LEU A N 1
ATOM 3324 C CA . LEU A 1 419 ? -6.883 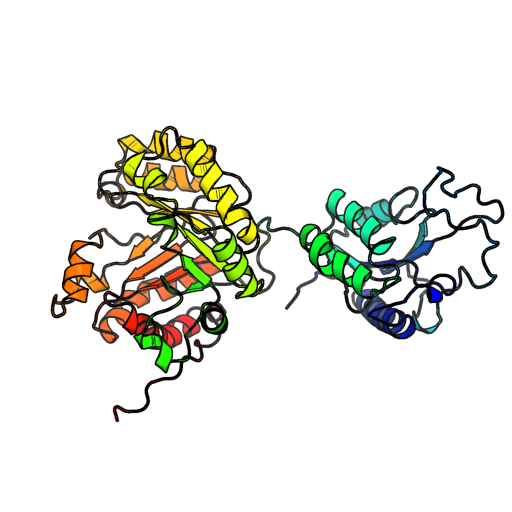0.668 13.420 1.00 97.56 419 LEU A CA 1
ATOM 3325 C C . LEU A 1 419 ? -5.868 1.709 13.887 1.00 97.56 419 LEU A C 1
ATOM 3327 O O . LEU A 1 419 ? -4.669 1.447 13.945 1.00 97.56 419 LEU A O 1
ATOM 3331 N N . PHE A 1 420 ? -6.365 2.870 14.299 1.00 97.56 420 PHE A N 1
ATOM 3332 C CA . PHE A 1 420 ? -5.559 3.908 14.925 1.00 97.56 420 PHE A CA 1
ATOM 3333 C C . PHE A 1 420 ? -5.903 4.018 16.402 1.00 97.56 420 PHE A C 1
ATOM 3335 O O . PHE A 1 420 ? -7.048 4.305 16.767 1.00 97.56 420 PHE A O 1
ATOM 3342 N N . LEU A 1 421 ? -4.901 3.776 17.246 1.00 96.94 421 LEU A N 1
ATOM 3343 C CA . LEU A 1 421 ? -5.017 3.855 18.697 1.00 96.94 421 LEU A CA 1
ATOM 3344 C C . LEU A 1 421 ? -4.574 5.237 19.171 1.00 96.94 421 LEU A C 1
ATOM 3346 O O . LEU A 1 421 ? -3.471 5.700 18.888 1.00 96.94 421 LEU A O 1
ATOM 3350 N N . HIS A 1 422 ? -5.462 5.908 19.888 1.00 94.88 422 HIS A N 1
ATOM 3351 C CA . HIS A 1 422 ? -5.307 7.295 20.292 1.00 94.88 422 HIS A CA 1
ATOM 3352 C C . HIS A 1 422 ? -5.585 7.422 21.787 1.00 94.88 422 HIS A C 1
ATOM 3354 O O . HIS A 1 422 ? -6.402 6.692 22.340 1.00 94.88 422 HIS A O 1
ATOM 3360 N N . THR A 1 423 ? -4.975 8.410 22.423 1.00 93.00 423 THR A N 1
ATOM 3361 C CA . THR A 1 423 ? -5.279 8.830 23.798 1.00 93.00 423 THR A CA 1
ATOM 3362 C C . THR A 1 423 ? -5.478 10.352 23.838 1.00 93.00 423 THR A C 1
ATOM 3364 O O . THR A 1 423 ? -5.156 11.020 22.843 1.00 93.00 423 THR A O 1
ATOM 3367 N N . PRO A 1 424 ? -6.026 10.921 24.932 1.00 90.19 424 PRO A N 1
ATOM 3368 C CA . PRO A 1 424 ? -6.189 12.365 25.096 1.00 90.19 424 PRO A CA 1
ATOM 3369 C C . PRO A 1 424 ? -4.830 13.075 25.142 1.00 90.19 424 PRO A C 1
ATOM 3371 O O . PRO A 1 424 ? -4.584 13.976 24.345 1.00 90.19 424 PRO A O 1
ATOM 3374 N N . ASP A 1 425 ? -3.917 12.604 26.001 1.00 90.38 425 ASP A N 1
ATOM 3375 C CA . ASP A 1 425 ? -2.478 12.881 25.894 1.00 90.38 425 ASP A CA 1
ATOM 3376 C C . ASP A 1 425 ? -1.830 11.732 25.122 1.00 90.38 425 ASP A C 1
ATOM 3378 O O . ASP A 1 425 ? -1.759 10.593 25.598 1.00 90.38 425 ASP A O 1
ATOM 3382 N N . ILE A 1 426 ? -1.356 12.036 23.915 1.00 90.06 426 ILE A N 1
ATOM 3383 C CA . ILE A 1 426 ? -0.793 11.052 22.993 1.00 90.06 426 ILE A CA 1
ATOM 3384 C C . ILE A 1 426 ? 0.437 10.332 23.556 1.00 90.06 426 ILE A C 1
ATOM 3386 O O . ILE A 1 426 ? 0.743 9.215 23.148 1.00 90.06 426 ILE A O 1
ATOM 3390 N N . ALA A 1 427 ? 1.095 10.906 24.565 1.00 89.75 427 ALA A N 1
ATOM 3391 C CA . ALA A 1 427 ? 2.174 10.254 25.290 1.00 89.75 427 ALA A CA 1
ATOM 3392 C C . ALA A 1 427 ? 1.828 8.846 25.794 1.00 89.75 427 ALA A C 1
ATOM 3394 O O . ALA A 1 427 ? 2.726 8.011 25.886 1.00 89.75 427 ALA A O 1
ATOM 3395 N N . PHE A 1 428 ? 0.554 8.595 26.111 1.00 91.56 428 PHE A N 1
ATOM 3396 C CA . PHE A 1 428 ? 0.068 7.333 26.669 1.00 91.56 428 PHE A CA 1
ATOM 3397 C C . PHE A 1 428 ? -0.398 6.315 25.621 1.00 91.56 428 PHE A C 1
ATOM 3399 O O . PHE A 1 428 ? -0.760 5.201 25.995 1.00 91.56 428 PHE A O 1
ATOM 3406 N N . ALA A 1 429 ? -0.362 6.632 24.323 1.00 93.06 429 ALA A N 1
ATOM 3407 C CA . ALA A 1 429 ? -0.764 5.673 23.295 1.00 93.06 429 ALA A CA 1
ATOM 3408 C C . ALA A 1 429 ? 0.042 4.358 23.306 1.00 93.06 429 ALA A C 1
ATOM 3410 O O . ALA A 1 429 ? -0.588 3.316 23.151 1.00 93.06 429 ALA A O 1
ATOM 3411 N N . PRO A 1 430 ? 1.367 4.334 23.570 1.00 91.38 430 PRO A N 1
ATOM 3412 C CA . PRO A 1 430 ? 2.088 3.071 23.754 1.00 91.38 430 PRO A CA 1
ATOM 3413 C C . PRO A 1 430 ? 1.533 2.206 24.898 1.00 91.38 430 PRO A C 1
ATOM 3415 O O . PRO A 1 430 ? 1.390 1.001 24.741 1.00 91.38 430 PRO A O 1
ATOM 3418 N N . ALA A 1 431 ? 1.125 2.811 26.020 1.00 91.31 431 ALA A N 1
ATOM 3419 C CA . ALA A 1 431 ? 0.505 2.067 27.121 1.00 91.31 431 ALA A CA 1
ATOM 3420 C C . ALA A 1 431 ? -0.871 1.497 26.730 1.00 91.31 431 ALA A C 1
ATOM 3422 O O . ALA A 1 431 ? -1.236 0.395 27.145 1.00 91.31 431 ALA A O 1
ATOM 3423 N N . LEU A 1 432 ? -1.630 2.223 25.900 1.00 94.56 432 LEU A N 1
ATOM 3424 C CA . LEU A 1 432 ? -2.882 1.724 25.331 1.00 94.56 432 LEU A CA 1
ATOM 3425 C C . LEU A 1 432 ? -2.636 0.548 24.373 1.00 94.56 432 LEU A C 1
ATOM 3427 O O . LEU A 1 432 ? -3.360 -0.443 24.436 1.00 94.56 432 LEU A O 1
ATOM 3431 N N . VAL A 1 433 ? -1.609 0.635 23.521 1.00 94.44 433 VAL A N 1
ATOM 3432 C CA . VAL A 1 433 ? -1.174 -0.463 22.640 1.00 94.44 433 VAL A CA 1
ATOM 3433 C C . VAL A 1 433 ? -0.874 -1.707 23.474 1.00 94.44 433 VAL A C 1
ATOM 3435 O O . VAL A 1 433 ? -1.502 -2.739 23.246 1.00 94.44 433 VAL A O 1
ATOM 3438 N N . ASP A 1 434 ? -0.017 -1.594 24.490 1.00 91.12 434 ASP A N 1
ATOM 3439 C CA . ASP A 1 434 ? 0.344 -2.705 25.382 1.00 91.12 434 ASP A CA 1
ATOM 3440 C C . ASP A 1 434 ? -0.880 -3.331 26.062 1.00 91.12 434 ASP A C 1
ATOM 3442 O O . ASP A 1 434 ? -1.004 -4.554 26.147 1.00 91.12 434 ASP A O 1
ATOM 3446 N N . THR A 1 435 ? -1.817 -2.490 26.508 1.00 94.06 435 THR A N 1
ATOM 3447 C CA . THR A 1 435 ? -3.051 -2.926 27.176 1.00 94.06 435 THR A CA 1
ATOM 3448 C C . THR A 1 435 ? -3.943 -3.762 26.255 1.00 94.06 435 THR A C 1
ATOM 3450 O O . THR A 1 435 ? -4.561 -4.730 26.701 1.00 94.06 435 THR A O 1
ATOM 3453 N N . LEU A 1 436 ? -4.047 -3.383 24.978 1.00 95.94 436 LEU A N 1
ATOM 3454 C CA . LEU A 1 436 ? -5.009 -3.965 24.040 1.00 95.94 436 LEU A CA 1
ATOM 3455 C C . LEU A 1 436 ? -4.419 -5.082 23.171 1.00 95.94 436 LEU A C 1
ATOM 3457 O O . LEU A 1 436 ? -5.171 -5.930 22.687 1.00 95.94 436 LEU A O 1
ATOM 3461 N N . TRP A 1 437 ? -3.098 -5.111 22.959 1.00 93.44 437 TRP A N 1
ATOM 3462 C CA . TRP A 1 437 ? -2.492 -5.972 21.937 1.00 93.44 437 TRP A CA 1
ATOM 3463 C C . TRP A 1 437 ? -2.687 -7.464 22.196 1.00 93.44 437 TRP A C 1
ATOM 3465 O O . TRP A 1 437 ? -2.923 -8.229 21.262 1.00 93.44 437 TRP A O 1
ATOM 3475 N N . GLY A 1 438 ? -2.609 -7.892 23.459 1.00 92.19 438 GLY A N 1
ATOM 3476 C CA . GLY A 1 438 ? -2.808 -9.295 23.827 1.00 92.19 438 GLY A CA 1
ATOM 3477 C C . GLY A 1 438 ? -4.184 -9.814 23.404 1.00 92.19 438 GLY A C 1
ATOM 3478 O O . GLY A 1 438 ? -4.282 -10.868 22.773 1.00 92.19 438 GLY A O 1
ATOM 3479 N N . ASP A 1 439 ? -5.229 -9.032 23.681 1.00 95.19 439 ASP A N 1
ATOM 3480 C CA . ASP A 1 439 ? -6.605 -9.346 23.293 1.00 95.19 439 ASP A CA 1
ATOM 3481 C C . ASP A 1 439 ? -6.805 -9.239 21.779 1.00 95.19 439 ASP A C 1
ATOM 3483 O O . ASP A 1 439 ? -7.464 -10.091 21.179 1.00 95.19 439 ASP A O 1
ATOM 3487 N N . LEU A 1 440 ? -6.209 -8.217 21.154 1.00 94.69 440 LEU A N 1
ATOM 3488 C CA . LEU A 1 440 ? -6.265 -8.014 19.709 1.00 94.69 440 LEU A CA 1
ATOM 3489 C C . LEU A 1 440 ? -5.660 -9.200 18.960 1.00 94.69 440 LEU A C 1
ATOM 3491 O O . LEU A 1 440 ? -6.316 -9.751 18.086 1.00 94.69 440 LEU A O 1
ATOM 3495 N N . ARG A 1 441 ? -4.461 -9.648 19.344 1.00 92.56 441 ARG A N 1
ATOM 3496 C CA . ARG A 1 441 ? -3.793 -10.809 18.743 1.00 92.56 441 ARG A CA 1
ATOM 3497 C C . ARG A 1 441 ? -4.565 -12.106 18.981 1.00 92.56 441 ARG A C 1
ATOM 3499 O O . ARG A 1 441 ? -4.591 -12.963 18.105 1.00 92.56 441 ARG A O 1
ATOM 3506 N N . ALA A 1 442 ? -5.190 -12.265 20.149 1.00 92.19 442 ALA A N 1
ATOM 3507 C CA . ALA A 1 442 ? -6.001 -13.445 20.446 1.00 92.19 442 ALA A CA 1
ATOM 3508 C C . ALA A 1 442 ? -7.258 -13.523 19.561 1.00 92.19 442 ALA A C 1
ATOM 3510 O O . ALA A 1 442 ? -7.615 -14.604 19.101 1.00 92.19 442 ALA A O 1
ATOM 3511 N N . ALA A 1 443 ? -7.914 -12.387 19.306 1.00 93.19 443 ALA A N 1
ATOM 3512 C CA . ALA A 1 443 ? -9.082 -12.318 18.428 1.00 93.19 443 ALA A CA 1
ATOM 3513 C C . ALA A 1 443 ? -8.715 -12.291 16.934 1.00 93.19 443 ALA A C 1
ATOM 3515 O O . ALA A 1 443 ? -9.476 -12.780 16.101 1.00 93.19 443 ALA A O 1
ATOM 3516 N N . LEU A 1 444 ? -7.559 -11.716 16.602 1.00 90.31 444 LEU A N 1
ATOM 3517 C CA . LEU A 1 444 ? -7.066 -11.510 15.249 1.00 90.31 444 LEU A CA 1
ATOM 3518 C C . LEU A 1 444 ? -5.548 -11.776 15.186 1.00 90.31 444 LEU A C 1
ATOM 3520 O O . LEU A 1 444 ? -4.747 -10.844 15.298 1.00 90.31 444 LEU A O 1
ATOM 3524 N N . PRO A 1 445 ? -5.127 -13.036 14.962 1.00 87.62 445 PRO A N 1
ATOM 3525 C CA . PRO A 1 445 ? -3.708 -13.402 14.906 1.00 87.62 445 PRO A CA 1
ATOM 3526 C C . PRO A 1 445 ? -2.896 -12.645 13.844 1.00 87.62 445 PRO A C 1
ATOM 3528 O O . PRO A 1 445 ? -1.695 -12.453 14.021 1.00 87.62 445 PRO A O 1
ATOM 3531 N N . ALA A 1 446 ? -3.552 -12.159 12.782 1.00 85.00 446 ALA A N 1
ATOM 3532 C CA . ALA A 1 446 ? -2.943 -11.341 11.730 1.00 85.00 446 ALA A CA 1
ATOM 3533 C C . ALA A 1 446 ? -2.384 -9.992 12.226 1.00 85.00 446 ALA A C 1
ATOM 3535 O O . ALA A 1 446 ? -1.577 -9.385 11.532 1.00 85.00 446 ALA A O 1
ATOM 3536 N N . ALA A 1 447 ? -2.758 -9.535 13.430 1.00 84.44 447 ALA A N 1
ATOM 3537 C CA . ALA A 1 447 ? -2.119 -8.381 14.068 1.00 84.44 447 ALA A CA 1
ATOM 3538 C C . ALA A 1 447 ? -0.622 -8.616 14.344 1.00 84.44 447 ALA A C 1
ATOM 3540 O O . ALA A 1 447 ? 0.140 -7.661 14.443 1.00 84.44 447 ALA A O 1
ATOM 3541 N N . GLY A 1 448 ? -0.186 -9.876 14.444 1.00 84.56 448 GLY A N 1
ATOM 3542 C CA . GLY A 1 448 ? 1.211 -10.225 14.668 1.00 84.56 448 GLY A CA 1
ATOM 3543 C C . GLY A 1 448 ? 1.680 -9.996 16.107 1.00 84.56 448 GLY A C 1
ATOM 3544 O O . GLY A 1 448 ? 0.897 -9.935 17.063 1.00 84.56 448 GLY A O 1
ATOM 3545 N N . ASN A 1 449 ? 2.999 -9.938 16.279 1.00 81.31 449 ASN A N 1
ATOM 3546 C CA . ASN A 1 449 ? 3.615 -9.732 17.587 1.00 81.31 449 ASN A CA 1
ATOM 3547 C C . ASN A 1 449 ? 3.379 -8.311 18.096 1.00 81.31 449 ASN A C 1
ATOM 3549 O O . ASN A 1 449 ? 3.273 -7.377 17.309 1.00 81.31 449 ASN A O 1
ATOM 3553 N N . ALA A 1 450 ? 3.317 -8.168 19.423 1.00 78.56 450 ALA A N 1
ATOM 3554 C CA . ALA A 1 450 ? 3.254 -6.852 20.044 1.00 78.56 450 ALA A CA 1
ATOM 3555 C C . ALA A 1 450 ? 4.450 -6.004 19.592 1.00 78.56 450 ALA A C 1
ATOM 3557 O O . ALA A 1 450 ? 5.568 -6.536 19.531 1.00 78.56 450 ALA A O 1
ATOM 3558 N N . PRO A 1 451 ? 4.240 -4.709 19.299 1.00 81.00 451 PRO A N 1
ATOM 3559 C CA . PRO A 1 451 ? 5.335 -3.786 19.077 1.00 81.00 451 PRO A CA 1
ATOM 3560 C C . PRO A 1 451 ? 6.315 -3.893 20.246 1.00 81.00 451 PRO A C 1
ATOM 3562 O O . PRO A 1 451 ? 5.915 -3.786 21.402 1.00 81.00 451 PRO A O 1
ATOM 3565 N N . SER A 1 452 ? 7.594 -4.150 19.963 1.00 73.31 452 SER A N 1
ATOM 3566 C CA . SER A 1 452 ? 8.634 -4.285 20.996 1.00 73.31 452 SER A CA 1
ATOM 3567 C C . SER A 1 452 ? 9.034 -2.917 21.555 1.00 73.31 452 SER A C 1
ATOM 3569 O O . SER A 1 452 ? 10.176 -2.488 21.414 1.00 73.31 452 SER A O 1
ATOM 3571 N N . ILE A 1 453 ? 8.071 -2.196 22.127 1.00 71.56 453 ILE A N 1
ATOM 3572 C CA . ILE A 1 453 ? 8.273 -0.884 22.733 1.00 71.56 453 ILE A CA 1
ATOM 3573 C C . ILE A 1 453 ? 8.768 -1.131 24.167 1.00 71.56 453 ILE A C 1
ATOM 3575 O O . ILE A 1 453 ? 8.078 -1.806 24.933 1.00 71.56 453 ILE A O 1
ATOM 3579 N N . PRO A 1 454 ? 9.958 -0.640 24.555 1.00 59.78 454 PRO A N 1
ATOM 3580 C CA . PRO A 1 454 ? 10.488 -0.840 25.897 1.00 59.78 454 PRO A CA 1
ATOM 3581 C C . PRO A 1 454 ? 9.504 -0.341 26.956 1.00 59.78 454 PRO A C 1
ATOM 3583 O O . PRO A 1 454 ? 9.097 0.821 26.937 1.00 59.78 454 PRO A O 1
ATOM 3586 N N . GLN A 1 455 ? 9.138 -1.201 27.904 1.00 57.28 455 GLN A N 1
ATOM 3587 C CA . GLN A 1 455 ? 8.356 -0.776 29.058 1.00 57.28 455 GLN A CA 1
ATOM 3588 C C . GLN A 1 455 ? 9.260 -0.045 30.044 1.00 57.28 455 GLN A C 1
ATOM 3590 O O . GLN A 1 455 ? 10.401 -0.441 30.283 1.00 57.28 455 GLN A O 1
ATOM 3595 N N . GLN A 1 456 ? 8.744 1.024 30.646 1.00 47.72 456 GLN A N 1
ATOM 3596 C CA . GLN A 1 456 ? 9.439 1.696 31.735 1.00 47.72 456 GLN A CA 1
ATOM 3597 C C . GLN A 1 456 ? 9.413 0.779 32.970 1.00 47.72 456 GLN A C 1
ATOM 3599 O O . GLN A 1 456 ? 8.491 0.834 33.781 1.00 47.72 456 GLN A O 1
ATOM 3604 N N . SER A 1 457 ? 10.412 -0.091 33.112 1.00 38.69 457 SER A N 1
ATOM 3605 C CA . SER A 1 457 ? 10.635 -0.846 34.341 1.00 38.69 457 SER A CA 1
ATOM 3606 C C . SER A 1 457 ? 11.250 0.089 35.386 1.00 38.69 457 SER A C 1
ATOM 3608 O O . SER A 1 457 ? 12.459 0.306 35.405 1.00 38.69 457 SER A O 1
ATOM 3610 N N . SER A 1 458 ? 10.384 0.616 36.254 1.00 37.62 458 SER A N 1
ATOM 3611 C CA . SER A 1 458 ? 10.643 1.466 37.428 1.00 37.62 458 SER A CA 1
ATOM 3612 C C . SER A 1 458 ? 10.938 2.955 37.185 1.00 37.62 458 SER A C 1
ATOM 3614 O O . SER A 1 458 ? 11.675 3.358 36.287 1.00 37.62 458 SER A O 1
ATOM 3616 N N . LEU A 1 459 ? 10.292 3.771 38.025 1.00 38.75 459 LEU A N 1
ATOM 3617 C CA . LEU A 1 459 ? 10.626 5.163 38.303 1.00 38.75 459 LEU A CA 1
ATOM 3618 C C . LEU A 1 459 ? 11.894 5.167 39.163 1.00 38.75 459 LEU A C 1
ATOM 3620 O O . LEU A 1 459 ? 11.823 4.814 40.339 1.00 38.75 459 LEU A O 1
ATOM 3624 N N . PHE A 1 460 ? 13.015 5.572 38.580 1.00 34.31 460 PHE A N 1
ATOM 3625 C CA . PHE A 1 460 ? 14.125 6.164 39.317 1.00 34.31 460 PHE A CA 1
ATOM 3626 C C . PHE A 1 460 ? 14.437 7.521 38.703 1.00 34.31 460 PHE A C 1
ATOM 3628 O O . PHE A 1 460 ? 14.407 7.614 37.450 1.00 34.31 460 PHE A O 1
#

InterPro domains:
  IPR000868 Isochorismatase-like domain [PF00857] (9-173)
  IPR002763 Protein of unknown function DUF72 [PF01904] (209-436)
  IPR002763 Protein of unknown function DUF72 [PTHR30348] (185-452)
  IPR036380 Isochorismatase-like superfamily [G3DSA:3.40.50.850] (1-177)
  IPR036380 Isochorismatase-like superfamily [SSF52499] (4-174)
  IPR036520 UPF0759 superfamily [G3DSA:3.20.20.410] (182-443)
  IPR036520 UPF0759 superfamily [SSF117396] (188-440)

Radius of gyration: 27.37 Å; Cα contacts (8 Å, |Δi|>4): 837; chains: 1; bounding box: 63×59×82 Å

Sequence (460 aa):
MLELNAKNTALVVIDLQEGILPFAGGPHRADEVVARAARLADKCRQQGSPVIMVRVGWSADFAEALKQPVDAQAGAHTLPENWWTYPATLGKQESDIEVTKRQWGAFYGTDLELQLRRRGIDTIILCGISTNIGVESTARNAWELGFNLVIAEDACSAASAEQHQSSMTHIFPAHRPGAQYRGDPHGAMIYIGLPQWSHPKWVRLGITSLEEYARHFNCVEGNTTLYALPKPEIVARWYEQTHDDFRFCFKFPATISHQAALRHCDELSSEFFARLAPLASRIGQYWLQLPATFGPRDLPALWHFLDGLPKDFSYGVEVRHPEFFAKGEAEQQLNRGLHERNVNRVILDSRPVHSAAATSPAMIDAQQKKPKVPVHAVMTARQPMVRFIGGDDMAHNRELFRVWLQTLAKWHQSGTPWLFLHTPDIA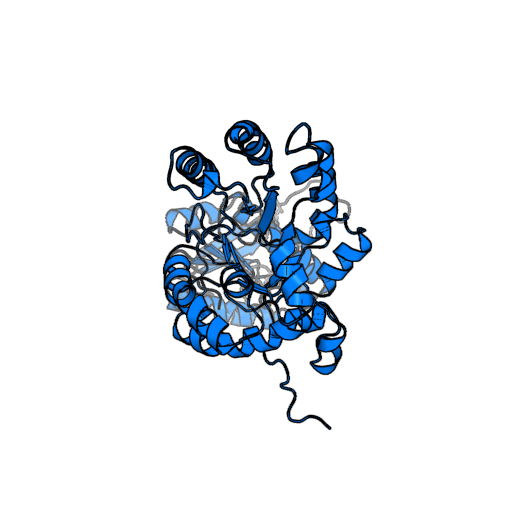FAPALVDTLWGDLRAALPAAGNAPSIPQQSSLF

Solvent-accessible surface area (backbone atoms only — not comparable to full-atom values): 24887 Å² total; per-residue (Å²): 113,96,70,77,61,45,77,30,28,29,41,40,38,30,29,71,18,58,59,44,42,83,52,34,58,8,79,33,48,44,69,55,19,38,50,45,45,21,54,51,46,53,53,30,54,77,56,69,13,55,41,34,48,34,40,67,63,65,58,98,80,45,78,64,48,86,80,76,90,60,97,82,67,77,78,96,63,85,77,57,95,53,31,81,40,63,48,76,72,41,62,84,56,91,87,43,45,79,42,70,20,54,57,55,32,54,50,68,94,43,61,50,61,58,55,36,55,78,60,56,38,49,32,37,40,39,30,24,46,32,32,64,45,28,38,37,42,29,48,54,51,40,35,77,74,67,34,40,49,42,73,44,64,76,20,24,16,6,73,31,42,66,52,27,47,48,32,62,69,71,44,48,63,73,45,27,77,67,85,67,90,65,80,57,69,50,77,39,59,53,41,45,26,28,65,60,54,66,50,84,78,31,44,87,44,62,26,72,36,57,44,49,30,50,77,52,30,46,28,36,39,39,59,58,35,32,83,46,80,70,54,61,72,55,46,51,48,54,48,73,39,46,60,87,80,34,24,42,26,37,37,50,32,40,63,42,40,62,71,43,55,42,48,94,39,65,68,62,50,50,51,55,48,63,51,44,49,89,40,54,90,32,54,56,35,43,27,41,65,41,45,60,82,57,47,74,90,46,47,68,38,51,50,57,43,61,71,71,48,76,83,92,62,46,44,31,40,29,81,55,25,68,58,61,66,63,83,41,68,52,23,51,52,51,49,48,58,28,34,78,67,56,24,12,41,38,34,58,37,41,61,38,40,73,71,48,79,74,82,43,75,42,44,46,52,39,52,72,72,48,73,95,63,79,76,70,95,59,73,34,26,56,53,28,35,40,39,42,32,32,38,94,48,64,69,60,31,46,60,70,44,51,65,50,37,60,49,51,42,55,44,36,77,75,24,36,39,34,41,32,48,37,33,53,54,61,80,48,26,65,60,52,49,66,67,40,41,65,59,40,28,72,54,29,61,58,63,52,74,72,56,86,62,63,74,86,82,71,93,126

Mean predicted aligned error: 14.85 Å

Secondary structure (DSSP, 8-state):
-----GGGEEEEEE--STTTGGG--BSS-HHHHHHHHHHHHHHHHHTT--EEEEEE---TT-TTS-----TTPPP--PPPTTTTPPPGGG---TTSEEEEESSSSSSTTSSHHHHHHHTT--EEEEEEE-IIIIIHHHHHHHHHTT-EEEEEEEEEEBSSHHHH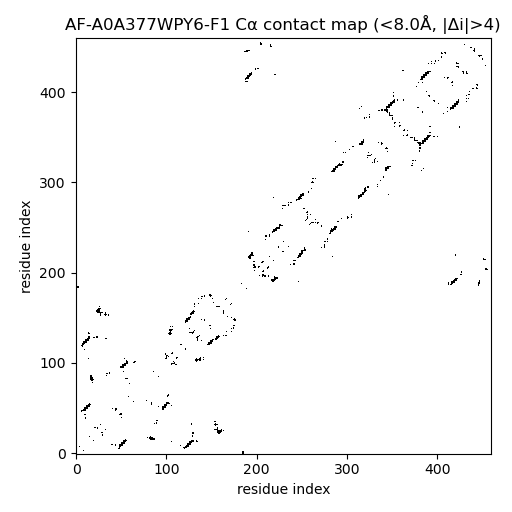HHIIIIIHHHHS--S-----SSS---EEEES-S--GGGGGGT--SHHHHHTT-SEEEE-HHHH-PPPHHHHHHHHHTS-TT-EEEEEPPHIIIIISTTSS-HHHHHHHHHHHGGGGGGEEEEEEE--TT--GGGHHHHHHHHHTS-TTS-EEEE---GGGGSSSHHHHHHHHHHHHTT-EEEEEE-HHHHHS---SHHHHHHHHHS---------SSSS-EEEEE--S-HHHHHHHHHHHHHHHHHHHTTS--EEEEE-SSGGGHHHHHHHHHHHHHHH-GGG-SPP-PPP-----

Organism: Klebsiella pneumoniae (NCBI:txid573)